Protein AF-A0A812XYW3-F1 (afdb_monomer_lite)

Structure (mmCIF, N/CA/C/O backbone):
data_AF-A0A812XYW3-F1
#
_entry.id   AF-A0A812XYW3-F1
#
loop_
_atom_site.group_PDB
_atom_site.id
_atom_site.type_symbol
_atom_site.label_atom_id
_atom_site.label_alt_id
_atom_site.label_comp_id
_atom_site.label_asym_id
_atom_site.label_entity_id
_atom_site.label_seq_id
_atom_site.pdbx_PDB_ins_code
_atom_site.Cartn_x
_atom_site.Cartn_y
_atom_site.Cartn_z
_atom_site.occupancy
_atom_site.B_iso_or_equiv
_atom_site.auth_seq_id
_atom_site.auth_comp_id
_atom_site.auth_asym_id
_atom_site.auth_atom_id
_atom_site.pdbx_PDB_model_num
ATOM 1 N N . MET A 1 1 ? -16.925 -2.999 24.084 1.00 33.84 1 MET A N 1
ATOM 2 C CA . MET A 1 1 ? -16.163 -4.039 23.342 1.00 33.84 1 MET A CA 1
ATOM 3 C C . MET A 1 1 ? -14.688 -3.681 23.515 1.00 33.84 1 MET A C 1
ATOM 5 O O . MET A 1 1 ? -13.984 -3.384 22.563 1.00 33.84 1 MET A O 1
ATOM 9 N N . ASP A 1 2 ? -14.250 -3.640 24.777 1.00 29.91 2 ASP A N 1
ATOM 10 C CA . ASP A 1 2 ? -13.131 -2.800 25.238 1.00 29.91 2 ASP A CA 1
ATOM 11 C C . ASP A 1 2 ? -11.876 -3.618 25.566 1.00 29.91 2 ASP A C 1
ATOM 13 O O . ASP A 1 2 ? -11.076 -3.248 26.418 1.00 29.91 2 ASP A O 1
ATOM 17 N N . SER A 1 3 ? -11.693 -4.769 24.912 1.00 29.59 3 SER A N 1
ATOM 18 C CA . SER A 1 3 ? -10.585 -5.684 25.221 1.00 29.59 3 SER A CA 1
ATOM 19 C C . SER A 1 3 ? -9.270 -5.349 24.503 1.00 29.59 3 SER A C 1
ATOM 21 O O . SER A 1 3 ? -8.361 -6.175 24.479 1.00 29.59 3 SER A O 1
ATOM 23 N N . PHE A 1 4 ? -9.121 -4.147 23.943 1.00 39.88 4 PHE A N 1
ATOM 24 C CA . PHE A 1 4 ? -7.837 -3.667 23.431 1.00 39.88 4 PHE A CA 1
ATOM 25 C C . PHE A 1 4 ? -7.022 -3.006 24.552 1.00 39.88 4 PHE A C 1
ATOM 27 O O . PHE A 1 4 ? -6.957 -1.790 24.639 1.00 39.88 4 PHE A O 1
ATOM 34 N N . GLY A 1 5 ? -6.393 -3.845 25.382 1.00 38.38 5 GLY A N 1
ATOM 35 C CA . GLY A 1 5 ? -5.071 -3.611 25.979 1.00 38.38 5 GLY A CA 1
ATOM 36 C C . GLY A 1 5 ? -4.886 -2.446 26.960 1.00 38.38 5 GLY A C 1
ATOM 37 O O . GLY A 1 5 ? -4.898 -1.278 26.594 1.00 38.38 5 GLY A O 1
ATOM 38 N N . ALA A 1 6 ? -4.549 -2.804 28.200 1.00 35.16 6 ALA A N 1
ATOM 39 C CA . ALA A 1 6 ? -3.977 -1.918 29.209 1.00 35.16 6 ALA A CA 1
ATOM 40 C C . ALA A 1 6 ? -2.792 -1.074 28.669 1.00 35.16 6 ALA A C 1
ATOM 42 O O . ALA A 1 6 ? -2.001 -1.577 27.863 1.00 35.16 6 ALA A O 1
ATOM 43 N N . PRO A 1 7 ? -2.635 0.184 29.126 1.00 35.19 7 PRO A N 1
ATOM 44 C CA . PRO A 1 7 ? -1.633 1.107 28.604 1.00 35.19 7 PRO A CA 1
ATOM 45 C C . PRO A 1 7 ? -0.203 0.599 28.839 1.00 35.19 7 PRO A C 1
ATOM 47 O O . PRO A 1 7 ? 0.201 0.282 29.959 1.00 35.19 7 PRO A O 1
ATOM 50 N N . LEU A 1 8 ? 0.582 0.559 27.761 1.00 42.06 8 LEU A N 1
ATOM 51 C CA . LEU A 1 8 ? 2.031 0.376 27.803 1.00 42.06 8 LEU A CA 1
ATOM 52 C C . LEU A 1 8 ? 2.677 1.623 28.424 1.00 42.06 8 LEU A C 1
ATOM 54 O O . LEU A 1 8 ? 2.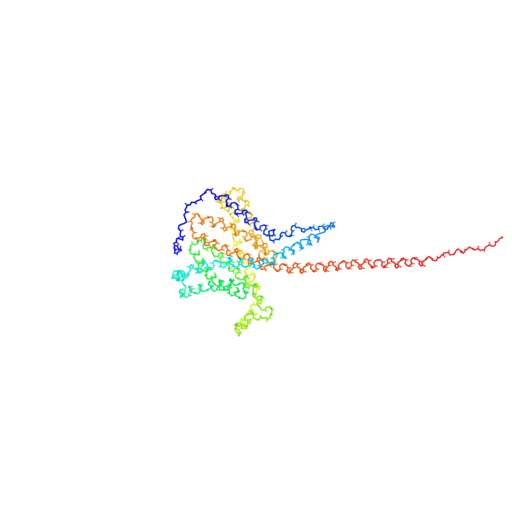787 2.637 27.748 1.00 42.06 8 LEU A O 1
ATOM 58 N N . LEU A 1 9 ? 3.114 1.486 29.683 1.00 37.00 9 LEU A N 1
ATOM 59 C CA . LEU A 1 9 ? 3.997 2.358 30.479 1.00 37.00 9 LEU A CA 1
ATOM 60 C C . LEU A 1 9 ? 3.613 3.858 30.578 1.00 37.00 9 LEU A C 1
ATOM 62 O O . LEU A 1 9 ? 3.547 4.556 29.569 1.00 37.00 9 LEU A O 1
ATOM 66 N N . PRO A 1 10 ? 3.466 4.418 31.797 1.00 37.41 10 PRO A N 1
ATOM 67 C CA . PRO A 1 10 ? 3.248 5.851 31.967 1.00 37.41 10 PRO A CA 1
ATOM 68 C C . PRO A 1 10 ? 4.493 6.621 31.503 1.00 37.41 10 PRO A C 1
ATOM 70 O O . PRO A 1 10 ? 5.558 6.552 32.118 1.00 37.41 10 PRO A O 1
ATOM 73 N N . LEU A 1 11 ? 4.368 7.344 30.389 1.00 42.59 11 LEU A N 1
ATOM 74 C CA . LEU A 1 11 ? 5.379 8.294 29.939 1.00 42.59 11 LEU A CA 1
ATOM 75 C C . LEU A 1 11 ? 5.360 9.498 30.884 1.00 42.59 11 LEU A C 1
ATOM 77 O O . LEU A 1 11 ? 4.366 10.212 30.969 1.00 42.59 11 LEU A O 1
ATOM 81 N N . ALA A 1 12 ? 6.467 9.698 31.599 1.00 41.81 12 ALA A N 1
ATOM 82 C CA . ALA A 1 12 ? 6.654 10.809 32.521 1.00 41.81 12 ALA A CA 1
ATOM 83 C C . ALA A 1 12 ? 6.425 12.166 31.824 1.00 41.81 12 ALA A C 1
ATOM 85 O O . ALA A 1 12 ? 7.132 12.532 30.881 1.00 41.81 12 ALA A O 1
ATOM 86 N N . GLU A 1 13 ? 5.438 12.912 32.320 1.00 48.06 13 GLU A N 1
ATOM 87 C CA . GLU A 1 13 ? 5.130 14.290 31.942 1.00 48.06 13 GLU A CA 1
ATOM 88 C C . GLU A 1 13 ? 6.279 15.222 32.330 1.00 48.06 13 GLU A C 1
ATOM 90 O O . GLU A 1 13 ? 6.415 15.599 33.485 1.00 48.06 13 GLU A O 1
ATOM 95 N N . THR A 1 14 ? 7.109 15.631 31.372 1.00 52.44 14 THR A N 1
ATOM 96 C CA . THR A 1 14 ? 7.824 16.919 31.424 1.00 52.44 14 THR A CA 1
ATOM 97 C C . THR A 1 14 ? 8.329 17.281 30.023 1.00 52.44 14 THR A C 1
ATOM 99 O O . THR A 1 14 ? 9.358 16.765 29.598 1.00 52.44 14 THR A O 1
ATOM 102 N N . ARG A 1 15 ? 7.621 18.161 29.286 1.00 48.78 15 ARG A N 1
ATOM 103 C CA . ARG A 1 15 ? 8.157 19.088 28.243 1.00 48.78 15 ARG A CA 1
ATOM 104 C C . ARG A 1 15 ? 7.034 19.693 27.384 1.00 48.78 15 ARG A C 1
ATOM 106 O O . ARG A 1 15 ? 6.800 19.257 26.261 1.00 48.78 15 ARG A O 1
ATOM 113 N N . GLU A 1 16 ? 6.398 20.758 27.867 1.00 48.81 16 GLU A N 1
ATOM 114 C CA . GLU A 1 16 ? 5.365 21.475 27.094 1.00 48.81 16 GLU A CA 1
ATOM 115 C C . GLU A 1 16 ? 5.873 22.709 26.319 1.00 48.81 16 GLU A C 1
ATOM 117 O O . GLU A 1 16 ? 5.237 23.133 25.361 1.00 48.81 16 GLU A O 1
ATOM 122 N N . SER A 1 17 ? 7.053 23.271 26.615 1.00 45.47 17 SER A N 1
ATOM 123 C CA . SER A 1 17 ? 7.406 24.607 26.084 1.00 45.47 17 SER A CA 1
ATOM 124 C C . SER A 1 17 ? 8.211 24.658 24.773 1.00 45.47 17 SER A C 1
ATOM 126 O O . SER A 1 17 ? 8.514 25.747 24.292 1.00 45.47 17 SER A O 1
ATOM 128 N N . ARG A 1 18 ? 8.565 23.520 24.152 1.00 45.66 18 ARG A N 1
ATOM 129 C CA . ARG A 1 18 ? 9.354 23.493 22.890 1.00 45.66 18 ARG A CA 1
ATOM 130 C C . ARG A 1 18 ? 8.645 22.858 21.691 1.00 45.66 18 ARG A C 1
ATOM 132 O O . ARG A 1 18 ? 9.227 22.784 20.611 1.00 45.66 18 ARG A O 1
ATOM 139 N N . ALA A 1 19 ? 7.401 22.413 21.853 1.00 48.66 19 ALA A N 1
ATOM 140 C CA . ALA A 1 19 ? 6.691 21.666 20.818 1.00 48.66 19 ALA A CA 1
ATOM 141 C C . ALA A 1 19 ? 6.482 22.448 19.497 1.00 48.66 19 ALA A C 1
ATOM 143 O O . ALA A 1 19 ? 6.864 21.913 18.462 1.00 48.66 19 ALA A O 1
ATOM 144 N N . PRO A 1 20 ? 5.995 23.704 19.456 1.00 47.00 20 PRO A N 1
ATOM 145 C CA . PRO A 1 20 ? 5.583 24.312 18.184 1.00 47.00 20 PRO A CA 1
ATOM 146 C C . PRO A 1 20 ? 6.738 24.519 17.186 1.00 47.00 20 PRO A C 1
ATOM 148 O O . PRO A 1 20 ? 6.576 24.290 15.989 1.00 47.00 20 PRO A O 1
ATOM 151 N N . VAL A 1 21 ? 7.930 24.882 17.677 1.00 47.47 21 VAL A N 1
ATOM 152 C CA . VAL A 1 21 ? 9.123 25.126 16.841 1.00 47.47 21 VAL A CA 1
ATOM 153 C C . VAL A 1 21 ? 9.684 23.820 16.270 1.00 47.47 21 VAL A C 1
ATOM 155 O O . VAL A 1 21 ? 10.049 23.754 15.098 1.00 47.47 21 VAL A O 1
ATOM 158 N N . VAL A 1 22 ? 9.693 22.747 17.067 1.00 43.78 22 VAL A N 1
ATOM 159 C CA . VAL A 1 22 ? 10.174 21.424 16.632 1.00 43.78 22 VAL A CA 1
ATOM 160 C C . VAL A 1 22 ? 9.205 20.779 15.632 1.00 43.78 22 VAL A C 1
ATOM 162 O O . VAL A 1 22 ? 9.640 20.101 14.707 1.00 43.78 22 VAL A O 1
ATOM 165 N N . GLN A 1 23 ? 7.899 21.023 15.771 1.00 43.59 23 GLN A N 1
ATOM 166 C CA . GLN A 1 23 ? 6.873 20.502 14.860 1.00 43.59 23 GLN A CA 1
ATOM 167 C C . GLN A 1 23 ? 6.914 21.188 13.482 1.00 43.59 23 GLN A C 1
ATOM 169 O O . GLN A 1 23 ? 6.808 20.509 12.461 1.00 43.59 23 GLN A O 1
ATOM 174 N N . GLY A 1 24 ? 7.155 22.505 13.440 1.00 44.75 24 GLY A N 1
ATOM 175 C CA . GLY A 1 24 ? 7.384 23.233 12.186 1.00 44.75 24 GLY A CA 1
ATOM 176 C C . GLY A 1 24 ? 8.671 22.801 11.474 1.00 44.75 24 GLY A C 1
ATOM 177 O O . GLY A 1 24 ? 8.660 22.585 10.262 1.00 44.75 24 GLY A O 1
ATOM 178 N N . LEU A 1 25 ? 9.761 22.595 12.223 1.00 41.97 25 LEU A N 1
ATOM 179 C CA . LEU A 1 25 ? 11.041 22.123 11.681 1.00 41.97 25 LEU A CA 1
ATOM 180 C C . LEU A 1 25 ? 10.974 20.680 11.170 1.00 41.97 25 LEU A C 1
ATOM 182 O O . LEU A 1 25 ? 11.566 20.388 10.139 1.00 41.97 25 LEU A O 1
ATOM 186 N N . ALA A 1 26 ? 10.234 19.790 11.838 1.00 44.69 26 ALA A N 1
ATOM 187 C CA . ALA A 1 26 ? 10.071 18.408 11.390 1.00 44.69 26 ALA A CA 1
ATOM 188 C C . ALA A 1 26 ? 9.278 18.313 10.077 1.00 44.69 26 ALA A C 1
ATOM 190 O O . ALA A 1 26 ? 9.680 17.581 9.181 1.00 44.69 26 ALA A O 1
ATOM 191 N N . LEU A 1 27 ? 8.193 19.082 9.926 1.00 44.00 27 LEU A N 1
ATOM 192 C CA . LEU A 1 27 ? 7.410 19.097 8.686 1.00 44.00 27 LEU A CA 1
ATOM 193 C C . LEU A 1 27 ? 8.173 19.767 7.536 1.00 44.00 27 LEU A C 1
ATOM 195 O O . LEU A 1 27 ? 8.200 19.239 6.428 1.00 44.00 27 LEU A O 1
ATOM 199 N N . THR A 1 28 ? 8.826 20.901 7.807 1.00 47.41 28 THR A N 1
ATOM 200 C CA . THR A 1 28 ? 9.642 21.603 6.804 1.00 47.41 28 THR A CA 1
ATOM 201 C C . THR A 1 28 ? 10.859 20.767 6.423 1.00 47.41 28 THR A C 1
ATOM 203 O O . THR A 1 28 ? 11.191 20.692 5.251 1.00 47.41 28 THR A O 1
ATOM 206 N N . GLY A 1 29 ? 11.479 20.075 7.381 1.00 43.78 29 GLY A N 1
ATOM 207 C CA . GLY A 1 29 ? 12.601 19.166 7.155 1.00 43.78 29 GLY A CA 1
ATOM 208 C C . GLY A 1 29 ? 12.214 17.894 6.401 1.00 43.78 29 GLY A C 1
ATOM 209 O O . GLY A 1 29 ? 13.000 17.427 5.591 1.00 43.78 29 GLY A O 1
ATOM 210 N N . LEU A 1 30 ? 11.004 17.362 6.602 1.00 45.00 30 LEU A N 1
ATOM 211 C CA . LEU A 1 30 ? 10.491 16.197 5.873 1.00 45.00 30 LEU A CA 1
ATOM 212 C C . LEU A 1 30 ? 10.105 16.563 4.433 1.00 45.00 30 LEU A C 1
ATOM 214 O O . LEU A 1 30 ? 10.488 15.860 3.505 1.00 45.00 30 LEU A O 1
ATOM 218 N N . LEU A 1 31 ? 9.414 17.691 4.239 1.00 44.97 31 LEU A N 1
ATOM 219 C CA . LEU A 1 31 ? 9.087 18.221 2.910 1.00 44.97 31 LEU A CA 1
ATOM 220 C C . LEU A 1 31 ? 10.345 18.667 2.155 1.00 44.97 31 LEU A C 1
ATOM 222 O O . LEU A 1 31 ? 10.455 18.409 0.962 1.00 44.97 31 LEU A O 1
ATOM 226 N N . ALA A 1 32 ? 11.318 19.271 2.846 1.00 44.12 32 ALA A N 1
ATOM 227 C CA . ALA A 1 32 ? 12.623 19.587 2.279 1.00 44.12 32 ALA A CA 1
ATOM 228 C C . ALA A 1 32 ? 13.430 18.319 1.987 1.00 44.12 32 ALA A C 1
ATOM 230 O O . ALA A 1 32 ? 14.018 18.253 0.926 1.00 44.12 32 ALA A O 1
ATOM 231 N N . CYS A 1 33 ? 13.417 17.288 2.840 1.00 44.66 33 CYS A N 1
ATOM 232 C CA . CYS A 1 33 ? 14.072 16.012 2.537 1.00 44.66 33 CYS A CA 1
ATOM 233 C C . CYS A 1 33 ? 13.458 15.339 1.313 1.00 44.66 33 CYS A C 1
ATOM 235 O O . CYS A 1 33 ? 14.204 14.888 0.464 1.00 44.66 33 CYS A O 1
ATOM 237 N N . VAL A 1 34 ? 12.131 15.293 1.178 1.00 47.00 34 VAL A N 1
ATOM 238 C CA . VAL A 1 34 ? 11.481 14.702 -0.005 1.00 47.00 34 VAL A CA 1
ATOM 239 C C . VAL A 1 34 ? 11.766 15.536 -1.261 1.00 47.00 34 VAL A C 1
ATOM 241 O O . VAL A 1 34 ? 12.130 14.980 -2.290 1.00 47.00 34 VAL A O 1
ATOM 244 N N . ALA A 1 35 ? 11.704 16.869 -1.172 1.00 44.03 35 ALA A N 1
ATOM 245 C CA . ALA A 1 35 ? 11.998 17.760 -2.299 1.00 44.03 35 ALA A CA 1
ATOM 246 C C . ALA A 1 35 ? 13.497 17.838 -2.661 1.00 44.03 35 ALA A C 1
ATOM 248 O O . ALA A 1 35 ? 13.845 18.131 -3.804 1.00 44.03 35 ALA A O 1
ATOM 249 N N . GLN A 1 36 ? 14.391 17.598 -1.698 1.00 42.16 36 GLN A N 1
ATOM 250 C CA . GLN A 1 36 ? 15.845 17.640 -1.868 1.00 42.16 36 GLN A CA 1
ATOM 251 C C . GLN A 1 36 ? 16.476 16.255 -1.965 1.00 42.16 36 GLN A C 1
ATOM 253 O O . GLN A 1 36 ? 17.670 16.193 -2.221 1.00 42.16 36 GLN A O 1
ATOM 258 N N . LEU A 1 37 ? 15.737 15.154 -1.797 1.00 44.50 37 LEU A N 1
ATOM 259 C CA . LEU A 1 37 ? 16.286 13.798 -1.906 1.00 44.50 37 LEU A CA 1
ATOM 260 C C . LEU A 1 37 ? 17.038 13.608 -3.236 1.00 44.50 37 LEU A C 1
ATOM 262 O O . LEU A 1 37 ? 18.170 13.133 -3.200 1.00 44.50 37 LEU A O 1
ATOM 266 N N . PRO A 1 38 ? 16.512 14.085 -4.383 1.00 44.62 38 PRO A N 1
ATOM 267 C CA . PRO A 1 38 ? 17.265 14.104 -5.636 1.00 44.62 38 PRO A CA 1
ATOM 268 C C . PRO A 1 38 ? 18.567 14.914 -5.600 1.00 44.62 38 PRO A C 1
ATOM 270 O O . PRO A 1 38 ? 19.582 14.491 -6.142 1.00 44.62 38 PRO A O 1
ATOM 273 N N . TRP A 1 39 ? 18.550 16.074 -4.941 1.00 46.16 39 TRP A N 1
ATOM 274 C CA . TRP A 1 39 ? 19.690 16.993 -4.840 1.00 46.16 39 TRP A CA 1
ATOM 275 C C . TRP A 1 39 ? 20.754 16.525 -3.836 1.00 46.16 39 TRP A C 1
ATOM 277 O O . TRP A 1 39 ? 21.935 16.808 -4.014 1.00 46.16 39 TRP A O 1
ATOM 287 N N . LEU A 1 40 ? 20.344 15.807 -2.789 1.00 46.44 40 LEU A N 1
ATOM 288 C CA . LEU A 1 40 ? 21.208 15.251 -1.747 1.00 46.44 40 LEU A CA 1
ATOM 289 C C . LEU A 1 40 ? 21.852 13.927 -2.173 1.00 46.44 40 LEU A C 1
ATOM 291 O O . LEU A 1 40 ? 22.979 13.654 -1.770 1.00 46.44 40 LEU A O 1
ATOM 295 N N . LEU A 1 41 ? 21.153 13.112 -2.971 1.00 44.19 41 LEU A N 1
ATOM 296 C CA . LEU A 1 41 ? 21.648 11.809 -3.431 1.00 44.19 41 LEU A CA 1
ATOM 297 C C . LEU A 1 41 ? 22.506 11.905 -4.701 1.00 44.19 41 LEU A C 1
ATOM 299 O O . LEU A 1 41 ? 23.342 11.035 -4.924 1.00 44.19 41 LEU A O 1
ATOM 303 N N . ALA A 1 42 ? 22.352 12.962 -5.505 1.00 50.34 42 ALA A N 1
ATOM 304 C CA . ALA A 1 42 ? 23.108 13.155 -6.744 1.00 50.34 42 ALA A CA 1
ATOM 305 C C . ALA A 1 42 ? 23.670 14.587 -6.881 1.00 50.34 42 ALA A C 1
ATOM 307 O O . ALA A 1 42 ? 23.311 15.313 -7.813 1.00 50.34 42 ALA A O 1
ATOM 308 N N . PRO A 1 43 ? 24.587 15.020 -5.991 1.00 51.25 43 PRO A N 1
ATOM 309 C CA . PRO A 1 43 ? 25.193 16.353 -6.059 1.00 51.25 43 PRO A CA 1
ATOM 310 C C . PRO A 1 43 ? 25.963 16.602 -7.369 1.00 51.25 43 PRO A C 1
ATOM 312 O O . PRO A 1 43 ? 26.172 17.751 -7.754 1.00 51.25 43 PRO A O 1
ATOM 315 N N . GLU A 1 44 ? 26.341 15.551 -8.099 1.00 48.88 44 GLU A N 1
ATOM 316 C CA . GLU A 1 44 ? 27.017 15.645 -9.400 1.00 48.88 44 GLU A CA 1
ATOM 317 C C . GLU A 1 44 ? 26.144 16.279 -10.501 1.00 48.88 44 GLU A C 1
ATOM 319 O O . GLU A 1 44 ? 26.672 16.908 -11.419 1.00 48.88 44 GLU A O 1
ATOM 324 N N . LEU A 1 45 ? 24.809 16.235 -10.369 1.00 48.00 45 LEU A N 1
ATOM 325 C CA . LEU A 1 45 ? 23.881 16.925 -11.279 1.00 48.00 45 LEU A CA 1
ATOM 326 C C . LEU A 1 45 ? 23.970 18.458 -11.179 1.00 48.00 45 LEU A C 1
ATOM 328 O O . LEU A 1 45 ? 23.515 19.161 -12.078 1.00 48.00 45 LEU A O 1
ATOM 332 N N . THR A 1 46 ? 24.573 18.993 -10.113 1.00 50.38 46 THR A N 1
ATOM 333 C CA . THR A 1 46 ? 24.701 20.445 -9.897 1.00 50.38 46 THR A CA 1
ATOM 334 C C . THR A 1 46 ? 25.860 21.077 -10.669 1.00 50.38 46 THR A C 1
ATOM 336 O O . THR A 1 46 ? 25.865 22.289 -10.886 1.00 50.38 46 THR A O 1
ATOM 339 N N . GLY A 1 47 ? 26.832 20.264 -11.101 1.00 48.91 47 GLY A N 1
ATOM 340 C CA . GLY A 1 47 ? 28.039 20.716 -11.796 1.00 48.91 47 GLY A CA 1
ATOM 341 C C . GLY A 1 47 ? 28.031 20.485 -13.306 1.00 48.91 47 GLY A C 1
ATOM 342 O O . GLY A 1 47 ? 28.914 20.996 -13.993 1.00 48.91 47 GLY A O 1
ATOM 343 N N . ALA A 1 48 ? 27.063 19.734 -13.839 1.00 46.03 48 ALA A N 1
ATOM 344 C CA . ALA A 1 48 ? 26.955 19.521 -15.275 1.00 46.03 48 ALA A CA 1
ATOM 345 C C . ALA A 1 48 ? 26.464 20.822 -15.935 1.00 46.03 48 ALA A C 1
ATOM 347 O O . ALA A 1 48 ? 25.330 21.237 -15.678 1.00 46.03 48 ALA A O 1
ATOM 348 N N . PRO A 1 49 ? 27.273 21.501 -16.773 1.00 48.03 49 PRO A N 1
ATOM 349 C CA . PRO A 1 49 ? 26.784 22.650 -17.511 1.00 48.03 49 PRO A CA 1
ATOM 350 C C . PRO A 1 49 ? 25.632 22.160 -18.382 1.00 48.03 49 PRO A C 1
ATOM 352 O O . PRO A 1 49 ? 25.822 21.341 -19.282 1.00 48.03 49 PRO A O 1
ATOM 355 N N . LEU A 1 50 ? 24.423 22.637 -18.091 1.00 47.94 50 LEU A N 1
ATOM 356 C CA . LEU A 1 50 ? 23.272 22.451 -18.956 1.00 47.94 50 LEU A CA 1
ATOM 357 C C . LEU A 1 50 ? 23.585 23.230 -20.239 1.00 47.94 50 LEU A C 1
ATOM 359 O O . LEU A 1 50 ? 23.303 24.423 -20.342 1.00 47.94 50 LEU A O 1
ATOM 363 N N . VAL A 1 51 ? 24.272 22.584 -21.182 1.00 48.50 51 VAL A N 1
ATOM 364 C CA . VAL A 1 51 ? 24.607 23.143 -22.493 1.00 48.50 51 VAL A CA 1
ATOM 365 C C . VAL A 1 51 ? 23.289 23.242 -23.257 1.00 48.50 51 VAL A C 1
ATOM 367 O O . VAL A 1 51 ? 22.915 22.370 -24.037 1.00 48.50 51 VAL A O 1
ATOM 370 N N . LEU A 1 52 ? 22.538 24.305 -22.976 1.00 49.16 52 LEU A N 1
ATOM 371 C CA . LEU A 1 52 ? 21.418 24.762 -23.781 1.00 49.16 52 LEU A CA 1
ATOM 372 C C . LEU A 1 52 ? 22.015 25.253 -25.099 1.00 49.16 52 LEU A C 1
ATOM 374 O O . LEU A 1 52 ? 22.369 26.422 -25.244 1.00 49.16 52 LEU A O 1
ATOM 378 N N . ALA A 1 53 ? 22.203 24.326 -26.039 1.00 49.16 53 ALA A N 1
ATOM 379 C CA . ALA A 1 53 ? 22.603 24.648 -27.397 1.00 49.16 53 ALA A CA 1
ATOM 380 C C . ALA A 1 53 ? 21.610 25.677 -27.961 1.00 49.16 53 ALA A C 1
ATOM 382 O O . ALA A 1 53 ? 20.412 25.419 -28.063 1.00 49.16 53 ALA A O 1
ATOM 383 N N . SER A 1 54 ? 22.114 26.863 -28.288 1.00 47.03 54 SER A N 1
ATOM 384 C CA . SER A 1 54 ? 21.378 28.084 -28.636 1.00 47.03 54 SER A CA 1
ATOM 385 C C . SER A 1 54 ? 20.725 28.069 -30.032 1.00 47.03 54 SER A C 1
ATOM 387 O O . SER A 1 54 ? 20.639 29.098 -30.700 1.00 47.03 54 SER A O 1
ATOM 389 N N . GLY A 1 55 ? 20.248 26.910 -30.494 1.00 53.25 55 GLY A N 1
ATOM 390 C CA . GLY A 1 55 ? 19.483 26.786 -31.738 1.00 53.25 55 GLY A CA 1
ATOM 391 C C . GLY A 1 55 ? 18.021 27.236 -31.584 1.00 53.25 55 GLY A C 1
ATOM 392 O O . GLY A 1 55 ? 17.520 27.299 -30.461 1.00 53.25 55 GLY A O 1
ATOM 393 N N . PRO A 1 56 ? 17.305 27.542 -32.686 1.00 55.41 56 PRO A N 1
ATOM 394 C CA . PRO A 1 56 ? 15.899 27.938 -32.640 1.00 55.41 56 PRO A CA 1
ATOM 395 C C . PRO A 1 56 ? 15.071 26.821 -31.991 1.00 55.41 56 PRO A C 1
ATOM 397 O O . PRO A 1 56 ? 14.909 25.733 -32.542 1.00 55.41 56 PRO A O 1
ATOM 400 N N . LEU A 1 57 ? 14.597 27.098 -30.776 1.00 52.16 57 LEU A N 1
ATOM 401 C CA . LEU A 1 57 ? 13.940 26.160 -29.871 1.00 52.16 57 LEU A CA 1
ATOM 402 C C . LEU A 1 57 ? 12.556 25.752 -30.396 1.00 52.16 57 LEU A C 1
ATOM 404 O O . LEU A 1 57 ? 11.524 26.268 -29.974 1.00 52.16 57 LEU A O 1
ATOM 408 N N . GLY A 1 58 ? 12.525 24.799 -31.325 1.00 67.25 58 GLY A N 1
ATOM 409 C CA . GLY A 1 58 ? 11.322 24.017 -31.585 1.00 67.25 58 GLY A CA 1
ATOM 410 C C . GLY A 1 58 ? 10.971 23.158 -30.364 1.00 67.25 58 GLY A C 1
ATOM 411 O O . GLY A 1 58 ? 11.848 22.784 -29.587 1.00 67.25 58 GLY A O 1
ATOM 412 N N . LEU A 1 59 ? 9.694 22.789 -30.219 1.00 67.00 59 LEU A N 1
ATOM 413 C CA . LEU A 1 59 ? 9.186 21.900 -29.158 1.00 67.00 59 LEU A CA 1
ATOM 414 C C . LEU A 1 59 ? 10.047 20.625 -28.976 1.00 67.00 59 LEU A C 1
ATOM 416 O O . LEU A 1 59 ? 10.209 20.132 -27.864 1.00 67.00 59 LEU A O 1
ATOM 420 N N . GLY A 1 60 ? 10.655 20.129 -30.062 1.00 67.94 60 GLY A N 1
ATOM 421 C CA . GLY A 1 60 ? 11.573 18.986 -30.045 1.00 67.94 60 GLY A CA 1
ATOM 422 C C . GLY A 1 60 ? 12.865 19.207 -29.247 1.00 67.94 60 GLY A C 1
ATOM 423 O O . GLY A 1 60 ? 13.351 18.264 -28.633 1.00 67.94 60 GLY A O 1
ATOM 424 N N . GLY A 1 61 ? 13.391 20.436 -29.180 1.00 71.44 61 GLY A N 1
ATOM 425 C CA . GLY A 1 61 ? 14.580 20.754 -28.380 1.00 71.44 61 GLY A CA 1
ATOM 426 C C . GLY A 1 61 ? 14.313 20.672 -26.876 1.00 71.44 61 GLY A C 1
ATOM 427 O O . GLY A 1 61 ? 15.110 20.097 -26.139 1.00 71.44 61 GLY A O 1
ATOM 428 N N . TYR A 1 62 ? 13.153 21.168 -26.432 1.00 73.12 62 TYR A N 1
ATOM 429 C CA . TYR A 1 62 ? 12.722 21.074 -25.032 1.00 73.12 62 TYR A CA 1
ATOM 430 C C . TYR A 1 62 ? 12.415 19.638 -24.605 1.00 73.12 62 TYR A C 1
ATOM 432 O O . TYR A 1 62 ? 12.767 19.232 -23.501 1.00 73.12 62 TYR A O 1
ATOM 440 N N . LEU A 1 63 ? 11.779 18.850 -25.475 1.00 74.12 63 LEU A N 1
ATOM 441 C CA . LEU A 1 63 ? 11.518 17.439 -25.188 1.00 74.12 63 LEU A CA 1
ATOM 442 C C . LEU A 1 63 ? 12.816 16.620 -25.151 1.00 74.12 63 LEU A C 1
ATOM 444 O O . LEU A 1 63 ? 12.952 15.738 -24.307 1.00 74.12 63 LEU A O 1
ATOM 448 N N . GLY A 1 64 ? 13.787 16.947 -26.011 1.00 74.94 64 GLY A N 1
ATOM 449 C CA . GLY A 1 64 ? 15.112 16.330 -25.996 1.00 74.94 64 GLY A CA 1
ATOM 450 C C . GLY A 1 64 ? 15.890 16.625 -24.712 1.00 74.94 64 GLY A C 1
ATOM 451 O O . GLY A 1 64 ? 16.401 15.700 -24.082 1.00 74.94 64 GLY A O 1
ATOM 452 N N . SER A 1 65 ? 15.938 17.890 -24.278 1.00 78.94 65 SER A N 1
ATOM 453 C CA . SER A 1 65 ? 16.627 18.262 -23.034 1.00 78.94 65 SER A CA 1
ATOM 454 C C . SER A 1 65 ? 15.956 17.662 -21.798 1.00 78.94 65 SER A C 1
ATOM 456 O O . SER A 1 65 ? 16.652 17.158 -20.917 1.00 78.94 65 SER A O 1
ATOM 458 N N . LEU A 1 66 ? 14.620 17.630 -21.762 1.00 79.44 66 LEU A N 1
ATOM 459 C CA . LEU A 1 66 ? 13.868 16.970 -20.696 1.00 79.44 66 LEU A CA 1
ATOM 460 C C . LEU A 1 66 ? 14.142 15.461 -20.660 1.00 79.44 66 LEU A C 1
ATOM 462 O O . LEU A 1 66 ? 14.353 14.911 -19.586 1.00 79.44 66 LEU A O 1
ATOM 466 N N . GLY A 1 67 ? 14.183 14.791 -21.815 1.00 79.44 67 GLY A N 1
ATOM 467 C CA . GLY A 1 67 ? 14.490 13.360 -21.897 1.00 79.44 67 GLY A CA 1
ATOM 468 C C . GLY A 1 67 ? 15.891 13.017 -21.380 1.00 79.44 67 GLY A C 1
ATOM 469 O O . GLY A 1 67 ? 16.045 12.059 -20.624 1.00 79.44 67 GLY A O 1
ATOM 470 N N . ILE A 1 68 ? 16.901 13.824 -21.728 1.00 81.25 68 ILE A N 1
ATOM 471 C CA . ILE A 1 68 ? 18.275 13.660 -21.221 1.00 81.25 68 ILE A CA 1
ATOM 472 C C . ILE A 1 68 ? 18.320 13.873 -19.705 1.00 81.25 68 ILE A C 1
ATOM 474 O O . ILE A 1 68 ? 18.904 13.055 -18.998 1.00 81.25 68 ILE A O 1
ATOM 478 N N . PHE A 1 69 ? 17.676 14.934 -19.211 1.00 85.50 69 PHE A N 1
ATOM 479 C CA . PHE A 1 69 ? 17.601 15.221 -17.780 1.00 85.50 69 PHE A CA 1
ATOM 480 C C . PHE A 1 69 ? 16.937 14.077 -17.006 1.00 85.50 69 PHE A C 1
ATOM 482 O O . PHE A 1 69 ? 17.498 13.601 -16.024 1.00 85.50 69 PHE A O 1
ATOM 489 N N . LEU A 1 70 ? 15.779 13.593 -17.472 1.00 82.62 70 LEU A N 1
ATOM 490 C CA . LEU A 1 70 ? 15.079 12.475 -16.840 1.00 82.62 70 LEU A CA 1
ATOM 491 C C . LEU A 1 70 ? 15.946 11.218 -16.837 1.00 82.62 70 LEU A C 1
ATOM 493 O O . LEU A 1 70 ? 16.056 10.563 -15.809 1.00 82.62 70 LEU A O 1
ATOM 497 N N . ARG A 1 71 ? 16.615 10.901 -17.949 1.00 83.62 71 ARG A N 1
ATOM 498 C CA . ARG A 1 71 ? 17.526 9.755 -17.996 1.00 83.62 71 ARG A CA 1
ATOM 499 C C . ARG A 1 71 ? 18.632 9.865 -16.948 1.00 83.62 71 ARG A C 1
ATOM 501 O O . ARG A 1 71 ? 18.819 8.929 -16.186 1.00 83.62 71 ARG A O 1
ATOM 508 N N . GLN A 1 72 ? 19.322 11.004 -16.886 1.00 87.19 72 GLN A N 1
ATOM 509 C CA . GLN A 1 72 ? 20.379 11.231 -15.896 1.00 87.19 72 GLN A CA 1
ATOM 510 C C . GLN A 1 72 ? 19.846 11.115 -14.466 1.00 87.19 72 GLN A C 1
ATOM 512 O O . GLN A 1 72 ? 20.467 10.471 -13.628 1.00 87.19 72 GLN A O 1
ATOM 517 N N . TYR A 1 73 ? 18.671 11.689 -14.206 1.00 87.69 73 TYR A N 1
ATOM 518 C CA . TYR A 1 73 ? 17.990 11.585 -12.922 1.00 87.69 73 TYR A CA 1
ATOM 519 C C . TYR A 1 73 ? 17.728 10.121 -12.527 1.00 87.69 73 TYR A C 1
ATOM 521 O O . TYR A 1 73 ? 18.115 9.709 -11.435 1.00 87.69 73 TYR A O 1
ATOM 529 N N . TYR A 1 74 ? 17.139 9.310 -13.413 1.00 87.12 74 TYR A N 1
ATOM 530 C CA . TYR A 1 74 ? 16.849 7.903 -13.112 1.00 87.12 74 TYR A CA 1
ATOM 531 C C . TYR A 1 74 ? 18.104 7.039 -13.031 1.00 87.12 74 TYR A C 1
ATOM 533 O O . TYR A 1 74 ? 18.182 6.186 -12.150 1.00 87.12 74 TYR A O 1
ATOM 541 N N . ASP A 1 75 ? 19.107 7.291 -13.874 1.00 85.38 75 ASP A N 1
ATOM 542 C CA . ASP A 1 75 ? 20.401 6.607 -13.808 1.00 85.38 75 ASP A CA 1
ATOM 543 C C . ASP A 1 75 ? 21.069 6.842 -12.436 1.00 85.38 75 ASP A C 1
ATOM 545 O O . ASP A 1 75 ? 21.625 5.912 -11.849 1.00 85.38 75 ASP A O 1
ATOM 549 N N . CYS A 1 76 ? 20.932 8.047 -11.863 1.00 88.25 76 CYS A N 1
ATOM 550 C CA . CYS A 1 76 ? 21.375 8.346 -10.498 1.00 88.25 76 CYS A CA 1
ATOM 551 C C . CYS A 1 76 ? 20.554 7.632 -9.410 1.00 88.25 76 CYS A C 1
ATOM 553 O O . CYS A 1 76 ? 21.079 7.384 -8.324 1.00 88.25 76 CYS A O 1
ATOM 555 N N . LEU A 1 77 ? 19.286 7.297 -9.667 1.00 87.88 77 LEU A N 1
ATOM 556 C CA . LEU A 1 77 ? 18.422 6.605 -8.707 1.00 87.88 77 LEU A CA 1
ATOM 557 C C . LEU A 1 77 ? 18.586 5.081 -8.713 1.00 87.88 77 LEU A C 1
ATOM 559 O O . LEU A 1 77 ? 18.305 4.451 -7.692 1.00 87.88 77 LEU A O 1
ATOM 563 N N . ILE A 1 78 ? 19.067 4.481 -9.808 1.00 87.44 78 ILE A N 1
ATOM 564 C CA . ILE A 1 78 ? 19.240 3.021 -9.944 1.00 87.44 78 ILE A CA 1
ATOM 565 C C . ILE A 1 78 ? 19.962 2.378 -8.739 1.00 87.44 78 ILE A C 1
ATOM 567 O O . ILE A 1 78 ? 19.445 1.388 -8.215 1.00 87.44 78 ILE A O 1
ATOM 571 N N . PRO A 1 79 ? 21.088 2.917 -8.222 1.00 90.69 79 PRO A N 1
ATOM 572 C CA . PRO A 1 79 ? 21.772 2.338 -7.060 1.00 90.69 79 PRO A CA 1
ATOM 573 C C . PRO A 1 79 ? 20.926 2.317 -5.776 1.00 90.69 79 PRO A C 1
ATOM 575 O O . PRO A 1 79 ? 21.176 1.510 -4.880 1.00 90.69 79 PRO A O 1
ATOM 578 N N . TYR A 1 80 ? 19.919 3.189 -5.679 1.00 91.25 80 TYR A N 1
ATOM 579 C CA . TYR A 1 80 ? 19.054 3.338 -4.509 1.00 91.25 80 TYR A CA 1
ATOM 580 C C . TYR A 1 80 ? 17.747 2.548 -4.608 1.00 91.25 80 TYR A C 1
ATOM 582 O O . TYR A 1 80 ? 17.048 2.427 -3.603 1.00 91.25 80 TYR A O 1
ATOM 590 N N . VAL A 1 81 ? 17.427 1.962 -5.766 1.00 88.56 81 VAL A N 1
ATOM 591 C CA . VAL A 1 81 ? 16.189 1.190 -5.980 1.00 88.56 81 VAL A CA 1
ATOM 592 C C . VAL A 1 81 ? 16.021 0.082 -4.943 1.00 88.56 81 VAL A C 1
ATOM 594 O O . VAL A 1 81 ? 14.947 -0.058 -4.356 1.00 88.56 81 VAL A O 1
ATOM 597 N N . TRP A 1 82 ? 17.083 -0.678 -4.668 1.00 90.69 82 TRP A N 1
ATOM 598 C CA . TRP A 1 82 ? 17.059 -1.750 -3.671 1.00 90.69 82 TRP A CA 1
ATOM 599 C C . TRP A 1 82 ? 16.781 -1.225 -2.250 1.00 90.69 82 TRP A C 1
ATOM 601 O O . TRP A 1 82 ? 15.813 -1.685 -1.639 1.00 90.69 82 TRP A O 1
ATOM 611 N N . PRO A 1 83 ? 17.544 -0.245 -1.719 1.00 91.88 83 PRO A N 1
ATOM 612 C CA . PRO A 1 83 ? 17.230 0.396 -0.441 1.00 91.88 83 PRO A CA 1
ATOM 613 C C . PRO A 1 83 ? 15.814 0.977 -0.352 1.00 91.88 83 PRO A C 1
ATOM 615 O O . PRO A 1 83 ? 15.139 0.777 0.658 1.00 91.88 83 PRO A O 1
ATOM 618 N N . ILE A 1 84 ? 15.354 1.672 -1.400 1.00 91.50 84 ILE A N 1
ATOM 619 C CA . ILE A 1 84 ? 14.004 2.251 -1.476 1.00 91.50 84 ILE A CA 1
ATOM 620 C C . ILE A 1 84 ? 12.968 1.133 -1.349 1.00 91.50 84 ILE A C 1
ATOM 622 O O . ILE A 1 84 ? 12.108 1.180 -0.470 1.00 91.50 84 ILE A O 1
ATOM 626 N N . THR A 1 85 ? 13.098 0.083 -2.159 1.00 91.44 85 THR A N 1
ATOM 627 C CA . THR A 1 85 ? 12.171 -1.054 -2.163 1.00 91.44 85 THR A CA 1
ATOM 628 C C . THR A 1 85 ? 12.137 -1.752 -0.804 1.00 91.44 85 THR A C 1
ATOM 630 O O . THR A 1 85 ? 11.055 -1.960 -0.259 1.00 91.44 85 THR A O 1
ATOM 633 N N . TYR A 1 86 ? 13.294 -2.039 -0.197 1.00 92.94 86 TYR A N 1
ATOM 634 C CA . TYR A 1 86 ? 13.360 -2.668 1.128 1.00 92.94 86 TYR A CA 1
ATOM 635 C C . TYR A 1 86 ? 12.780 -1.792 2.243 1.00 92.94 86 TYR A C 1
ATOM 637 O O . TYR A 1 86 ? 12.113 -2.307 3.143 1.00 92.94 86 TYR A O 1
ATOM 645 N N . CYS A 1 87 ? 12.989 -0.475 2.185 1.00 95.19 87 CYS A N 1
ATOM 646 C CA . CYS A 1 87 ? 12.359 0.463 3.111 1.00 95.19 87 CYS A CA 1
ATOM 647 C C . CYS A 1 87 ? 10.830 0.386 2.999 1.00 95.19 87 CYS A C 1
ATOM 649 O O . CYS A 1 87 ? 10.133 0.229 4.005 1.00 95.19 87 CYS A O 1
ATOM 651 N N . GLY A 1 88 ? 10.316 0.401 1.767 1.00 94.44 88 GLY A N 1
ATOM 652 C CA . GLY A 1 88 ? 8.894 0.237 1.494 1.00 94.44 88 GLY A CA 1
ATOM 653 C C . GLY A 1 88 ? 8.340 -1.099 2.002 1.00 94.44 88 GLY A C 1
ATOM 654 O O . GLY A 1 88 ? 7.318 -1.106 2.687 1.00 94.44 88 GLY A O 1
ATOM 655 N N . ILE A 1 89 ? 9.051 -2.206 1.757 1.00 95.81 89 ILE A N 1
ATOM 656 C CA . ILE A 1 89 ? 8.715 -3.554 2.249 1.00 95.81 89 ILE A CA 1
ATOM 657 C C . ILE A 1 89 ? 8.608 -3.562 3.775 1.00 95.81 89 ILE A C 1
ATOM 659 O O . ILE A 1 89 ? 7.609 -4.024 4.326 1.00 95.81 89 ILE A O 1
ATOM 663 N N . PHE A 1 90 ? 9.609 -3.022 4.471 1.00 96.69 90 PHE A N 1
ATOM 664 C CA . PHE A 1 90 ? 9.618 -2.986 5.929 1.00 96.69 90 PHE A CA 1
ATOM 665 C C . PHE A 1 90 ? 8.437 -2.177 6.480 1.00 96.69 90 PHE A C 1
ATOM 667 O O . PHE A 1 90 ? 7.722 -2.641 7.371 1.00 96.69 90 PHE A O 1
ATOM 674 N N . MET A 1 91 ? 8.194 -0.990 5.918 1.00 96.94 91 MET A N 1
ATOM 675 C CA . MET A 1 91 ? 7.065 -0.136 6.293 1.00 96.94 91 MET A CA 1
ATOM 676 C C . MET A 1 91 ? 5.718 -0.822 6.040 1.00 96.94 91 MET A C 1
ATOM 678 O O . MET A 1 91 ? 4.839 -0.773 6.903 1.00 96.94 91 MET A O 1
ATOM 682 N N . PHE A 1 92 ? 5.563 -1.482 4.888 1.00 97.62 92 PHE A N 1
ATOM 683 C CA . PHE A 1 92 ? 4.358 -2.225 4.527 1.00 97.62 92 PHE A CA 1
ATOM 684 C C . PHE A 1 92 ? 4.088 -3.364 5.515 1.00 97.62 92 PHE A C 1
ATOM 686 O O . PHE A 1 92 ? 2.989 -3.453 6.070 1.00 97.62 92 PHE A O 1
ATOM 693 N N . VAL A 1 93 ? 5.098 -4.192 5.793 1.00 97.75 93 VAL A N 1
ATOM 694 C CA . VAL A 1 93 ? 4.961 -5.390 6.630 1.00 97.75 93 VAL A CA 1
ATOM 695 C C . VAL A 1 93 ? 4.743 -5.061 8.114 1.00 97.75 93 VAL A C 1
ATOM 697 O O . VAL A 1 93 ? 4.097 -5.827 8.834 1.00 97.75 93 VAL A O 1
ATOM 700 N N . LEU A 1 94 ? 5.213 -3.899 8.580 1.00 96.62 94 LEU A N 1
ATOM 701 C CA . LEU A 1 94 ? 5.168 -3.506 9.991 1.00 96.62 94 LEU A CA 1
ATOM 702 C C . LEU A 1 94 ? 3.775 -3.654 10.626 1.00 96.62 94 LEU A C 1
ATOM 704 O O . LEU A 1 94 ? 3.662 -4.139 11.752 1.00 96.62 94 LEU A O 1
ATOM 708 N N . VAL A 1 95 ? 2.702 -3.282 9.918 1.00 96.12 95 VAL A N 1
ATOM 709 C CA . VAL A 1 95 ? 1.333 -3.392 10.455 1.00 96.12 95 VAL A CA 1
ATOM 710 C C . VAL A 1 95 ? 0.919 -4.845 10.708 1.00 96.12 95 VAL A C 1
ATOM 712 O O . VAL A 1 95 ? 0.255 -5.129 11.706 1.00 96.12 95 VAL A O 1
ATOM 715 N N . PHE A 1 96 ? 1.344 -5.774 9.850 1.00 97.88 96 PHE A N 1
ATOM 716 C CA . PHE A 1 96 ? 1.008 -7.192 9.954 1.00 97.88 96 PHE A CA 1
ATOM 717 C C . PHE A 1 96 ? 1.809 -7.872 11.060 1.00 97.88 96 PHE A C 1
ATOM 719 O O . PHE A 1 96 ? 1.237 -8.618 11.850 1.00 97.88 96 PHE A O 1
ATOM 726 N N . VAL A 1 97 ? 3.096 -7.538 11.199 1.00 97.81 97 VAL A N 1
ATOM 727 C CA . VAL A 1 97 ? 3.932 -8.023 12.309 1.00 97.81 97 VAL A CA 1
ATOM 728 C C . VAL A 1 97 ? 3.388 -7.533 13.649 1.00 97.81 97 VAL A C 1
ATOM 730 O O . VAL A 1 97 ? 3.229 -8.323 14.578 1.00 97.81 97 VAL A O 1
ATOM 733 N N . MET A 1 98 ? 3.034 -6.251 13.756 1.00 96.62 98 MET A N 1
ATOM 734 C CA . MET A 1 98 ? 2.448 -5.713 14.987 1.00 96.62 98 MET A CA 1
ATOM 735 C C . MET A 1 98 ? 1.082 -6.344 15.289 1.00 96.62 98 MET A C 1
ATOM 737 O O . MET A 1 98 ? 0.796 -6.662 16.443 1.00 96.62 98 MET A O 1
ATOM 741 N N . SER A 1 99 ? 0.258 -6.586 14.265 1.00 95.69 99 SER A N 1
ATOM 742 C CA . SER A 1 99 ? -1.009 -7.311 14.413 1.00 95.69 99 SER A CA 1
ATOM 743 C C . SER A 1 99 ? -0.788 -8.750 14.892 1.00 95.69 99 SER A C 1
ATOM 745 O O . SER A 1 99 ? -1.439 -9.168 15.850 1.00 95.69 99 SER A O 1
ATOM 747 N N . PHE A 1 100 ? 0.175 -9.475 14.311 1.00 98.00 100 PHE A N 1
ATOM 748 C CA . PHE A 1 100 ? 0.558 -10.822 14.738 1.00 98.00 100 PHE A CA 1
ATOM 749 C C . PHE A 1 100 ? 0.967 -10.841 16.209 1.00 98.00 100 PHE A C 1
ATOM 751 O O . PHE A 1 100 ? 0.407 -11.608 16.986 1.00 98.00 100 PHE A O 1
ATOM 758 N N . LEU A 1 101 ? 1.897 -9.971 16.614 1.00 97.38 101 LEU A N 1
ATOM 759 C CA . LEU A 1 101 ? 2.393 -9.924 17.990 1.00 97.38 101 LEU A CA 1
ATOM 760 C C . LEU A 1 101 ? 1.272 -9.631 18.994 1.00 97.38 101 LEU A C 1
ATOM 762 O O . LEU A 1 101 ? 1.251 -10.220 20.074 1.00 97.38 101 LEU A O 1
ATOM 766 N N . ASN A 1 102 ? 0.335 -8.749 18.646 1.00 94.44 102 ASN A N 1
ATOM 767 C CA . ASN A 1 102 ? -0.800 -8.426 19.507 1.00 94.44 102 ASN A CA 1
ATOM 768 C C . ASN A 1 102 ? -1.759 -9.615 19.657 1.00 94.44 102 ASN A C 1
ATOM 770 O O . ASN A 1 102 ? -2.117 -9.972 20.777 1.00 94.44 102 ASN A O 1
ATOM 774 N N . HIS A 1 103 ? -2.135 -10.263 18.553 1.00 96.50 103 HIS A N 1
ATOM 775 C CA . HIS A 1 103 ? -3.050 -11.406 18.584 1.00 96.50 103 HIS A CA 1
ATOM 776 C C . HIS A 1 103 ? -2.407 -12.683 19.139 1.00 96.50 103 HIS A C 1
ATOM 778 O O . HIS A 1 103 ?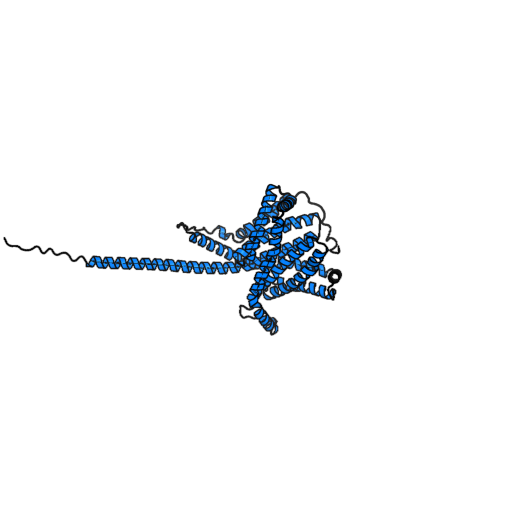 -3.099 -13.501 19.734 1.00 96.50 103 HIS A O 1
ATOM 784 N N . ALA A 1 104 ? -1.092 -12.855 18.993 1.00 97.44 104 ALA A N 1
ATOM 785 C CA . ALA A 1 104 ? -0.367 -13.987 19.561 1.00 97.44 104 ALA A CA 1
ATOM 786 C C . ALA A 1 104 ? -0.263 -13.889 21.091 1.00 97.44 104 ALA A C 1
ATOM 788 O O . ALA A 1 104 ? -0.383 -14.902 21.777 1.00 97.44 104 ALA A O 1
ATOM 789 N N . LYS A 1 105 ? -0.084 -12.675 21.635 1.00 97.56 105 LYS A N 1
ATOM 790 C CA . LYS A 1 105 ? -0.050 -12.437 23.089 1.00 97.56 105 LYS A CA 1
ATOM 791 C C . LYS A 1 105 ? -1.380 -12.753 23.774 1.00 97.56 105 LYS A C 1
ATOM 793 O O . LYS A 1 105 ? -1.368 -13.226 24.905 1.00 97.56 105 LYS A O 1
ATOM 798 N N . ASP A 1 106 ? -2.499 -12.508 23.096 1.00 96.75 106 ASP A N 1
ATOM 799 C CA . ASP A 1 106 ? -3.845 -12.823 23.585 1.00 96.75 106 ASP A CA 1
ATOM 800 C C . ASP A 1 106 ? -4.613 -13.692 22.580 1.00 96.75 106 ASP A C 1
ATOM 802 O O . ASP A 1 106 ? -5.647 -13.315 22.020 1.00 96.75 106 ASP A O 1
ATOM 806 N N . PHE A 1 107 ? -4.085 -14.894 22.338 1.00 97.75 107 PHE A N 1
ATOM 807 C CA . PHE A 1 107 ? -4.709 -15.830 21.407 1.00 97.75 107 PHE A CA 1
ATOM 808 C C . PHE A 1 107 ? -6.129 -16.226 21.835 1.00 97.75 107 PHE A C 1
ATOM 810 O O . PHE A 1 107 ? -7.008 -16.387 20.992 1.00 97.75 107 PHE A O 1
ATOM 817 N N . SER A 1 108 ? -6.375 -16.349 23.144 1.00 97.94 108 SER A N 1
ATOM 818 C CA . SER A 1 108 ? -7.701 -16.675 23.685 1.00 97.94 108 SER A CA 1
ATOM 819 C C . SER A 1 108 ? -8.715 -15.571 23.381 1.00 97.94 108 SER A C 1
ATOM 821 O O . SER A 1 108 ? -9.806 -15.861 22.887 1.00 97.94 108 SER A O 1
ATOM 823 N N . GLY A 1 109 ? -8.349 -14.302 23.594 1.00 96.75 109 GLY A N 1
ATOM 824 C CA . GLY A 1 109 ? -9.170 -13.162 23.193 1.00 96.75 109 GLY A CA 1
ATOM 825 C C . GLY A 1 109 ? -9.411 -13.119 21.685 1.00 96.75 109 GLY A C 1
ATOM 826 O O . GLY A 1 109 ? -10.540 -12.889 21.248 1.00 96.75 109 GLY A O 1
ATOM 827 N N . PHE A 1 110 ? -8.395 -13.428 20.875 1.00 96.69 110 PHE A N 1
ATOM 828 C CA . PHE A 1 110 ? -8.545 -13.486 19.421 1.00 96.69 110 PHE A CA 1
ATOM 829 C C . PHE A 1 110 ? -9.478 -14.619 18.958 1.00 96.69 110 PHE A C 1
ATOM 831 O O . PHE A 1 110 ? -10.334 -14.401 18.102 1.00 96.69 110 PHE A O 1
ATOM 838 N N . ALA A 1 111 ? -9.397 -15.806 19.564 1.00 97.88 111 ALA A N 1
ATOM 839 C CA . ALA A 1 111 ? -10.319 -16.909 19.290 1.00 97.88 111 ALA A CA 1
ATOM 840 C C . ALA A 1 111 ? -11.764 -16.571 19.697 1.00 97.88 111 ALA A C 1
ATOM 842 O O . ALA A 1 111 ? -12.687 -16.818 18.924 1.00 97.88 111 ALA A O 1
ATOM 843 N N . LYS A 1 112 ? -11.969 -15.928 20.855 1.00 97.25 112 LYS A N 1
ATOM 844 C CA . LYS A 1 112 ? -13.292 -15.427 21.274 1.00 97.25 112 LYS A CA 1
ATOM 845 C C . LYS A 1 112 ? -13.844 -14.372 20.317 1.00 97.25 112 LYS A C 1
ATOM 847 O O . LYS A 1 112 ? -15.042 -14.337 20.061 1.00 97.25 112 LYS A O 1
ATOM 852 N N . MET A 1 113 ? -12.981 -13.526 19.754 1.00 93.81 113 MET A N 1
ATOM 853 C CA . MET A 1 113 ? -13.381 -12.574 18.716 1.00 93.81 113 MET A CA 1
ATOM 854 C C . MET A 1 113 ? -13.899 -13.301 17.463 1.00 93.81 113 MET A C 1
ATOM 856 O O . MET A 1 113 ? -14.938 -12.924 16.928 1.00 93.81 113 MET A O 1
ATOM 860 N N . MET A 1 114 ? -13.232 -14.378 17.029 1.00 96.56 114 MET A N 1
ATOM 861 C CA . MET A 1 114 ? -13.705 -15.210 15.910 1.00 96.56 114 MET A CA 1
ATOM 862 C C . MET A 1 114 ? -15.043 -15.900 16.216 1.00 96.56 114 MET A C 1
ATOM 864 O O . MET A 1 114 ? -15.897 -16.006 15.334 1.00 96.56 114 MET A O 1
ATOM 868 N N . GLU A 1 115 ? -15.253 -16.324 17.464 1.00 96.50 115 GLU A N 1
ATOM 869 C CA . GLU A 1 115 ? -16.521 -16.891 17.937 1.00 96.50 115 GLU A CA 1
ATOM 870 C C . GLU A 1 115 ? -17.647 -15.855 17.882 1.00 96.50 115 GLU A C 1
ATOM 872 O O . GLU A 1 115 ? -18.714 -16.131 17.337 1.00 96.50 115 GLU A O 1
ATOM 877 N N . ALA A 1 116 ? -17.383 -14.627 18.339 1.00 93.94 116 ALA A N 1
ATOM 878 C CA . ALA A 1 116 ? -18.331 -13.518 18.266 1.00 93.94 116 ALA A CA 1
ATOM 879 C C . ALA A 1 116 ? -18.705 -13.142 16.819 1.00 93.94 116 ALA A C 1
ATOM 881 O O . ALA A 1 116 ? -19.810 -12.663 16.567 1.00 93.94 116 ALA A O 1
ATOM 882 N N . PHE A 1 117 ? -17.822 -13.394 15.845 1.00 91.56 117 PHE A N 1
ATOM 883 C CA . PHE A 1 117 ? -18.133 -13.242 14.418 1.00 91.56 117 PHE A CA 1
ATOM 884 C C . PHE A 1 117 ? -18.974 -14.386 13.830 1.00 91.56 117 PHE A C 1
ATOM 886 O O . PHE A 1 117 ? -19.428 -14.277 12.681 1.00 91.56 117 PHE A O 1
ATOM 893 N N . GLY A 1 118 ? -19.206 -15.450 14.606 1.00 93.50 118 GLY A N 1
ATOM 894 C CA . GLY A 1 118 ? -19.955 -16.638 14.208 1.00 93.50 118 GLY A CA 1
ATOM 895 C C . GLY A 1 118 ? -19.174 -17.559 13.273 1.00 93.50 118 GLY A C 1
ATOM 896 O O . GLY A 1 118 ? -19.779 -18.212 12.424 1.00 93.50 118 GLY A O 1
ATOM 897 N N . LEU A 1 119 ? -17.839 -17.570 13.360 1.00 94.56 119 LEU A N 1
ATOM 898 C CA . LEU A 1 119 ? -17.014 -18.447 12.530 1.00 94.56 119 LEU A CA 1
ATOM 899 C C . LEU A 1 119 ? -16.991 -19.884 13.076 1.00 94.56 119 LEU A C 1
ATOM 901 O O . LEU A 1 119 ? -16.887 -20.075 14.290 1.00 94.56 119 LEU A O 1
ATOM 905 N N . PRO A 1 120 ? -17.034 -20.909 12.204 1.00 94.56 120 PRO A N 1
ATOM 906 C CA . PRO A 1 120 ? -16.888 -22.291 12.638 1.00 94.56 120 PRO A CA 1
ATOM 907 C C . PRO A 1 120 ? -15.464 -22.535 13.147 1.00 94.56 120 PRO A C 1
ATOM 909 O O . PRO A 1 120 ? -14.498 -22.028 12.579 1.00 94.56 120 PRO A O 1
ATOM 912 N N . CYS A 1 121 ? -15.340 -23.336 14.207 1.00 97.25 121 CYS A N 1
ATOM 913 C CA . CYS A 1 121 ? -14.064 -23.657 14.854 1.00 97.25 121 CYS A CA 1
ATOM 914 C C . CYS A 1 121 ? -13.205 -22.400 15.146 1.00 97.25 121 CYS A C 1
ATOM 916 O O . CYS A 1 121 ? -12.115 -22.264 14.584 1.00 97.25 121 CYS A O 1
ATOM 918 N N . PRO A 1 122 ? -13.648 -21.482 16.031 1.00 97.44 122 PRO A N 1
ATOM 919 C CA . PRO A 1 122 ? -13.024 -20.166 16.226 1.00 97.44 122 PRO A CA 1
ATOM 920 C C . PRO A 1 122 ? -11.513 -20.191 16.479 1.00 97.44 122 PRO A C 1
ATOM 922 O O . PRO A 1 122 ? -10.774 -19.383 15.919 1.00 97.44 122 PRO A O 1
ATOM 925 N N . ALA A 1 123 ? -11.037 -21.155 17.271 1.00 97.94 123 ALA A N 1
ATOM 926 C CA . ALA A 1 123 ? -9.612 -21.332 17.540 1.00 97.94 123 ALA A CA 1
ATOM 927 C C . ALA A 1 123 ? -8.810 -21.688 16.275 1.00 97.94 123 ALA A C 1
ATOM 929 O O . ALA A 1 123 ? -7.712 -21.175 16.083 1.00 97.94 123 ALA A O 1
ATOM 930 N N . PHE A 1 124 ? -9.362 -22.520 15.385 1.00 97.81 124 PHE A N 1
ATOM 931 C CA . PHE A 1 124 ? -8.715 -22.863 14.117 1.00 97.81 124 PHE A CA 1
ATOM 932 C C . PHE A 1 124 ? -8.641 -21.648 13.186 1.00 97.81 124 PHE A C 1
ATOM 934 O O . PHE A 1 124 ? -7.593 -21.385 12.604 1.00 97.81 124 PHE A O 1
ATOM 941 N N . MET A 1 125 ? -9.713 -20.854 13.107 1.00 97.81 125 MET A N 1
ATOM 942 C CA . MET A 1 125 ? -9.730 -19.619 12.313 1.00 97.81 125 MET A CA 1
ATOM 943 C C . MET A 1 125 ? -8.745 -18.574 12.849 1.00 97.81 125 MET A C 1
ATOM 945 O O . MET A 1 125 ? -8.018 -17.956 12.073 1.00 97.81 125 MET A O 1
ATOM 949 N N . ALA A 1 126 ? -8.663 -18.417 14.173 1.00 97.75 126 ALA A N 1
ATOM 950 C CA . ALA A 1 126 ? -7.678 -17.550 14.814 1.00 97.75 126 ALA A CA 1
ATOM 951 C C . ALA A 1 126 ? -6.238 -18.016 14.530 1.00 97.75 126 ALA A C 1
ATOM 953 O O . ALA A 1 126 ? -5.380 -17.200 14.191 1.00 97.75 126 ALA A O 1
ATOM 954 N N . ALA A 1 127 ? -5.975 -19.325 14.613 1.00 98.25 127 ALA A N 1
ATOM 955 C CA . ALA A 1 127 ? -4.671 -19.897 14.281 1.00 98.25 127 ALA A CA 1
ATOM 956 C C . ALA A 1 127 ? -4.313 -19.679 12.803 1.00 98.25 127 ALA A C 1
ATOM 958 O O . ALA A 1 127 ? -3.195 -19.265 12.505 1.00 98.25 127 ALA A O 1
ATOM 959 N N . GLY A 1 128 ? -5.269 -19.877 11.890 1.00 97.81 128 GLY A N 1
ATOM 960 C CA . GLY A 1 128 ? -5.101 -19.588 10.465 1.00 97.81 128 GLY A CA 1
ATOM 961 C C . GLY A 1 128 ? -4.782 -18.115 10.203 1.00 97.81 128 GLY A C 1
ATOM 962 O O . GLY A 1 128 ? -3.857 -17.813 9.458 1.00 97.81 128 GLY A O 1
ATOM 963 N N . GLY A 1 129 ? -5.473 -17.192 10.879 1.00 97.56 129 GLY A N 1
ATOM 964 C CA . GLY A 1 129 ? -5.183 -15.759 10.791 1.00 97.56 129 GLY A CA 1
ATOM 965 C C . GLY A 1 129 ? -3.772 -15.399 11.270 1.00 97.56 129 GLY A C 1
ATOM 966 O O . GLY A 1 129 ? -3.064 -14.665 10.583 1.00 97.56 129 GLY A O 1
ATOM 967 N N . LEU A 1 130 ? -3.334 -15.948 12.410 1.00 98.19 130 LEU A N 1
ATOM 968 C CA . LEU A 1 130 ? -1.963 -15.764 12.903 1.00 98.19 130 LEU A CA 1
ATOM 969 C C . LEU A 1 130 ? -0.918 -16.357 11.956 1.00 98.19 130 LEU A C 1
ATOM 971 O O . LEU A 1 130 ? 0.117 -15.732 11.732 1.00 98.19 130 LEU A O 1
ATOM 975 N N . PHE A 1 131 ? -1.189 -17.537 11.397 1.00 98.31 131 PHE A N 1
ATOM 976 C CA . PHE A 1 131 ? -0.316 -18.168 10.416 1.00 98.31 131 PHE A CA 1
ATOM 977 C C . PHE A 1 131 ? -0.166 -17.290 9.174 1.00 98.31 131 PHE A C 1
ATOM 979 O O . PHE A 1 131 ? 0.961 -16.980 8.797 1.00 98.31 131 PHE A O 1
ATOM 986 N N . SER A 1 132 ? -1.271 -16.815 8.593 1.00 98.19 132 SER A N 1
ATOM 987 C CA . SER A 1 132 ? -1.237 -15.925 7.430 1.00 98.19 132 SER A CA 1
ATOM 988 C C . SER A 1 132 ? -0.483 -14.626 7.712 1.00 98.19 132 SER A C 1
ATOM 990 O O . SER A 1 132 ? 0.294 -14.180 6.875 1.00 98.19 132 SER A O 1
ATOM 992 N N . LEU A 1 133 ? -0.659 -14.033 8.898 1.00 98.12 133 LEU A N 1
ATOM 993 C CA . LEU A 1 133 ? 0.090 -12.841 9.296 1.00 98.12 133 LEU A CA 1
ATOM 994 C C . LEU A 1 133 ? 1.594 -13.114 9.400 1.00 98.12 133 LEU A C 1
ATOM 996 O O . LEU A 1 133 ? 2.385 -12.347 8.855 1.00 98.12 133 LEU A O 1
ATOM 1000 N N . LEU A 1 134 ? 1.996 -14.184 10.091 1.00 98.06 134 LEU A N 1
ATOM 1001 C CA . LEU A 1 134 ? 3.404 -14.504 10.319 1.00 98.06 134 LEU A CA 1
ATOM 1002 C C . LEU A 1 134 ? 4.097 -14.965 9.037 1.00 98.06 134 LEU A C 1
ATOM 1004 O O . LEU A 1 134 ? 5.094 -14.370 8.635 1.00 98.06 134 LEU A O 1
ATOM 1008 N N . ALA A 1 135 ? 3.569 -16.009 8.394 1.00 98.12 135 ALA A N 1
ATOM 1009 C CA . ALA A 1 135 ? 4.127 -16.562 7.166 1.00 98.12 135 ALA A CA 1
ATOM 1010 C C . ALA A 1 135 ? 4.109 -15.515 6.049 1.00 98.12 135 ALA A C 1
ATOM 1012 O O . ALA A 1 135 ? 5.128 -15.314 5.390 1.00 98.12 135 ALA A O 1
ATOM 1013 N N . GLY A 1 136 ? 2.996 -14.785 5.915 1.00 98.06 136 GLY A N 1
ATOM 1014 C CA . GLY A 1 136 ? 2.856 -13.687 4.968 1.00 98.06 136 GLY A CA 1
ATOM 1015 C C . GLY A 1 136 ? 3.935 -12.624 5.155 1.00 98.06 136 GLY A C 1
ATOM 1016 O O . GLY A 1 136 ? 4.689 -12.334 4.231 1.00 98.06 136 GLY A O 1
ATOM 1017 N N . SER A 1 137 ? 4.078 -12.110 6.381 1.00 98.19 137 SER A N 1
ATOM 1018 C CA . SER A 1 137 ? 5.080 -11.089 6.717 1.00 98.19 137 SER A CA 1
ATOM 1019 C C . SER A 1 137 ? 6.515 -11.561 6.484 1.00 98.19 137 SER A C 1
ATOM 1021 O O . SER A 1 137 ? 7.314 -10.824 5.914 1.00 98.19 137 SER A O 1
ATOM 1023 N N . LEU A 1 138 ? 6.858 -12.781 6.914 1.00 97.62 138 LEU A N 1
ATOM 1024 C CA . LEU A 1 138 ? 8.215 -13.313 6.775 1.00 97.62 138 LEU A CA 1
ATOM 1025 C C . LEU A 1 138 ? 8.597 -13.521 5.310 1.00 97.62 138 LEU A C 1
ATOM 1027 O O . LEU A 1 138 ? 9.690 -13.122 4.920 1.00 97.62 138 LEU A O 1
ATOM 1031 N N . CYS A 1 139 ? 7.703 -14.095 4.500 1.00 95.94 139 CYS A N 1
ATOM 1032 C CA . CYS A 1 139 ? 7.973 -14.299 3.078 1.00 95.94 139 CYS A CA 1
ATOM 1033 C C . CYS A 1 139 ? 8.097 -12.952 2.346 1.00 95.94 139 CYS A C 1
ATOM 1035 O O . CYS A 1 139 ? 9.035 -12.758 1.573 1.00 95.94 139 CYS A O 1
ATOM 1037 N N . TYR A 1 140 ? 7.235 -11.984 2.679 1.00 95.44 140 TYR A N 1
ATOM 1038 C CA . TYR A 1 140 ? 7.264 -10.637 2.105 1.00 95.44 140 TYR A CA 1
ATOM 1039 C C . TYR A 1 140 ? 8.544 -9.858 2.451 1.00 95.44 140 TYR A C 1
ATOM 1041 O O . TYR A 1 140 ? 9.109 -9.184 1.594 1.00 95.44 140 TYR A O 1
ATOM 1049 N N . LEU A 1 141 ? 9.054 -9.980 3.684 1.00 96.25 141 LEU A N 1
ATOM 1050 C CA . LEU A 1 141 ? 10.285 -9.305 4.124 1.00 96.25 141 LEU A CA 1
ATOM 1051 C C . LEU A 1 141 ? 11.548 -9.772 3.395 1.00 96.25 141 LEU A C 1
ATOM 1053 O O . LEU A 1 141 ? 12.550 -9.060 3.418 1.00 96.25 141 LEU A O 1
ATOM 1057 N N . THR A 1 142 ? 11.531 -10.951 2.767 1.00 93.19 142 THR A N 1
ATOM 1058 C CA . THR A 1 142 ? 12.727 -11.482 2.097 1.00 93.19 142 THR A CA 1
ATOM 1059 C C . THR A 1 142 ? 13.186 -10.617 0.924 1.00 93.19 142 THR A C 1
ATOM 1061 O O . THR A 1 142 ? 14.381 -10.578 0.632 1.00 93.19 142 THR A O 1
ATOM 1064 N N . GLY A 1 143 ? 12.269 -9.917 0.249 1.00 88.62 143 GLY A N 1
ATOM 1065 C CA . GLY A 1 143 ? 12.580 -9.236 -1.009 1.00 88.62 143 GLY A CA 1
ATOM 1066 C C . GLY A 1 143 ? 12.761 -10.190 -2.199 1.00 88.62 143 GLY A C 1
ATOM 1067 O O . GLY A 1 143 ? 13.107 -9.744 -3.287 1.00 88.62 143 GLY A O 1
ATOM 1068 N N . ILE A 1 144 ? 12.579 -11.504 -2.005 1.00 87.69 144 ILE A N 1
ATOM 1069 C CA . ILE A 1 144 ? 12.734 -12.509 -3.061 1.00 87.69 144 ILE A CA 1
ATOM 1070 C C . ILE A 1 144 ? 11.392 -12.623 -3.799 1.00 87.69 144 ILE A C 1
ATOM 1072 O O . ILE A 1 144 ? 10.426 -13.028 -3.152 1.00 87.69 144 ILE A O 1
ATOM 1076 N N . PRO A 1 145 ? 11.320 -12.367 -5.121 1.00 86.62 145 PRO A N 1
ATOM 1077 C CA . PRO A 1 145 ? 10.075 -12.290 -5.898 1.00 86.62 145 PRO A CA 1
ATOM 1078 C C . PRO A 1 145 ? 9.030 -13.359 -5.574 1.00 86.62 145 PRO A C 1
ATOM 1080 O O . PRO A 1 145 ? 7.896 -13.058 -5.212 1.00 86.62 145 PRO A O 1
ATOM 1083 N N . VAL A 1 146 ? 9.431 -14.631 -5.618 1.00 86.69 146 VAL A N 1
ATOM 1084 C CA . VAL A 1 146 ? 8.506 -15.748 -5.390 1.00 86.69 146 VAL A CA 1
ATOM 1085 C C . VAL A 1 146 ? 8.015 -15.855 -3.947 1.00 86.69 146 VAL A C 1
ATOM 1087 O O . VAL A 1 146 ? 6.862 -16.193 -3.707 1.00 86.69 146 VAL A O 1
ATOM 1090 N N . LEU A 1 147 ? 8.865 -15.533 -2.970 1.00 91.19 147 LEU A N 1
ATOM 1091 C CA . LEU A 1 147 ? 8.455 -15.519 -1.568 1.00 91.19 147 LEU A CA 1
ATOM 1092 C C . LEU A 1 147 ? 7.613 -14.277 -1.269 1.00 91.19 147 LEU A C 1
ATOM 1094 O O . LEU A 1 147 ? 6.656 -14.359 -0.506 1.00 91.19 147 LEU A O 1
ATOM 1098 N N . MET A 1 148 ? 7.924 -13.137 -1.882 1.00 92.94 148 MET A N 1
ATOM 1099 C CA . MET A 1 148 ? 7.103 -11.936 -1.774 1.00 92.94 148 MET A CA 1
ATOM 1100 C C . MET A 1 148 ? 5.697 -12.162 -2.308 1.00 92.94 148 MET A C 1
ATOM 1102 O O . MET A 1 148 ? 4.738 -11.733 -1.671 1.00 92.94 148 MET A O 1
ATOM 1106 N N . GLU A 1 149 ? 5.576 -12.867 -3.428 1.00 93.38 149 GLU A N 1
ATOM 1107 C CA . GLU A 1 149 ? 4.298 -13.235 -4.026 1.00 93.38 149 GLU A CA 1
ATOM 1108 C C . GLU A 1 149 ? 3.474 -14.126 -3.078 1.00 93.38 149 GLU A C 1
ATOM 1110 O O . GLU A 1 149 ? 2.383 -13.717 -2.680 1.00 93.38 149 GLU A O 1
ATOM 1115 N N . TRP A 1 150 ? 4.035 -15.231 -2.564 1.00 93.50 150 TRP A N 1
ATOM 1116 C CA . TRP A 1 150 ? 3.376 -16.046 -1.524 1.00 93.50 150 TRP A CA 1
ATOM 1117 C C . TRP A 1 150 ? 3.023 -15.233 -0.279 1.00 93.50 150 TRP A C 1
ATOM 1119 O O . TRP A 1 150 ? 1.953 -15.385 0.315 1.00 93.50 150 TRP A O 1
ATOM 1129 N N . GLY A 1 151 ? 3.928 -14.342 0.126 1.00 96.25 151 GLY A N 1
ATOM 1130 C CA . GLY A 1 151 ? 3.711 -13.425 1.232 1.00 96.25 151 GLY A CA 1
ATOM 1131 C C . GLY A 1 151 ? 2.478 -12.552 1.003 1.00 96.25 151 GLY A C 1
ATOM 1132 O O . GLY A 1 151 ? 1.626 -12.426 1.884 1.00 96.25 151 GLY A O 1
ATOM 1133 N N . ALA A 1 152 ? 2.360 -11.988 -0.199 1.00 97.56 152 ALA A N 1
ATOM 1134 C CA . ALA A 1 152 ? 1.246 -11.155 -0.615 1.00 97.56 152 ALA A CA 1
ATOM 1135 C C . ALA A 1 152 ? -0.073 -11.938 -0.625 1.00 97.56 152 ALA A C 1
ATOM 1137 O O . ALA A 1 152 ? -1.071 -11.409 -0.144 1.00 97.56 152 ALA A O 1
ATOM 1138 N N . GLU A 1 153 ? -0.084 -13.190 -1.092 1.00 96.19 153 GLU A N 1
ATOM 1139 C CA . GLU A 1 153 ? -1.274 -14.052 -1.083 1.00 96.19 153 GLU A CA 1
ATOM 1140 C C . GLU A 1 153 ? -1.782 -14.326 0.341 1.00 96.19 153 GLU A C 1
ATOM 1142 O O . GLU A 1 153 ? -2.966 -14.125 0.635 1.00 96.19 153 GLU A O 1
ATOM 1147 N N . PHE A 1 154 ? -0.895 -14.724 1.263 1.00 98.00 154 PHE A N 1
ATOM 1148 C CA . PHE A 1 154 ? -1.275 -14.971 2.658 1.00 98.00 154 PHE A CA 1
ATOM 1149 C C . PHE A 1 154 ? -1.838 -13.715 3.329 1.00 98.00 154 PHE A C 1
ATOM 1151 O O . PHE A 1 154 ? -2.885 -13.773 3.986 1.00 98.00 154 PHE A O 1
ATOM 1158 N N . LEU A 1 155 ? -1.173 -12.571 3.139 1.00 98.31 155 LEU A N 1
ATOM 1159 C CA . LEU A 1 155 ? -1.632 -11.293 3.681 1.00 98.31 155 LEU A CA 1
ATOM 1160 C C . LEU A 1 155 ? -2.950 -10.847 3.035 1.00 98.31 155 LEU A C 1
ATOM 1162 O O . LEU A 1 155 ? -3.828 -10.351 3.738 1.00 98.31 155 LEU A O 1
ATOM 1166 N N . PHE A 1 156 ? -3.135 -11.074 1.736 1.00 98.25 156 PHE A N 1
ATOM 1167 C CA . PHE A 1 156 ? -4.368 -10.758 1.018 1.00 98.25 156 PHE A CA 1
ATOM 1168 C C . PHE A 1 156 ? -5.563 -11.557 1.550 1.00 98.25 156 PHE A C 1
ATOM 1170 O O . PHE A 1 156 ? -6.605 -10.975 1.860 1.00 98.25 156 PHE A O 1
ATOM 1177 N N . ILE A 1 157 ? -5.405 -12.870 1.746 1.00 97.81 157 ILE A N 1
ATOM 1178 C CA . ILE A 1 157 ? -6.445 -13.728 2.335 1.00 97.81 157 ILE A CA 1
ATOM 1179 C C . ILE A 1 157 ? -6.808 -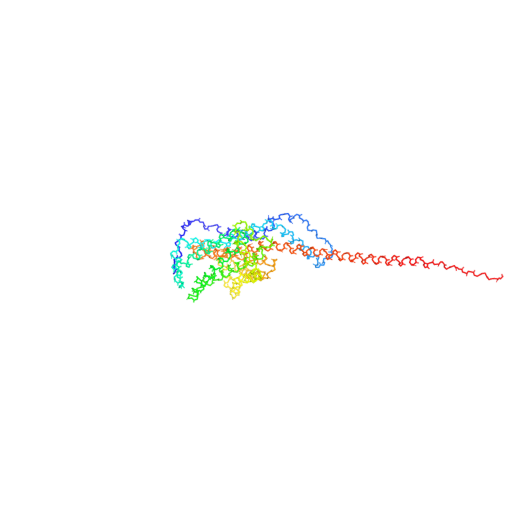13.238 3.743 1.00 97.81 157 ILE A C 1
ATOM 1181 O O . ILE A 1 157 ? -7.991 -13.088 4.068 1.00 97.81 157 ILE A O 1
ATOM 1185 N N . PHE A 1 158 ? -5.800 -12.935 4.569 1.00 97.62 158 PHE A N 1
ATOM 1186 C CA . PHE A 1 158 ? -6.022 -12.372 5.901 1.00 97.62 158 PHE A CA 1
ATOM 1187 C C . PHE A 1 158 ? -6.782 -11.039 5.836 1.00 97.62 158 PHE A C 1
ATOM 1189 O O . PHE A 1 158 ? -7.743 -10.837 6.580 1.00 97.62 158 PHE A O 1
ATOM 1196 N N . LEU A 1 159 ? -6.387 -10.136 4.937 1.00 98.12 159 LEU A N 1
ATOM 1197 C CA . LEU A 1 159 ? -7.017 -8.831 4.780 1.00 98.12 159 LEU A CA 1
ATOM 1198 C C . LEU A 1 159 ? -8.472 -8.946 4.332 1.00 98.12 159 LEU A C 1
ATOM 1200 O O . LEU A 1 159 ? -9.300 -8.206 4.857 1.00 98.12 159 LEU A O 1
ATOM 1204 N N . ILE A 1 160 ? -8.824 -9.871 3.434 1.00 97.88 160 ILE A N 1
ATOM 1205 C CA . ILE A 1 160 ? -10.225 -10.110 3.049 1.00 97.88 160 ILE A CA 1
ATOM 1206 C C . ILE A 1 160 ? -11.049 -10.501 4.280 1.00 97.88 160 ILE A C 1
ATOM 1208 O O . ILE A 1 160 ? -12.082 -9.882 4.558 1.00 97.88 160 ILE A O 1
ATOM 1212 N N . ALA A 1 161 ? -10.574 -11.483 5.050 1.00 96.25 161 ALA A N 1
ATOM 1213 C CA . ALA A 1 161 ? -11.267 -11.946 6.248 1.00 96.25 161 ALA A CA 1
ATOM 1214 C C . ALA A 1 161 ? -11.388 -10.829 7.301 1.00 96.25 161 ALA A C 1
ATOM 1216 O O . ALA A 1 161 ? -12.480 -10.561 7.805 1.00 96.25 161 ALA A O 1
ATOM 1217 N N . SER A 1 162 ? -10.288 -10.123 7.580 1.00 96.19 162 SER A N 1
ATOM 1218 C CA . SER A 1 162 ? -10.233 -8.986 8.508 1.00 96.19 162 SER A CA 1
ATOM 1219 C C . SER A 1 162 ? -11.164 -7.847 8.078 1.00 96.19 162 SER A C 1
ATOM 1221 O O . SER A 1 162 ? -11.883 -7.279 8.900 1.00 96.19 162 SER A O 1
ATOM 1223 N N . THR A 1 163 ? -11.223 -7.547 6.779 1.00 97.19 163 THR A N 1
ATOM 1224 C CA . THR A 1 163 ? -12.110 -6.519 6.222 1.00 97.19 163 THR A CA 1
ATOM 1225 C C . THR A 1 163 ? -13.567 -6.886 6.431 1.00 97.19 163 THR A C 1
ATOM 1227 O O . THR A 1 163 ? -14.335 -6.069 6.934 1.00 97.19 163 THR A O 1
ATOM 1230 N N . TYR A 1 164 ? -13.956 -8.110 6.075 1.00 97.50 164 TYR A N 1
ATOM 1231 C CA . TYR A 1 164 ? -15.351 -8.520 6.139 1.00 97.50 164 TYR A CA 1
ATOM 1232 C C . TYR A 1 164 ? -15.834 -8.728 7.581 1.00 97.50 164 TYR A C 1
ATOM 1234 O O . TYR A 1 164 ? -16.814 -8.108 8.007 1.00 97.50 164 TYR A O 1
ATOM 1242 N N . PHE A 1 165 ? -15.143 -9.578 8.344 1.00 95.94 165 PHE A N 1
ATOM 1243 C CA . PHE A 1 165 ? -15.560 -9.951 9.696 1.00 95.94 165 PHE A CA 1
ATOM 1244 C C . PHE A 1 165 ? -15.175 -8.896 10.734 1.00 95.94 165 PHE A C 1
ATOM 1246 O O . PHE A 1 165 ? -15.997 -8.553 11.576 1.00 95.94 165 PHE A O 1
ATOM 1253 N N . GLY A 1 166 ? -13.964 -8.341 10.648 1.00 93.50 166 GLY A N 1
ATOM 1254 C CA . GLY A 1 166 ? -13.428 -7.419 11.653 1.00 93.50 166 GLY A CA 1
ATOM 1255 C C . GLY A 1 166 ? -13.903 -5.973 11.526 1.00 93.50 166 GLY A C 1
ATOM 1256 O O . GLY A 1 166 ? -13.879 -5.233 12.512 1.00 93.50 166 GLY A O 1
ATOM 1257 N N . HIS A 1 167 ? -14.326 -5.537 10.335 1.00 95.12 167 HIS A N 1
ATOM 1258 C CA . HIS A 1 167 ? -14.657 -4.128 10.107 1.00 95.12 167 HIS A CA 1
ATOM 1259 C C . HIS A 1 167 ? -16.002 -3.907 9.402 1.00 95.12 167 HIS A C 1
ATOM 1261 O O . HIS A 1 167 ? -16.812 -3.135 9.904 1.00 95.12 167 HIS A O 1
ATOM 1267 N N . TYR A 1 168 ? -16.309 -4.602 8.306 1.00 96.75 168 TYR A N 1
ATOM 1268 C CA . TYR A 1 168 ? -17.550 -4.378 7.556 1.00 96.75 168 TYR A CA 1
ATOM 1269 C C . TYR A 1 168 ? -18.808 -4.810 8.324 1.00 96.75 168 TYR A C 1
ATOM 1271 O O . TYR A 1 168 ? -19.756 -4.032 8.435 1.00 96.75 168 TYR A O 1
ATOM 1279 N N . LYS A 1 169 ? -18.833 -6.033 8.875 1.00 95.00 169 LYS A N 1
ATOM 1280 C CA . LYS A 1 169 ? -19.963 -6.507 9.696 1.00 95.00 169 LYS A CA 1
ATOM 1281 C C . LYS A 1 169 ? -20.216 -5.593 10.910 1.00 95.00 169 LYS A C 1
ATOM 1283 O O . LYS A 1 169 ? -21.356 -5.145 11.045 1.00 95.00 169 LYS A O 1
ATOM 1288 N N . PRO A 1 170 ? -19.203 -5.264 11.741 1.00 93.88 170 PRO A N 1
ATOM 1289 C CA . PRO A 1 170 ? -19.365 -4.316 12.841 1.00 93.88 170 PRO A CA 1
ATOM 1290 C C . PRO A 1 170 ? -19.847 -2.940 12.384 1.00 93.88 170 PRO A C 1
ATOM 1292 O O . PRO A 1 170 ? -20.800 -2.425 12.955 1.00 93.88 170 PRO A O 1
ATOM 1295 N N . TRP A 1 171 ? -19.286 -2.387 11.300 1.00 95.81 171 TRP A N 1
ATOM 1296 C CA . TRP A 1 171 ? -19.758 -1.120 10.735 1.00 95.81 171 TRP A CA 1
ATOM 1297 C C . TRP A 1 171 ? -21.245 -1.168 10.379 1.00 95.81 171 TRP A C 1
ATOM 1299 O O . TRP A 1 171 ? -21.988 -0.254 10.717 1.00 95.81 171 TRP A O 1
ATOM 1309 N N . LYS A 1 172 ? -21.715 -2.247 9.745 1.00 96.19 172 LYS A N 1
ATOM 1310 C CA . LYS A 1 172 ? -23.135 -2.389 9.399 1.00 96.19 172 LYS A CA 1
ATOM 1311 C C . LYS A 1 172 ? -24.036 -2.390 10.642 1.00 96.19 172 LYS A C 1
ATOM 1313 O O . LYS A 1 172 ? -25.164 -1.908 10.563 1.00 96.19 172 LYS A O 1
ATOM 1318 N N . GLN A 1 173 ? -23.551 -2.924 11.761 1.00 95.06 173 GLN A N 1
ATOM 1319 C CA . GLN A 1 173 ? -24.294 -3.004 13.020 1.00 95.06 173 GLN A CA 1
ATOM 1320 C C . GLN A 1 173 ? -24.265 -1.691 13.811 1.00 95.06 173 GLN A C 1
ATOM 1322 O O . GLN A 1 173 ? -25.311 -1.259 14.285 1.00 95.06 173 GLN A O 1
ATOM 1327 N N . SER A 1 174 ? -23.098 -1.057 13.951 1.00 95.56 174 SER A N 1
ATOM 1328 C CA . SER A 1 174 ? -22.918 0.131 14.797 1.00 95.56 174 SER A CA 1
ATOM 1329 C C . SER A 1 174 ? -23.037 1.457 14.047 1.00 95.56 174 SER A C 1
ATOM 1331 O O . SER A 1 174 ? -23.261 2.491 14.666 1.00 95.56 174 SER A O 1
ATOM 1333 N N . GLN A 1 175 ? -22.872 1.444 12.720 1.00 95.38 175 GLN A N 1
ATOM 1334 C CA . GLN A 1 175 ? -22.710 2.631 11.870 1.00 95.38 175 GLN A CA 1
ATOM 1335 C C . GLN A 1 175 ? -21.530 3.529 12.286 1.00 95.38 175 GLN A C 1
ATOM 1337 O O . GLN A 1 175 ? -21.435 4.684 11.872 1.00 95.38 175 GLN A O 1
ATOM 1342 N N . GLU A 1 176 ? -20.584 3.000 13.067 1.00 94.25 176 GLU A N 1
ATOM 1343 C CA . GLU A 1 176 ? -19.412 3.754 13.499 1.00 94.25 176 GLU A CA 1
ATOM 1344 C C . GLU A 1 176 ? -18.434 3.973 12.343 1.00 94.25 176 GLU A C 1
ATOM 1346 O O . GLU A 1 176 ? -17.923 3.032 11.726 1.00 94.25 176 GLU A O 1
ATOM 1351 N N . MET A 1 177 ? -18.109 5.242 12.093 1.00 92.19 177 MET A N 1
ATOM 1352 C CA . MET A 1 177 ? -17.233 5.647 10.992 1.00 92.19 177 MET A CA 1
ATOM 1353 C C . MET A 1 177 ? -15.823 5.045 11.094 1.00 92.19 177 MET A C 1
ATOM 1355 O O . MET A 1 177 ? -15.192 4.771 10.074 1.00 92.19 177 MET A O 1
ATOM 1359 N N . ASN A 1 178 ? -15.333 4.772 12.308 1.00 91.88 178 ASN A N 1
ATOM 1360 C CA . ASN A 1 178 ? -14.018 4.162 12.513 1.00 91.88 178 ASN A CA 1
ATOM 1361 C C . ASN A 1 178 ? -13.904 2.796 11.827 1.00 91.88 178 ASN A C 1
ATOM 1363 O O . ASN A 1 178 ? -12.896 2.519 11.174 1.00 91.88 178 ASN A O 1
ATOM 1367 N N . HIS A 1 179 ? -14.946 1.963 11.894 1.00 94.19 179 HIS A N 1
ATOM 1368 C CA . HIS A 1 179 ? -14.947 0.678 11.201 1.00 94.19 179 HIS A CA 1
ATOM 1369 C C . HIS A 1 179 ? -14.940 0.851 9.679 1.00 94.19 179 HIS A C 1
ATOM 1371 O O . HIS A 1 179 ? -14.189 0.156 8.993 1.00 94.19 179 HIS A O 1
ATOM 1377 N N . PHE A 1 180 ? -15.697 1.813 9.147 1.00 95.00 180 PHE A N 1
ATOM 1378 C CA . PHE A 1 180 ? -15.683 2.119 7.717 1.00 95.00 180 PHE A CA 1
ATOM 1379 C C . PHE A 1 180 ? -14.300 2.587 7.239 1.00 95.00 180 PHE A C 1
ATOM 1381 O O . PHE A 1 180 ? -13.778 2.076 6.249 1.00 95.00 180 PHE A O 1
ATOM 1388 N N . ILE A 1 181 ? -13.641 3.477 7.988 1.00 94.06 181 ILE A N 1
ATOM 1389 C CA . ILE A 1 181 ? -12.268 3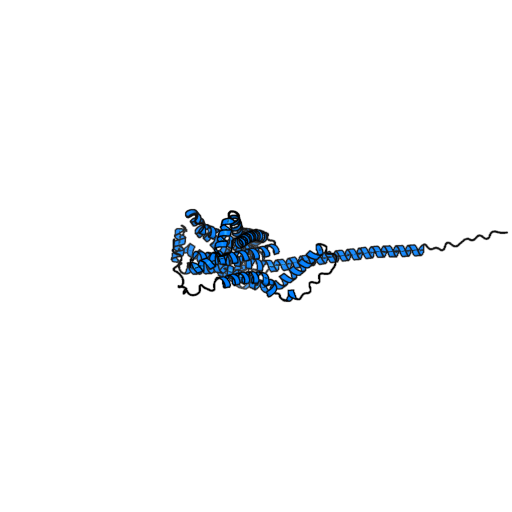.912 7.689 1.00 94.06 181 ILE A CA 1
ATOM 1390 C C . ILE A 1 181 ? -11.311 2.713 7.683 1.00 94.06 181 ILE A C 1
ATOM 1392 O O . ILE A 1 181 ? -10.446 2.609 6.812 1.00 94.06 181 ILE A O 1
ATOM 1396 N N . MET A 1 182 ? -11.458 1.781 8.627 1.00 95.06 182 MET A N 1
ATOM 1397 C CA . MET A 1 182 ? -10.620 0.583 8.668 1.00 95.06 182 MET A CA 1
ATOM 1398 C C . MET A 1 182 ? -10.870 -0.369 7.489 1.00 95.06 182 MET A C 1
ATOM 1400 O O . MET A 1 182 ? -9.898 -0.949 7.000 1.00 95.06 182 MET A O 1
ATOM 1404 N N . VAL A 1 183 ? -12.114 -0.489 7.000 1.00 96.75 183 VAL A N 1
ATOM 1405 C CA . VAL A 1 183 ? -12.434 -1.193 5.742 1.00 96.75 183 VAL A CA 1
ATOM 1406 C C . VAL A 1 183 ? -11.667 -0.564 4.582 1.00 96.75 183 VAL A C 1
ATOM 1408 O O . VAL A 1 183 ? -10.956 -1.271 3.873 1.00 96.75 183 VAL A O 1
ATOM 1411 N N . LEU A 1 184 ? -11.748 0.759 4.419 1.00 96.31 184 LEU A N 1
ATOM 1412 C CA . LEU A 1 184 ? -11.074 1.464 3.325 1.00 96.31 184 LEU A CA 1
ATOM 1413 C C . LEU A 1 184 ? -9.553 1.284 3.363 1.00 96.31 184 LEU A C 1
ATOM 1415 O O . LEU A 1 184 ? -8.934 1.019 2.333 1.00 96.31 184 LEU A O 1
ATOM 1419 N N . LYS A 1 185 ? -8.941 1.359 4.551 1.00 96.12 185 LYS A N 1
ATOM 1420 C CA . LYS A 1 185 ? -7.501 1.107 4.700 1.00 96.12 185 LYS A CA 1
ATOM 1421 C C . LYS A 1 185 ? -7.131 -0.324 4.310 1.00 96.12 185 LYS A C 1
ATOM 1423 O O . LYS A 1 185 ? -6.142 -0.512 3.610 1.00 96.12 185 LYS A O 1
ATOM 1428 N N . ASN A 1 186 ? -7.920 -1.322 4.712 1.00 97.88 186 ASN A N 1
ATOM 1429 C CA . ASN A 1 186 ? -7.659 -2.704 4.308 1.00 97.88 186 ASN A CA 1
ATOM 1430 C C . ASN A 1 186 ? -7.848 -2.914 2.799 1.00 97.88 186 ASN A C 1
ATOM 1432 O O . ASN A 1 186 ? -7.071 -3.656 2.214 1.00 97.88 186 ASN A O 1
ATOM 1436 N N . ILE A 1 187 ? -8.816 -2.245 2.161 1.00 98.00 187 ILE A N 1
ATOM 1437 C CA . ILE A 1 187 ? -8.970 -2.263 0.697 1.00 98.00 187 ILE A CA 1
ATOM 1438 C C . ILE A 1 187 ? -7.701 -1.735 0.016 1.00 98.00 187 ILE A C 1
ATOM 1440 O O . ILE A 1 187 ? -7.211 -2.366 -0.918 1.00 98.00 187 ILE A O 1
ATOM 1444 N N . GLY A 1 188 ? -7.126 -0.640 0.525 1.00 97.69 188 GLY A N 1
ATOM 1445 C CA . GLY A 1 188 ? -5.847 -0.122 0.034 1.00 97.69 188 GLY A CA 1
ATOM 1446 C C . GLY A 1 188 ? -4.710 -1.143 0.158 1.00 97.69 188 GLY A C 1
ATOM 1447 O O . GLY A 1 188 ? -3.993 -1.396 -0.806 1.00 97.69 188 GLY A O 1
ATOM 1448 N N . LEU A 1 189 ? -4.587 -1.795 1.321 1.00 97.94 189 LEU A N 1
ATOM 1449 C CA . LEU A 1 189 ? -3.579 -2.838 1.556 1.00 97.94 189 LEU A CA 1
ATOM 1450 C C . LEU A 1 189 ? -3.792 -4.072 0.663 1.00 97.94 189 LEU A C 1
ATOM 1452 O O . LEU A 1 189 ? -2.826 -4.591 0.111 1.00 97.94 189 LEU A O 1
ATOM 1456 N N . CYS A 1 190 ? -5.043 -4.496 0.456 1.00 98.50 190 CYS A N 1
ATOM 1457 C CA . CYS A 1 190 ? -5.400 -5.540 -0.507 1.00 98.50 190 CYS A CA 1
ATOM 1458 C C . CYS A 1 190 ? -4.959 -5.160 -1.921 1.00 98.50 190 CYS A C 1
ATOM 1460 O O . CYS A 1 190 ? -4.417 -5.994 -2.643 1.00 98.50 190 CYS A O 1
ATOM 1462 N N . GLY A 1 191 ? -5.177 -3.899 -2.305 1.00 97.75 191 GLY A N 1
ATOM 1463 C CA . GLY A 1 191 ? -4.725 -3.364 -3.581 1.00 97.75 191 GLY A CA 1
ATOM 1464 C C . GLY A 1 191 ? -3.217 -3.490 -3.757 1.00 97.75 191 GLY A C 1
ATOM 1465 O O . GLY A 1 191 ? -2.770 -3.952 -4.802 1.00 97.75 191 GLY A O 1
ATOM 1466 N N . HIS A 1 192 ? -2.435 -3.187 -2.718 1.00 98.00 192 HIS A N 1
ATOM 1467 C CA . HIS A 1 192 ? -0.989 -3.388 -2.770 1.00 98.00 192 HIS A CA 1
ATOM 1468 C C . HIS A 1 192 ? -0.596 -4.869 -2.882 1.00 98.00 192 HIS A C 1
ATOM 1470 O O . HIS A 1 192 ? 0.238 -5.193 -3.717 1.00 98.00 192 HIS A O 1
ATOM 1476 N N . CYS A 1 193 ? -1.225 -5.783 -2.131 1.00 98.19 193 CYS A N 1
ATOM 1477 C CA . CYS A 1 193 ? -0.953 -7.220 -2.273 1.00 98.19 193 CYS A CA 1
ATOM 1478 C C . CYS A 1 193 ? -1.201 -7.715 -3.708 1.00 98.19 193 CYS A C 1
ATOM 1480 O O . CYS A 1 193 ? -0.349 -8.391 -4.280 1.00 98.19 193 CYS A O 1
ATOM 1482 N N . LEU A 1 194 ? -2.334 -7.343 -4.317 1.00 97.44 194 LEU A N 1
ATOM 1483 C CA . LEU A 1 194 ? -2.632 -7.697 -5.711 1.00 97.44 194 LEU A CA 1
ATOM 1484 C C . LEU A 1 194 ? -1.655 -7.056 -6.698 1.00 97.44 194 LEU A C 1
ATOM 1486 O O . LEU A 1 194 ? -1.298 -7.675 -7.699 1.00 97.44 194 LEU A O 1
ATOM 1490 N N . LEU A 1 195 ? -1.222 -5.825 -6.422 1.00 95.44 195 LEU A N 1
ATOM 1491 C CA . LEU A 1 195 ? -0.232 -5.136 -7.237 1.00 95.44 195 LEU A CA 1
ATOM 1492 C C . LEU A 1 195 ? 1.108 -5.882 -7.216 1.00 95.44 195 LEU A C 1
ATOM 1494 O O . LEU A 1 195 ? 1.674 -6.113 -8.281 1.00 95.44 195 LEU A O 1
ATOM 1498 N N . THR A 1 196 ? 1.564 -6.310 -6.036 1.00 95.56 196 THR A N 1
ATOM 1499 C CA . THR A 1 196 ? 2.765 -7.140 -5.867 1.00 95.56 196 THR A CA 1
ATOM 1500 C C . THR A 1 196 ? 2.632 -8.446 -6.644 1.00 95.56 196 THR A C 1
ATOM 1502 O O . THR A 1 196 ? 3.476 -8.729 -7.484 1.00 95.56 196 THR A O 1
ATOM 1505 N N . ILE A 1 197 ? 1.527 -9.185 -6.491 1.00 95.12 197 ILE A N 1
ATOM 1506 C CA . ILE A 1 197 ? 1.277 -10.412 -7.275 1.00 95.12 197 ILE A CA 1
ATOM 1507 C C . ILE A 1 197 ? 1.343 -10.121 -8.786 1.00 95.12 197 ILE A C 1
ATOM 1509 O O . ILE A 1 197 ? 1.992 -10.837 -9.546 1.00 95.12 197 ILE A O 1
ATOM 1513 N N . GLY A 1 198 ? 0.715 -9.032 -9.236 1.00 92.00 198 GLY A N 1
ATOM 1514 C CA . GLY A 1 198 ? 0.714 -8.628 -10.640 1.00 92.00 198 GLY A CA 1
ATOM 1515 C C . GLY A 1 198 ? 2.092 -8.264 -11.202 1.00 92.00 198 GLY A C 1
ATOM 1516 O O . GLY A 1 198 ? 2.321 -8.475 -12.394 1.00 92.00 198 GLY A O 1
ATOM 1517 N N . PHE A 1 199 ? 2.997 -7.730 -10.377 1.00 90.75 199 PHE A N 1
ATOM 1518 C CA . PHE A 1 199 ? 4.370 -7.405 -10.774 1.00 90.75 199 PHE A CA 1
ATOM 1519 C C . PHE A 1 199 ? 5.320 -8.600 -10.694 1.00 90.75 199 PHE A C 1
ATOM 1521 O O . PHE A 1 199 ? 6.137 -8.752 -11.595 1.00 90.75 199 PHE A O 1
ATOM 1528 N N . GLU A 1 200 ? 5.199 -9.458 -9.681 1.00 88.81 200 GLU A N 1
ATOM 1529 C CA . GLU A 1 200 ? 6.146 -10.557 -9.461 1.00 88.81 200 GLU A CA 1
ATOM 1530 C C . GLU A 1 200 ? 5.860 -11.779 -10.352 1.00 88.81 200 GLU A C 1
ATOM 1532 O O . GLU A 1 200 ? 6.786 -12.402 -10.871 1.00 88.81 200 GLU A O 1
ATOM 1537 N N . VAL A 1 201 ? 4.586 -12.118 -10.607 1.00 86.19 201 VAL A N 1
ATOM 1538 C CA . VAL A 1 201 ? 4.210 -13.308 -11.406 1.00 86.19 201 VAL A CA 1
ATOM 1539 C C . VAL A 1 201 ? 4.876 -13.352 -12.800 1.00 86.19 201 VAL A C 1
ATOM 1541 O O . VAL A 1 201 ? 5.319 -14.430 -13.213 1.00 86.19 201 VAL A O 1
ATOM 1544 N N . PRO A 1 202 ? 4.971 -12.244 -13.566 1.00 83.19 202 PRO A N 1
ATOM 1545 C CA . PRO A 1 202 ? 5.701 -12.220 -14.833 1.00 83.19 202 PRO A CA 1
ATOM 1546 C C . PRO A 1 202 ? 7.205 -12.447 -14.706 1.00 83.19 202 PRO A C 1
ATOM 1548 O O . PRO A 1 202 ? 7.793 -12.969 -15.652 1.00 83.19 202 PRO A O 1
ATOM 1551 N N . GLU A 1 203 ? 7.822 -12.041 -13.596 1.00 81.94 203 GLU A N 1
ATOM 1552 C CA . GLU A 1 203 ? 9.269 -12.147 -13.384 1.00 81.94 203 GLU A CA 1
ATOM 1553 C C . GLU A 1 203 ? 9.680 -13.566 -12.977 1.00 81.94 203 GLU A C 1
ATOM 1555 O O . GLU A 1 203 ? 10.763 -14.029 -13.335 1.00 81.94 203 GLU A O 1
ATOM 1560 N N . ILE A 1 204 ? 8.790 -14.311 -12.311 1.00 79.00 204 ILE A N 1
ATOM 1561 C CA . ILE A 1 204 ? 9.046 -15.699 -11.913 1.00 79.00 204 ILE A CA 1
ATOM 1562 C C . ILE A 1 204 ? 9.276 -16.571 -13.160 1.00 79.00 204 ILE A C 1
ATOM 1564 O O . ILE A 1 204 ? 8.358 -16.872 -13.931 1.00 79.00 204 ILE A O 1
ATOM 1568 N N . GLY A 1 205 ? 10.524 -17.013 -13.343 1.00 68.00 205 GLY A N 1
ATOM 1569 C CA . GLY A 1 205 ? 10.939 -17.945 -14.394 1.00 68.00 205 GLY A CA 1
ATOM 1570 C C . GLY A 1 205 ? 11.119 -17.325 -15.783 1.00 68.00 205 GLY A C 1
ATOM 1571 O O . GLY A 1 205 ? 10.971 -18.039 -16.779 1.00 68.00 205 GLY A O 1
ATOM 1572 N N . LYS A 1 206 ? 11.385 -16.015 -15.889 1.00 71.25 206 LYS A N 1
ATOM 1573 C CA . LYS A 1 206 ? 11.726 -15.352 -17.169 1.00 71.25 206 LYS A CA 1
ATOM 1574 C C . LYS A 1 206 ? 13.054 -15.827 -17.754 1.00 71.25 206 LYS A C 1
ATOM 1576 O O . LYS A 1 206 ? 13.194 -15.971 -18.961 1.00 71.25 206 LYS A O 1
ATOM 1581 N N . ASP A 1 207 ? 14.004 -16.117 -16.889 1.00 64.12 207 ASP A N 1
ATOM 1582 C CA . ASP A 1 207 ? 15.370 -16.544 -17.176 1.00 64.12 207 ASP A CA 1
ATOM 1583 C C . ASP A 1 207 ? 15.480 -18.061 -17.424 1.00 64.12 207 ASP A C 1
ATOM 1585 O O . ASP A 1 207 ? 16.572 -18.621 -17.485 1.00 64.12 207 ASP A O 1
ATOM 1589 N N . GLY A 1 208 ? 14.346 -18.756 -17.583 1.00 54.06 208 GLY A N 1
ATOM 1590 C CA . GLY A 1 208 ? 14.297 -20.196 -17.852 1.00 54.06 208 GLY A CA 1
ATOM 1591 C C . GLY A 1 208 ? 14.733 -21.067 -16.670 1.00 54.06 208 GLY A C 1
ATOM 1592 O O . GLY A 1 208 ? 14.557 -22.285 -16.711 1.00 54.06 208 GLY A O 1
ATOM 1593 N N . THR A 1 209 ? 15.248 -20.463 -15.595 1.00 54.56 209 THR A N 1
ATOM 1594 C CA . THR A 1 209 ? 15.500 -21.153 -14.338 1.00 54.56 209 THR A CA 1
ATOM 1595 C C . THR A 1 209 ? 14.172 -21.300 -13.599 1.00 54.56 209 THR A C 1
ATOM 1597 O O . THR A 1 209 ? 13.455 -20.317 -13.388 1.00 54.56 209 THR A O 1
ATOM 1600 N N . PRO A 1 210 ? 13.757 -22.516 -13.221 1.00 52.41 210 PRO A N 1
ATOM 1601 C CA . PRO A 1 210 ? 12.508 -22.651 -12.511 1.00 52.41 210 PRO A CA 1
ATOM 1602 C C . PRO A 1 210 ? 12.769 -22.207 -11.065 1.00 52.41 210 PRO A C 1
ATOM 1604 O O . PRO A 1 210 ? 13.444 -22.874 -10.281 1.00 52.41 210 PRO A O 1
ATOM 1607 N N . LEU A 1 211 ? 12.263 -21.011 -10.757 1.00 57.34 211 LEU A N 1
ATOM 1608 C CA . LEU A 1 211 ? 12.159 -20.410 -9.427 1.00 57.34 211 LEU A CA 1
ATOM 1609 C C . LEU A 1 211 ? 13.479 -20.066 -8.699 1.00 57.34 211 LEU A C 1
ATOM 1611 O O . LEU A 1 211 ? 13.412 -19.655 -7.544 1.00 57.34 211 LEU A O 1
ATOM 1615 N N . GLY A 1 212 ? 14.670 -20.307 -9.267 1.00 53.91 212 GLY A N 1
ATOM 1616 C CA . GLY A 1 212 ? 15.956 -20.268 -8.533 1.00 53.91 212 GLY A CA 1
ATOM 1617 C C . GLY A 1 212 ? 16.075 -21.302 -7.389 1.00 53.91 212 GLY A C 1
ATOM 1618 O O . GLY A 1 212 ? 17.171 -21.667 -6.974 1.00 53.91 212 GLY A O 1
ATOM 1619 N N . LEU A 1 213 ? 14.947 -21.851 -6.927 1.00 57.47 213 LEU A N 1
ATOM 1620 C CA . LEU A 1 213 ? 14.796 -22.896 -5.921 1.00 57.47 213 LEU A CA 1
ATOM 1621 C C . LEU A 1 213 ? 14.866 -24.311 -6.499 1.00 57.47 213 LEU A C 1
ATOM 1623 O O . LEU A 1 213 ? 14.701 -25.269 -5.750 1.00 57.47 213 LEU A O 1
ATOM 1627 N N . HIS A 1 214 ? 15.128 -24.492 -7.795 1.00 54.88 214 HIS A N 1
ATOM 1628 C CA . HIS A 1 214 ? 15.195 -25.829 -8.394 1.00 54.88 214 HIS A CA 1
ATOM 1629 C C . HIS A 1 214 ? 16.206 -26.763 -7.717 1.00 54.88 214 HIS A C 1
ATOM 1631 O O . HIS A 1 214 ? 15.949 -27.959 -7.594 1.00 54.88 214 HIS A O 1
ATOM 1637 N N . GLY A 1 215 ? 17.317 -26.210 -7.219 1.00 60.69 215 GLY A N 1
ATOM 1638 C CA . GLY A 1 215 ? 18.289 -26.968 -6.431 1.00 60.69 215 GLY A CA 1
ATOM 1639 C C . GLY A 1 215 ? 17.793 -27.342 -5.029 1.00 60.69 215 GLY A C 1
ATOM 1640 O O . GLY A 1 215 ? 18.194 -28.373 -4.504 1.00 60.69 215 GLY A O 1
ATOM 1641 N N . ALA A 1 216 ? 16.904 -26.539 -4.436 1.00 66.00 216 ALA A N 1
ATOM 1642 C CA . ALA A 1 216 ? 16.433 -26.709 -3.060 1.00 66.00 216 ALA A CA 1
ATOM 1643 C C . ALA A 1 216 ? 15.102 -27.478 -2.947 1.00 66.00 216 ALA A C 1
ATOM 1645 O O . ALA A 1 216 ? 14.903 -28.215 -1.987 1.00 66.00 216 ALA A O 1
ATOM 1646 N N . LEU A 1 217 ? 14.192 -27.324 -3.916 1.00 74.12 217 LEU A N 1
ATOM 1647 C CA . LEU A 1 217 ? 12.842 -27.907 -3.896 1.00 74.12 217 LEU A CA 1
ATOM 1648 C C . LEU A 1 217 ? 12.651 -29.079 -4.868 1.00 74.12 217 LEU A C 1
ATOM 1650 O O . LEU A 1 217 ? 11.619 -29.751 -4.811 1.00 74.12 217 LEU A O 1
ATOM 1654 N N . GLY A 1 218 ? 13.603 -29.334 -5.771 1.00 82.31 218 GLY A N 1
ATOM 1655 C CA . GLY A 1 218 ? 13.533 -30.449 -6.716 1.00 82.31 218 GLY A CA 1
ATOM 1656 C C . GLY A 1 218 ? 12.217 -30.486 -7.507 1.00 82.31 218 GLY A C 1
ATOM 1657 O O . GLY A 1 218 ? 11.858 -29.528 -8.193 1.00 82.31 218 GLY A O 1
ATOM 1658 N N . SER A 1 219 ? 11.473 -31.592 -7.402 1.00 82.50 219 SER A N 1
ATOM 1659 C CA . SER A 1 219 ? 10.203 -31.813 -8.115 1.00 82.50 219 SER A CA 1
ATOM 1660 C C . SER A 1 219 ? 9.089 -30.828 -7.738 1.00 82.50 219 SER A C 1
ATOM 1662 O O . SER A 1 219 ? 8.250 -30.514 -8.585 1.00 82.50 219 SER A O 1
ATOM 1664 N N . LEU A 1 220 ? 9.092 -30.297 -6.509 1.00 79.25 220 LEU A N 1
ATOM 1665 C CA . LEU A 1 220 ? 8.131 -29.273 -6.088 1.00 79.25 220 LEU A CA 1
ATOM 1666 C C . LEU A 1 220 ? 8.353 -27.963 -6.849 1.00 79.25 220 LEU A C 1
ATOM 1668 O O . LEU A 1 220 ? 7.385 -27.332 -7.261 1.00 79.25 220 LEU A O 1
ATOM 1672 N N . GLY A 1 221 ? 9.610 -27.593 -7.116 1.00 78.81 221 GLY A N 1
ATOM 1673 C CA . GLY A 1 221 ? 9.941 -26.402 -7.905 1.00 78.81 221 GLY A CA 1
ATOM 1674 C C . GLY A 1 221 ? 9.354 -26.457 -9.320 1.00 78.81 221 GLY A C 1
ATOM 1675 O O . GLY A 1 221 ? 8.739 -25.491 -9.771 1.00 78.81 221 GLY A O 1
ATOM 1676 N N . VAL A 1 222 ? 9.447 -27.617 -9.985 1.00 79.06 222 VAL A N 1
ATOM 1677 C CA . VAL A 1 222 ? 8.824 -27.851 -11.305 1.00 79.06 222 VAL A CA 1
ATOM 1678 C C . VAL A 1 222 ? 7.307 -27.696 -11.232 1.00 79.06 222 VAL A C 1
ATOM 1680 O O . VAL A 1 222 ? 6.697 -27.084 -12.110 1.00 79.06 222 VAL A O 1
ATOM 1683 N N . PHE A 1 223 ? 6.687 -28.285 -10.208 1.00 83.75 223 PHE A N 1
ATOM 1684 C CA . PHE A 1 223 ? 5.241 -28.248 -10.025 1.00 83.75 223 PHE A CA 1
ATOM 1685 C C . PHE A 1 223 ? 4.736 -26.811 -9.846 1.00 83.75 223 PHE A C 1
ATOM 1687 O O . PHE A 1 223 ? 3.850 -26.388 -10.589 1.00 83.75 223 PHE A O 1
ATOM 1694 N N . PHE A 1 224 ? 5.355 -26.033 -8.953 1.00 81.75 224 PHE A N 1
ATOM 1695 C CA . PHE A 1 224 ? 5.012 -24.622 -8.769 1.00 81.75 224 PHE A CA 1
ATOM 1696 C C . PHE A 1 224 ? 5.278 -23.796 -10.029 1.00 81.75 224 PHE A C 1
ATOM 1698 O O . PHE A 1 224 ? 4.431 -22.995 -10.411 1.00 81.75 224 PHE A O 1
ATOM 1705 N N . GLY A 1 225 ? 6.377 -24.044 -10.747 1.00 79.75 225 GLY A N 1
ATOM 1706 C CA . GLY A 1 225 ? 6.650 -23.377 -12.023 1.00 79.75 225 GLY A CA 1
ATOM 1707 C C . GLY A 1 225 ? 5.528 -23.563 -13.056 1.00 79.75 225 GLY A C 1
ATOM 1708 O O . GLY A 1 225 ? 5.154 -22.612 -13.742 1.00 79.75 225 GLY A O 1
ATOM 1709 N N . LYS A 1 226 ? 4.926 -24.760 -13.132 1.00 84.81 226 LYS A N 1
ATOM 1710 C CA . LYS A 1 226 ? 3.762 -25.017 -14.002 1.00 84.81 226 LYS A CA 1
ATOM 1711 C C . LYS A 1 226 ? 2.516 -24.258 -13.551 1.00 84.81 226 LYS A C 1
ATOM 1713 O O . LYS A 1 226 ? 1.776 -23.763 -14.399 1.00 84.81 226 LYS A O 1
ATOM 1718 N N . ILE A 1 227 ? 2.293 -24.156 -12.242 1.00 85.19 227 ILE A N 1
ATOM 1719 C CA . ILE A 1 227 ? 1.190 -23.368 -11.682 1.00 85.19 227 ILE A CA 1
ATOM 1720 C C . ILE A 1 227 ? 1.375 -21.886 -12.033 1.00 85.19 227 ILE A C 1
ATOM 1722 O O . ILE A 1 227 ? 0.462 -21.272 -12.573 1.00 85.19 227 ILE A O 1
ATOM 1726 N N . TYR A 1 228 ? 2.566 -21.318 -11.841 1.00 83.88 228 TYR A N 1
ATOM 1727 C CA . TYR A 1 228 ? 2.831 -19.919 -12.200 1.00 83.88 228 TYR A CA 1
ATOM 1728 C C . TYR A 1 228 ? 2.681 -19.638 -13.690 1.00 83.88 228 TYR A C 1
ATOM 1730 O O . TYR A 1 228 ? 2.146 -18.597 -14.071 1.00 83.88 228 TYR A O 1
ATOM 1738 N N . ALA A 1 229 ? 3.092 -20.573 -14.549 1.00 84.00 229 ALA A N 1
ATOM 1739 C CA . ALA A 1 229 ? 2.877 -20.446 -15.985 1.00 84.00 229 ALA A CA 1
ATOM 1740 C C . ALA A 1 229 ? 1.382 -20.323 -16.341 1.00 84.00 229 ALA A C 1
ATOM 1742 O O . ALA A 1 229 ? 1.045 -19.590 -17.270 1.00 84.00 229 ALA A O 1
ATOM 1743 N N . LEU A 1 230 ? 0.490 -20.974 -15.581 1.00 87.75 230 LEU A N 1
ATOM 1744 C CA . LEU A 1 230 ? -0.963 -20.844 -15.733 1.00 87.75 230 LEU A CA 1
ATOM 1745 C C . LEU A 1 230 ? -1.474 -19.462 -15.296 1.00 87.75 230 LEU A C 1
ATOM 1747 O O . LEU A 1 230 ? -2.398 -18.935 -15.912 1.00 87.75 230 LEU A O 1
ATOM 1751 N N . PHE A 1 231 ? -0.873 -18.862 -14.265 1.00 87.81 231 PHE A N 1
ATOM 1752 C CA . PHE A 1 231 ? -1.267 -17.546 -13.749 1.00 87.81 231 PHE A CA 1
ATOM 1753 C C . PHE A 1 231 ? -0.645 -16.365 -14.499 1.00 87.81 231 PHE A C 1
ATOM 1755 O O . PHE A 1 231 ? -1.199 -15.266 -14.470 1.00 87.81 231 PHE A O 1
ATOM 1762 N N . ARG A 1 232 ? 0.460 -16.571 -15.223 1.00 88.31 232 ARG A N 1
ATOM 1763 C CA . ARG A 1 232 ? 1.168 -15.513 -15.962 1.00 88.31 232 ARG A CA 1
ATOM 1764 C C . ARG A 1 232 ? 0.267 -14.686 -16.893 1.00 88.31 232 ARG A C 1
ATOM 1766 O O . ARG A 1 232 ? 0.375 -13.457 -16.844 1.00 88.31 232 ARG A O 1
ATOM 1773 N N . PRO A 1 233 ? -0.661 -15.278 -17.673 1.00 89.94 233 PRO A N 1
ATOM 1774 C CA . PRO A 1 233 ? -1.604 -14.514 -18.484 1.00 89.94 233 PRO A CA 1
ATOM 1775 C C . PRO A 1 233 ? -2.530 -13.613 -17.665 1.00 89.94 233 PRO A C 1
ATOM 1777 O O . PRO A 1 233 ? -3.025 -12.644 -18.210 1.00 89.94 233 PRO A O 1
ATOM 1780 N N . TYR A 1 234 ? -2.759 -13.889 -16.379 1.00 92.25 234 TYR A N 1
ATOM 1781 C CA . TYR A 1 234 ? -3.654 -13.116 -15.509 1.00 92.25 234 TYR A CA 1
ATOM 1782 C C . TYR A 1 234 ? -2.934 -12.038 -14.687 1.00 92.25 234 TYR A C 1
ATOM 1784 O O . TYR A 1 234 ? -3.586 -11.257 -13.997 1.00 92.25 234 TYR A O 1
ATOM 1792 N N . SER A 1 235 ? -1.605 -11.940 -14.788 1.00 91.50 235 SER A N 1
ATOM 1793 C CA . SER A 1 235 ? -0.797 -10.942 -14.067 1.00 91.50 235 SER A CA 1
ATOM 1794 C C . SER A 1 235 ? -1.277 -9.502 -14.289 1.00 91.50 235 SER A C 1
ATOM 1796 O O . SER A 1 235 ? -1.336 -8.716 -13.344 1.00 91.50 235 SER A O 1
ATOM 1798 N N . TYR A 1 236 ? -1.724 -9.163 -15.504 1.00 91.75 236 TYR A N 1
ATOM 1799 C CA . TYR A 1 236 ? -2.292 -7.845 -15.794 1.00 91.75 236 TYR A CA 1
ATOM 1800 C C . TYR A 1 236 ? -3.578 -7.579 -14.996 1.00 91.75 236 TYR A C 1
ATOM 1802 O O . TYR A 1 236 ? -3.777 -6.462 -14.523 1.00 91.75 236 TYR A O 1
ATOM 1810 N N . VAL A 1 237 ? -4.432 -8.592 -14.798 1.00 93.94 237 VAL A N 1
ATOM 1811 C CA . VAL A 1 237 ? -5.673 -8.462 -14.020 1.00 93.94 237 VAL A CA 1
ATOM 1812 C C . VAL A 1 237 ? -5.336 -8.130 -12.575 1.00 93.94 237 VAL A C 1
ATOM 1814 O O . VAL A 1 237 ? -5.900 -7.182 -12.029 1.00 93.94 237 VAL A O 1
ATOM 1817 N N . PHE A 1 238 ? -4.387 -8.855 -11.977 1.00 94.88 238 PHE A N 1
ATOM 1818 C CA . PHE A 1 238 ? -3.919 -8.583 -10.619 1.00 94.88 238 PHE A CA 1
ATOM 1819 C C . PHE A 1 238 ? -3.309 -7.187 -10.506 1.00 94.88 238 PHE A C 1
ATOM 1821 O O . PHE A 1 238 ? -3.718 -6.419 -9.637 1.00 94.88 238 PHE A O 1
ATOM 1828 N N . LYS A 1 239 ? -2.435 -6.810 -11.447 1.00 94.19 239 LYS A N 1
ATOM 1829 C CA . LYS A 1 239 ? -1.802 -5.487 -11.485 1.00 94.19 239 LYS A CA 1
ATOM 1830 C C . LYS A 1 239 ? -2.839 -4.362 -11.511 1.00 94.19 239 LYS A C 1
ATOM 1832 O O . LYS A 1 239 ? -2.836 -3.507 -10.631 1.00 94.19 239 LYS A O 1
ATOM 1837 N N . TYR A 1 240 ? -3.741 -4.350 -12.494 1.00 94.62 240 TYR A N 1
ATOM 1838 C CA . TYR A 1 240 ? -4.712 -3.260 -12.644 1.00 94.62 240 TYR A CA 1
ATOM 1839 C C . TYR A 1 240 ? -5.780 -3.263 -11.547 1.00 94.62 240 TYR A C 1
ATOM 1841 O O . TYR A 1 240 ? -6.157 -2.193 -11.071 1.00 94.62 240 TYR A O 1
ATOM 1849 N N . SER A 1 241 ? -6.221 -4.437 -11.085 1.00 96.69 241 SER A N 1
ATOM 1850 C CA . SER A 1 241 ? -7.119 -4.519 -9.924 1.00 96.69 241 SER A CA 1
ATOM 1851 C C . SER A 1 241 ? -6.437 -3.973 -8.671 1.00 96.69 241 SER A C 1
ATOM 1853 O O . SER A 1 241 ? -7.049 -3.219 -7.917 1.00 96.69 241 SER A O 1
ATOM 1855 N N . GLY A 1 242 ? -5.154 -4.290 -8.487 1.00 96.50 242 GLY A N 1
ATOM 1856 C CA . GLY A 1 242 ? -4.328 -3.769 -7.407 1.00 96.50 242 GLY A CA 1
ATOM 1857 C C . GLY A 1 242 ? -4.225 -2.247 -7.426 1.00 96.50 242 GLY A C 1
ATOM 1858 O O . GLY A 1 242 ? -4.506 -1.612 -6.411 1.00 96.50 242 GLY A O 1
ATOM 1859 N N . LEU A 1 243 ? -3.932 -1.650 -8.589 1.00 95.56 243 LEU A N 1
ATOM 1860 C CA . LEU A 1 243 ? -3.891 -0.189 -8.761 1.00 95.56 243 LEU A CA 1
ATOM 1861 C C . LEU A 1 243 ? -5.215 0.481 -8.373 1.00 95.56 243 LEU A C 1
ATOM 1863 O O . LEU A 1 243 ? -5.220 1.460 -7.625 1.00 95.56 243 LEU A O 1
ATOM 1867 N N . VAL A 1 244 ? -6.342 -0.054 -8.851 1.00 97.31 244 VAL A N 1
ATOM 1868 C CA . VAL A 1 244 ? -7.673 0.503 -8.565 1.00 97.31 244 VAL A CA 1
ATOM 1869 C C . VAL A 1 244 ? -8.009 0.390 -7.078 1.00 97.31 244 VAL A C 1
ATOM 1871 O O . VAL A 1 244 ? -8.405 1.381 -6.457 1.00 97.31 244 VAL A O 1
ATOM 1874 N N . LEU A 1 245 ? -7.834 -0.792 -6.479 1.00 97.62 245 LEU A N 1
ATOM 1875 C CA . LEU A 1 245 ? -8.125 -1.001 -5.059 1.00 97.62 245 LEU A CA 1
ATOM 1876 C C . LEU A 1 245 ? -7.206 -0.167 -4.158 1.00 97.62 245 LEU A C 1
ATOM 1878 O O . LEU A 1 245 ? -7.681 0.387 -3.169 1.00 97.62 245 LEU A O 1
ATOM 1882 N N . PHE A 1 246 ? -5.928 -0.010 -4.522 1.00 97.94 246 PHE A N 1
ATOM 1883 C CA . PHE A 1 246 ? -4.979 0.810 -3.770 1.00 97.94 246 PHE A CA 1
ATOM 1884 C C . PHE A 1 246 ? -5.414 2.278 -3.722 1.00 97.94 246 PHE A C 1
ATOM 1886 O O . PHE A 1 246 ? -5.408 2.897 -2.660 1.00 97.94 246 PHE A O 1
ATOM 1893 N N . VAL A 1 247 ? -5.845 2.821 -4.863 1.00 97.62 247 VAL A N 1
ATOM 1894 C CA . VAL A 1 247 ? -6.231 4.232 -5.007 1.00 97.62 247 VAL A CA 1
ATOM 1895 C C . VAL A 1 247 ? -7.624 4.538 -4.434 1.00 97.62 247 VAL A C 1
ATOM 1897 O O . VAL A 1 247 ? -7.890 5.657 -3.993 1.00 97.62 247 VAL A O 1
ATOM 1900 N N . THR A 1 248 ? -8.513 3.545 -4.380 1.00 97.56 248 THR A N 1
ATOM 1901 C CA . THR A 1 248 ? -9.898 3.681 -3.889 1.00 97.56 248 THR A CA 1
ATOM 1902 C C . THR A 1 248 ? -10.038 4.446 -2.556 1.00 97.56 248 THR A C 1
ATOM 1904 O O . THR A 1 248 ? -10.807 5.412 -2.524 1.00 97.56 248 THR A O 1
ATOM 1907 N N . PRO A 1 249 ? -9.328 4.105 -1.457 1.00 97.19 249 PRO A N 1
ATOM 1908 C CA . PRO A 1 249 ? -9.435 4.851 -0.198 1.00 97.19 249 PRO A CA 1
ATOM 1909 C C . PRO A 1 249 ? -9.064 6.335 -0.328 1.00 97.19 249 PRO A C 1
ATOM 1911 O O . PRO A 1 249 ? -9.677 7.175 0.331 1.00 97.19 249 PRO A O 1
ATOM 1914 N N . PHE A 1 250 ? -8.101 6.675 -1.187 1.00 97.19 250 PHE A N 1
ATOM 1915 C CA . PHE A 1 250 ? -7.658 8.054 -1.397 1.00 97.19 250 PHE A CA 1
ATOM 1916 C C . PHE A 1 250 ? -8.689 8.865 -2.180 1.00 97.19 250 PHE A C 1
ATOM 1918 O O . PHE A 1 250 ? -9.007 9.988 -1.788 1.00 97.19 250 PHE A O 1
ATOM 1925 N N . LEU A 1 251 ? -9.280 8.281 -3.226 1.00 96.56 251 LEU A N 1
ATOM 1926 C CA . LEU A 1 251 ? -10.363 8.920 -3.977 1.00 96.56 251 LEU A CA 1
ATOM 1927 C C . LEU A 1 251 ? -11.611 9.127 -3.117 1.00 96.56 251 LEU A C 1
ATOM 1929 O O . LEU A 1 251 ? -12.213 10.197 -3.163 1.00 96.56 251 LEU A O 1
ATOM 1933 N N . LEU A 1 252 ? -11.982 8.149 -2.289 1.00 96.06 252 LEU A N 1
ATOM 1934 C CA . LEU A 1 252 ? -13.102 8.308 -1.359 1.00 96.06 252 LEU A CA 1
ATOM 1935 C C . LEU A 1 252 ? -12.810 9.373 -0.294 1.00 96.06 252 LEU A C 1
ATOM 1937 O O . LEU A 1 252 ? -13.688 10.176 0.017 1.00 96.06 252 LEU A O 1
ATOM 1941 N N . SER A 1 253 ? -11.574 9.438 0.213 1.00 94.62 253 SER A N 1
ATOM 1942 C CA . SER A 1 253 ? -11.142 10.511 1.115 1.00 94.62 253 SER A CA 1
ATOM 1943 C C . SER A 1 253 ? -11.224 11.884 0.443 1.00 94.62 253 SER A C 1
ATOM 1945 O O . SER A 1 253 ? -11.713 12.828 1.064 1.00 94.62 253 SER A O 1
ATOM 1947 N N . PHE A 1 254 ? -10.802 11.995 -0.821 1.00 96.62 254 PHE A N 1
ATOM 1948 C CA . PHE A 1 254 ? -10.942 13.213 -1.618 1.00 96.62 254 PHE A CA 1
ATOM 1949 C C . PHE A 1 254 ? -12.411 13.622 -1.755 1.00 96.62 254 PHE A C 1
ATOM 1951 O O . PHE A 1 254 ? -12.745 14.756 -1.425 1.00 96.62 254 PHE A O 1
ATOM 1958 N N . LEU A 1 255 ? -13.293 12.710 -2.176 1.00 96.50 255 LEU A N 1
ATOM 1959 C CA . LEU A 1 255 ? -14.719 13.004 -2.354 1.00 96.50 255 LEU A CA 1
ATOM 1960 C C . LEU A 1 255 ? -15.367 13.470 -1.047 1.00 96.50 255 LEU A C 1
ATOM 1962 O O . LEU A 1 255 ? -16.078 14.473 -1.041 1.00 96.50 255 LEU A O 1
ATOM 1966 N N . ASN A 1 256 ? -15.066 12.796 0.064 1.00 93.88 256 ASN A N 1
ATOM 1967 C CA . ASN A 1 256 ? -15.580 13.161 1.380 1.00 93.88 256 ASN A CA 1
ATOM 1968 C C . ASN A 1 256 ? -15.135 14.575 1.803 1.00 93.88 256 ASN A C 1
ATOM 1970 O O . ASN A 1 256 ? -15.950 15.388 2.230 1.0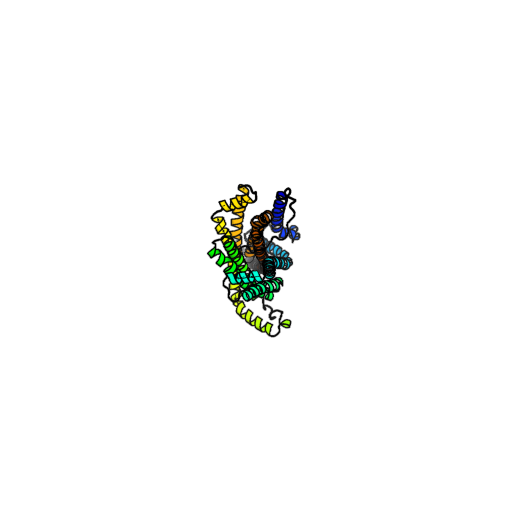0 93.88 256 ASN A O 1
ATOM 1974 N N . HIS A 1 257 ? -13.852 14.910 1.646 1.00 94.75 257 HIS A N 1
ATOM 1975 C CA . HIS A 1 257 ? -13.341 16.238 2.010 1.00 94.75 257 HIS A CA 1
ATOM 1976 C C . HIS A 1 257 ? -13.715 17.342 1.008 1.00 94.75 257 HIS A C 1
ATOM 1978 O O . HIS A 1 257 ? -13.799 18.513 1.382 1.00 94.75 257 HIS A O 1
ATOM 1984 N N . ALA A 1 258 ? -13.961 16.994 -0.256 1.00 96.19 258 ALA A N 1
ATOM 1985 C CA . ALA A 1 258 ? -14.454 17.926 -1.263 1.00 96.19 258 ALA A CA 1
ATOM 1986 C C . ALA A 1 258 ? -15.919 18.317 -1.006 1.00 96.19 258 ALA A C 1
ATOM 1988 O O . ALA A 1 258 ? -16.285 19.469 -1.227 1.00 96.19 258 ALA A O 1
ATOM 1989 N N . GLN A 1 259 ? -16.741 17.392 -0.496 1.00 97.00 259 GLN A N 1
ATOM 1990 C CA . GLN A 1 259 ? -18.138 17.667 -0.137 1.00 97.00 259 GLN A CA 1
ATOM 1991 C C . GLN A 1 259 ? -18.270 18.647 1.036 1.00 97.00 259 GLN A C 1
ATOM 1993 O O . GLN A 1 259 ? -19.169 19.486 1.020 1.00 97.00 259 GLN A O 1
ATOM 1998 N N . ASP A 1 260 ? -17.360 18.594 2.014 1.00 95.62 260 ASP A N 1
ATOM 1999 C CA . ASP A 1 260 ? -17.319 19.545 3.130 1.00 95.62 260 ASP A CA 1
ATOM 2000 C C . ASP A 1 260 ? -15.916 20.132 3.344 1.00 95.62 260 ASP A C 1
ATOM 2002 O O . ASP A 1 260 ? -15.213 19.888 4.333 1.00 95.62 260 ASP A O 1
ATOM 2006 N N . THR A 1 261 ? -15.496 20.972 2.395 1.00 96.19 261 THR A N 1
ATOM 2007 C CA . THR A 1 261 ? -14.202 21.661 2.490 1.00 96.19 261 THR A CA 1
ATOM 2008 C C . THR A 1 261 ? -14.135 22.582 3.711 1.00 96.19 261 THR A C 1
ATOM 2010 O O . THR A 1 261 ? -13.054 22.791 4.254 1.00 96.19 261 THR A O 1
ATOM 2013 N N . LYS A 1 262 ? -15.266 23.113 4.204 1.00 96.69 262 LYS A N 1
ATOM 2014 C CA . LYS A 1 262 ? -15.279 23.969 5.403 1.00 96.69 262 LYS A CA 1
ATOM 2015 C C . LYS A 1 262 ? -14.912 23.170 6.650 1.00 96.69 262 LYS A C 1
ATOM 2017 O O . LYS A 1 262 ? -14.073 23.631 7.424 1.00 96.69 262 LYS A O 1
ATOM 2022 N N . GLN A 1 263 ? -15.486 21.980 6.822 1.00 95.88 263 GLN A N 1
ATOM 2023 C CA . GLN A 1 263 ? -15.112 21.066 7.897 1.00 95.88 263 GLN A CA 1
ATOM 2024 C C . GLN A 1 263 ? -13.646 20.644 7.773 1.00 95.88 263 GLN A C 1
ATOM 2026 O O . GLN A 1 263 ? -12.933 20.638 8.775 1.00 95.88 263 GLN A O 1
ATOM 2031 N N . PHE A 1 264 ? -13.166 20.355 6.559 1.00 95.12 264 PHE A N 1
ATOM 2032 C CA . PHE A 1 264 ? -11.764 19.989 6.352 1.00 95.12 264 PHE A CA 1
ATOM 2033 C C . PHE A 1 264 ? -10.799 21.136 6.702 1.00 95.12 264 PHE A C 1
ATOM 2035 O O . PHE A 1 264 ? -9.818 20.925 7.413 1.00 95.12 264 PHE A O 1
ATOM 2042 N N . VAL A 1 265 ? -11.119 22.377 6.318 1.00 96.25 265 VAL A N 1
ATOM 2043 C CA . VAL A 1 265 ? -10.375 23.571 6.756 1.00 96.25 265 VAL A CA 1
ATOM 2044 C C . VAL A 1 265 ? -10.423 23.723 8.274 1.00 96.25 265 VAL A C 1
ATOM 2046 O O . VAL A 1 265 ? -9.389 23.978 8.885 1.00 96.25 265 VAL A O 1
ATOM 2049 N N . GLY A 1 266 ? -11.588 23.529 8.898 1.00 95.62 266 GLY A N 1
ATOM 2050 C CA . GLY A 1 266 ? -11.737 23.559 10.355 1.00 95.62 266 GLY A CA 1
ATOM 2051 C C . GLY A 1 266 ? -10.865 22.517 11.061 1.00 95.62 266 GLY A C 1
ATOM 2052 O O . GLY A 1 266 ? -10.208 22.834 12.052 1.00 95.62 266 GLY A O 1
ATOM 2053 N N . MET A 1 267 ? -10.780 21.306 10.506 1.00 93.44 267 MET A N 1
ATOM 2054 C CA . MET A 1 267 ? -9.894 20.246 10.987 1.00 93.44 267 MET A CA 1
ATOM 2055 C C . MET A 1 267 ? -8.424 20.678 10.927 1.00 93.44 267 MET A C 1
ATOM 2057 O O . MET A 1 267 ? -7.708 20.540 11.916 1.00 93.44 267 MET A O 1
ATOM 2061 N N . ILE A 1 268 ? -7.988 21.274 9.810 1.00 93.56 268 ILE A N 1
ATOM 2062 C CA . ILE A 1 268 ? -6.614 21.777 9.663 1.00 93.56 268 ILE A CA 1
ATOM 2063 C C . ILE A 1 268 ? -6.345 22.954 10.610 1.00 93.56 268 ILE A C 1
ATOM 2065 O O . ILE A 1 268 ? -5.278 23.021 11.221 1.00 93.56 268 ILE A O 1
ATOM 2069 N N . MET A 1 269 ? -7.310 23.857 10.802 1.00 95.25 269 MET A N 1
ATOM 2070 C CA . MET A 1 269 ? -7.211 24.926 11.804 1.00 95.25 269 MET A CA 1
ATOM 2071 C C . MET A 1 269 ? -7.034 24.367 13.222 1.00 95.25 269 MET A C 1
ATOM 2073 O O . MET A 1 269 ? -6.303 24.959 14.015 1.00 95.25 269 MET A O 1
ATOM 2077 N N . GLY A 1 270 ? -7.618 23.201 13.525 1.00 91.75 270 GLY A N 1
ATOM 2078 C CA . GLY A 1 270 ? -7.411 22.472 14.782 1.00 91.75 270 GLY A CA 1
ATOM 2079 C C . GLY A 1 270 ? -5.945 22.117 15.064 1.00 91.75 270 GLY A C 1
ATOM 2080 O O . GLY A 1 270 ? -5.560 21.929 16.216 1.00 91.75 270 GLY A O 1
ATOM 2081 N N . PHE A 1 271 ? -5.085 22.114 14.041 1.00 88.69 271 PHE A N 1
ATOM 2082 C CA . PHE A 1 271 ? -3.642 21.943 14.205 1.00 88.69 271 PHE A CA 1
ATOM 2083 C C . PHE A 1 271 ? -2.897 23.242 14.559 1.00 88.69 271 PHE A C 1
ATOM 2085 O O . PHE A 1 271 ? -1.684 23.203 14.771 1.00 88.69 271 PHE A O 1
ATOM 2092 N N . GLY A 1 272 ? -3.593 24.373 14.690 1.00 91.38 272 GLY A N 1
ATOM 2093 C CA . GLY A 1 272 ? -3.021 25.676 15.047 1.00 91.38 272 GLY A CA 1
ATOM 2094 C C . GLY A 1 272 ? -2.683 26.569 13.850 1.00 91.38 272 GLY A C 1
ATOM 2095 O O . GLY A 1 272 ? -2.055 27.611 14.025 1.00 91.38 272 GLY A O 1
ATOM 2096 N N . PHE A 1 273 ? -3.088 26.191 12.634 1.00 93.06 273 PHE A N 1
ATOM 2097 C CA . PHE A 1 273 ? -2.914 27.034 11.451 1.00 93.06 273 PHE A CA 1
ATOM 2098 C C . PHE A 1 273 ? -3.969 28.146 11.401 1.00 93.06 273 PHE A C 1
ATOM 2100 O O . PHE A 1 273 ? -5.152 27.924 11.663 1.00 93.06 273 PHE A O 1
ATOM 2107 N N . GLY A 1 274 ? -3.554 29.349 10.994 1.00 95.69 274 GLY A N 1
ATOM 2108 C CA . GLY A 1 274 ? -4.490 30.428 10.679 1.00 95.69 274 GLY A CA 1
ATOM 2109 C C . GLY A 1 274 ? -5.391 30.064 9.494 1.00 95.69 274 GLY A C 1
ATOM 2110 O O . GLY A 1 274 ? -4.994 29.291 8.621 1.00 95.69 274 GLY A O 1
ATOM 2111 N N . ARG A 1 275 ? -6.592 30.655 9.428 1.00 96.94 275 ARG A N 1
ATOM 2112 C CA . ARG A 1 275 ? -7.619 30.319 8.422 1.00 96.94 275 ARG A CA 1
ATOM 2113 C C . ARG A 1 275 ? -7.092 30.330 6.984 1.00 96.94 275 ARG A C 1
ATOM 2115 O O . ARG A 1 275 ? -7.360 29.392 6.250 1.00 96.94 275 ARG A O 1
ATOM 2122 N N . ALA A 1 276 ? -6.334 31.356 6.589 1.00 97.06 276 ALA A N 1
ATOM 2123 C CA . ALA A 1 276 ? -5.804 31.463 5.227 1.00 97.06 276 ALA A CA 1
ATOM 2124 C C . ALA A 1 276 ? -4.870 30.290 4.867 1.00 97.06 276 ALA A C 1
ATOM 2126 O O . ALA A 1 276 ? -5.046 29.661 3.826 1.00 97.06 276 ALA A O 1
ATOM 2127 N N . MET A 1 277 ? -3.932 29.953 5.760 1.00 94.69 277 MET A N 1
ATOM 2128 C CA . MET A 1 277 ? -3.022 28.818 5.575 1.00 94.69 277 MET A CA 1
ATOM 2129 C C . MET A 1 277 ? -3.779 27.484 5.599 1.00 94.69 277 MET A C 1
ATOM 2131 O O . MET A 1 277 ? -3.527 26.624 4.765 1.00 94.69 277 MET A O 1
ATOM 2135 N N . ALA A 1 278 ? -4.744 27.320 6.508 1.00 95.19 278 ALA A N 1
ATOM 2136 C CA . ALA A 1 278 ? -5.563 26.113 6.579 1.00 95.19 278 ALA A CA 1
ATOM 2137 C C . ALA A 1 278 ? -6.387 25.895 5.299 1.00 95.19 278 ALA A C 1
ATOM 2139 O O . ALA A 1 278 ? -6.439 24.777 4.793 1.00 95.19 278 ALA A O 1
ATOM 2140 N N . THR A 1 279 ? -6.970 26.958 4.734 1.00 96.50 279 THR A N 1
ATOM 2141 C CA . THR A 1 279 ? -7.654 26.910 3.433 1.00 96.50 279 THR A CA 1
ATOM 2142 C C . THR A 1 279 ? -6.705 26.502 2.315 1.00 96.50 279 THR A C 1
ATOM 2144 O O . THR A 1 279 ? -7.035 25.611 1.536 1.00 96.50 279 THR A O 1
ATOM 2147 N N . PHE A 1 280 ? -5.520 27.114 2.250 1.00 96.06 280 PHE A N 1
ATOM 2148 C CA . PHE A 1 280 ? -4.511 26.754 1.257 1.00 96.06 280 PHE A CA 1
ATOM 2149 C C . PHE A 1 280 ? -4.114 25.274 1.364 1.00 96.06 280 PHE A C 1
ATOM 2151 O O . PHE A 1 280 ? -4.172 24.555 0.370 1.00 96.06 280 PHE A O 1
ATOM 2158 N N . LEU A 1 281 ? -3.792 24.796 2.570 1.00 93.75 281 LEU A N 1
ATOM 2159 C CA . LEU A 1 281 ? -3.417 23.402 2.817 1.00 93.75 281 LEU A CA 1
ATOM 2160 C C . LEU A 1 281 ? -4.555 22.423 2.504 1.00 93.75 281 LEU A C 1
ATOM 2162 O O . LEU A 1 281 ? -4.287 21.350 1.967 1.00 93.75 281 LEU A O 1
ATOM 2166 N N . ALA A 1 282 ? -5.809 22.781 2.796 1.00 95.44 282 ALA A N 1
ATOM 2167 C CA . ALA A 1 282 ? -6.970 21.961 2.452 1.00 95.44 282 ALA A CA 1
ATOM 2168 C C . ALA A 1 282 ? -7.097 21.793 0.934 1.00 95.44 282 ALA A C 1
ATOM 2170 O O . ALA A 1 282 ? -7.160 20.669 0.440 1.00 95.44 282 ALA A O 1
ATOM 2171 N N . VAL A 1 283 ? -7.082 22.903 0.189 1.00 96.25 283 VAL A N 1
ATOM 2172 C CA . VAL A 1 283 ? -7.186 22.889 -1.278 1.00 96.25 283 VAL A CA 1
ATOM 2173 C C . VAL A 1 283 ? -6.002 22.150 -1.898 1.00 96.25 283 VAL A C 1
ATOM 2175 O O . VAL A 1 283 ? -6.199 21.288 -2.752 1.00 96.25 283 VAL A O 1
ATOM 2178 N N . PHE A 1 284 ? -4.783 22.426 -1.431 1.00 95.19 284 PHE A N 1
ATOM 2179 C CA . PHE A 1 284 ? -3.583 21.728 -1.881 1.00 95.19 284 PHE A CA 1
ATOM 2180 C C . PHE A 1 284 ? -3.681 20.218 -1.635 1.00 95.19 284 PHE A C 1
ATOM 2182 O O . PHE A 1 284 ? -3.427 19.441 -2.548 1.00 95.19 284 PHE A O 1
ATOM 2189 N N . SER A 1 285 ? -4.119 19.794 -0.445 1.00 95.19 285 SER A N 1
ATOM 2190 C CA . SER A 1 285 ? -4.279 18.371 -0.111 1.00 95.19 285 SER A CA 1
ATOM 2191 C C . SER A 1 285 ? -5.332 17.685 -0.982 1.00 95.19 285 SER A C 1
ATOM 2193 O O . SER A 1 285 ? -5.131 16.544 -1.384 1.00 95.19 285 SER A O 1
ATOM 2195 N N . LEU A 1 286 ? -6.434 18.372 -1.307 1.00 96.56 286 LEU A N 1
ATOM 2196 C CA . LEU A 1 286 ? -7.467 17.853 -2.210 1.00 96.56 286 LEU A CA 1
ATOM 2197 C C . LEU A 1 286 ? -6.933 17.661 -3.635 1.00 96.56 286 LEU A C 1
ATOM 2199 O O . LEU A 1 286 ? -7.147 16.605 -4.228 1.00 96.56 286 LEU A O 1
ATOM 2203 N N . ILE A 1 287 ? -6.212 18.653 -4.168 1.00 95.75 287 ILE A N 1
ATOM 2204 C CA . ILE A 1 287 ? -5.579 18.564 -5.492 1.00 95.75 287 ILE A CA 1
ATOM 2205 C C . ILE A 1 287 ? -4.542 17.440 -5.500 1.00 95.75 287 ILE A C 1
ATOM 2207 O O . ILE A 1 287 ? -4.563 16.601 -6.399 1.00 95.75 287 ILE A O 1
ATOM 2211 N N . LEU A 1 288 ? -3.675 17.398 -4.484 1.00 95.50 288 LEU A N 1
ATOM 2212 C CA . LEU A 1 288 ? -2.643 16.379 -4.336 1.00 95.50 288 LEU A CA 1
ATOM 2213 C C . LEU A 1 288 ? -3.267 14.982 -4.312 1.00 95.50 288 LEU A C 1
ATOM 2215 O O . LEU A 1 288 ? -2.861 14.137 -5.099 1.00 95.50 288 LEU A O 1
ATOM 2219 N N . LEU A 1 289 ? -4.288 14.750 -3.482 1.00 95.88 289 LEU A N 1
ATOM 2220 C CA . LEU A 1 289 ? -5.000 13.472 -3.416 1.00 95.88 289 LEU A CA 1
ATOM 2221 C C . LEU A 1 289 ? -5.579 13.058 -4.769 1.00 95.88 289 LEU A C 1
ATOM 2223 O O . LEU A 1 289 ? -5.367 11.926 -5.200 1.00 95.88 289 LEU A O 1
ATOM 2227 N N . PHE A 1 290 ? -6.306 13.958 -5.433 1.00 97.56 290 PHE A N 1
ATOM 2228 C CA . PHE A 1 290 ? -6.996 13.647 -6.681 1.00 97.56 290 PHE A CA 1
ATOM 2229 C C . PHE A 1 290 ? -6.019 13.380 -7.830 1.00 97.56 290 PHE A C 1
ATOM 2231 O O . PHE A 1 290 ? -6.079 12.324 -8.457 1.00 97.56 290 PHE A O 1
ATOM 2238 N N . VAL A 1 291 ? -5.086 14.302 -8.079 1.00 97.12 291 VAL A N 1
ATOM 2239 C CA . VAL A 1 291 ? -4.121 14.185 -9.182 1.00 97.12 291 VAL A CA 1
ATOM 2240 C C . VAL A 1 291 ? -3.203 12.986 -8.969 1.00 97.12 291 VAL A C 1
ATOM 2242 O O . VAL A 1 291 ? -3.023 12.191 -9.889 1.00 97.12 291 VAL A O 1
ATOM 2245 N N . SER A 1 292 ? -2.693 12.794 -7.749 1.00 97.56 292 SER A N 1
ATOM 2246 C CA . SER A 1 292 ? -1.801 11.668 -7.449 1.00 97.56 292 SER A CA 1
ATOM 2247 C C . SER A 1 292 ? -2.511 10.325 -7.603 1.00 97.56 292 SER A C 1
ATOM 2249 O O . SER A 1 292 ? -1.932 9.384 -8.134 1.00 97.56 292 SER A O 1
ATOM 2251 N N . SER A 1 293 ? -3.790 10.250 -7.226 1.00 97.50 293 SER A N 1
ATOM 2252 C CA . SER A 1 293 ? -4.633 9.068 -7.443 1.00 97.50 293 SER A CA 1
ATOM 2253 C C . SER A 1 293 ? -4.796 8.732 -8.931 1.00 97.50 293 SER A C 1
ATOM 2255 O O . SER A 1 293 ? -4.633 7.577 -9.323 1.00 97.50 293 SER A O 1
ATOM 2257 N N . LEU A 1 294 ? -5.081 9.734 -9.773 1.00 96.81 294 LEU A N 1
ATOM 2258 C CA . LEU A 1 294 ? -5.210 9.548 -11.224 1.00 96.81 294 LEU A CA 1
ATOM 2259 C C . LEU A 1 294 ? -3.890 9.113 -11.869 1.00 96.81 294 LEU A C 1
ATOM 2261 O O . LEU A 1 294 ? -3.864 8.229 -12.724 1.00 96.81 294 LEU A O 1
ATOM 2265 N N . PHE A 1 295 ? -2.788 9.722 -11.445 1.00 96.94 295 PHE A N 1
ATOM 2266 C CA . PHE A 1 295 ? -1.455 9.390 -11.927 1.00 96.94 295 PHE A CA 1
ATOM 2267 C C . PHE A 1 295 ? -1.039 7.976 -11.510 1.00 96.94 295 PHE A C 1
ATOM 2269 O O . PHE A 1 295 ? -0.574 7.206 -12.352 1.00 96.94 295 PHE A O 1
ATOM 2276 N N . TYR A 1 296 ? -1.319 7.586 -10.265 1.00 96.38 296 TYR A N 1
ATOM 2277 C CA . TYR A 1 296 ? -1.046 6.245 -9.753 1.00 96.38 296 TYR A CA 1
ATOM 2278 C C . TYR A 1 296 ? -1.834 5.162 -10.505 1.00 96.38 296 TYR A C 1
ATOM 2280 O O . TYR A 1 296 ? -1.268 4.152 -10.915 1.00 96.38 296 TYR A O 1
ATOM 2288 N N . VAL A 1 297 ? -3.134 5.365 -10.751 1.00 96.38 297 VAL A N 1
ATOM 2289 C CA . VAL A 1 297 ? -3.967 4.356 -11.434 1.00 96.38 297 VAL A CA 1
ATOM 2290 C C . VAL A 1 297 ? -3.711 4.271 -12.946 1.00 96.38 297 VAL A C 1
ATOM 2292 O O . VAL A 1 297 ? -4.125 3.307 -13.586 1.00 96.38 297 VAL A O 1
ATOM 2295 N N . SER A 1 298 ? -2.997 5.241 -13.531 1.00 94.88 298 SER A N 1
ATOM 2296 C CA . SER A 1 298 ? -2.734 5.293 -14.978 1.00 94.88 298 SER A CA 1
ATOM 2297 C C . SER A 1 298 ? -1.962 4.082 -15.519 1.00 94.88 298 SER A C 1
ATOM 2299 O O . SER A 1 298 ? -2.053 3.771 -16.706 1.00 94.88 298 SER A O 1
ATOM 2301 N N . GLY A 1 299 ? -1.168 3.409 -14.679 1.00 90.12 299 GLY A N 1
ATOM 2302 C CA . GLY A 1 299 ? -0.305 2.308 -15.108 1.00 90.12 299 GLY A CA 1
ATOM 2303 C C . GLY A 1 299 ? 0.933 2.740 -15.912 1.00 90.12 299 GLY A C 1
ATOM 2304 O O . GLY A 1 299 ? 1.733 1.883 -16.296 1.00 90.12 299 GLY A O 1
ATOM 2305 N N . VAL A 1 300 ? 1.097 4.040 -16.193 1.00 90.31 300 VAL A N 1
ATOM 2306 C CA . VAL A 1 300 ? 2.251 4.598 -16.912 1.00 90.31 300 VAL A CA 1
ATOM 2307 C C . VAL A 1 300 ? 3.377 4.839 -15.903 1.00 90.31 300 VAL A C 1
ATOM 2309 O O . VAL A 1 300 ? 3.166 5.654 -15.013 1.00 90.31 300 VAL A O 1
ATOM 2312 N N . PRO A 1 301 ? 4.566 4.213 -16.026 1.00 90.88 301 PRO A N 1
ATOM 2313 C CA . PRO A 1 301 ? 5.581 4.213 -14.964 1.00 90.88 301 PRO A CA 1
ATOM 2314 C C . PRO A 1 301 ? 5.931 5.595 -14.387 1.00 90.88 301 PRO A C 1
ATOM 2316 O O . PRO A 1 301 ? 5.859 5.774 -13.178 1.00 90.88 301 PRO A O 1
ATOM 2319 N N . VAL A 1 302 ? 6.199 6.589 -15.244 1.00 88.25 302 VAL A N 1
ATOM 2320 C CA . VAL A 1 302 ? 6.510 7.969 -14.811 1.00 88.25 302 VAL A CA 1
ATOM 2321 C C . VAL A 1 302 ? 5.348 8.601 -14.044 1.00 88.25 302 VAL A C 1
ATOM 2323 O O . VAL A 1 302 ? 5.542 9.211 -13.000 1.00 88.25 302 VAL A O 1
ATOM 2326 N N . LEU A 1 303 ? 4.115 8.454 -14.538 1.00 93.19 303 LEU A N 1
ATOM 2327 C CA . LEU A 1 303 ? 2.948 8.991 -13.835 1.00 93.19 303 LEU A CA 1
ATOM 2328 C C . LEU A 1 303 ? 2.704 8.225 -12.533 1.00 93.19 303 LEU A C 1
ATOM 2330 O O . LEU A 1 303 ? 2.410 8.834 -11.514 1.00 93.19 303 LEU A O 1
ATOM 2334 N N . MET A 1 304 ? 2.870 6.903 -12.539 1.00 94.19 304 MET A N 1
ATOM 2335 C CA . MET A 1 304 ? 2.735 6.084 -11.341 1.00 94.19 304 MET A CA 1
ATOM 2336 C C . MET A 1 304 ? 3.692 6.518 -10.234 1.00 94.19 304 MET A C 1
ATOM 2338 O O . MET A 1 304 ? 3.265 6.595 -9.087 1.00 94.19 304 MET A O 1
ATOM 2342 N N . GLU A 1 305 ? 4.945 6.825 -10.569 1.00 94.44 305 GLU A N 1
ATOM 2343 C CA . GLU A 1 305 ? 5.932 7.346 -9.623 1.00 94.44 305 GLU A CA 1
ATOM 2344 C C . GLU A 1 305 ? 5.479 8.672 -9.009 1.00 94.44 305 GLU A C 1
ATOM 2346 O O . GLU A 1 305 ? 5.338 8.762 -7.792 1.00 94.44 305 GLU A O 1
ATOM 2351 N N . ILE A 1 306 ? 5.142 9.663 -9.846 1.00 94.06 306 ILE A N 1
ATOM 2352 C CA . ILE A 1 306 ? 4.669 10.981 -9.391 1.00 94.06 306 ILE A CA 1
ATOM 2353 C C . ILE A 1 306 ? 3.416 10.823 -8.514 1.00 94.06 306 ILE A C 1
ATOM 2355 O O . ILE A 1 306 ? 3.266 11.473 -7.477 1.00 94.06 306 ILE A O 1
ATOM 2359 N N . GLY A 1 307 ? 2.506 9.928 -8.907 1.00 96.31 307 GLY A N 1
ATOM 2360 C CA . GLY A 1 307 ? 1.329 9.587 -8.118 1.00 96.31 307 GLY A CA 1
ATOM 2361 C C . GLY A 1 307 ? 1.682 8.945 -6.776 1.00 96.31 307 GLY A C 1
ATOM 2362 O O . GLY A 1 307 ? 1.108 9.298 -5.747 1.00 96.31 307 GLY A O 1
ATOM 2363 N N . ALA A 1 308 ? 2.650 8.031 -6.747 1.00 97.06 308 ALA A N 1
ATOM 2364 C CA . ALA A 1 308 ? 3.096 7.375 -5.524 1.00 97.06 308 ALA A CA 1
ATOM 2365 C C . ALA A 1 308 ? 3.750 8.370 -4.553 1.00 97.06 308 ALA A C 1
ATOM 2367 O O . ALA A 1 308 ? 3.427 8.349 -3.365 1.00 97.06 308 ALA A O 1
ATOM 2368 N N . GLU A 1 309 ? 4.591 9.282 -5.045 1.00 95.62 309 GLU A N 1
ATOM 2369 C CA . GLU A 1 309 ? 5.218 10.351 -4.256 1.00 95.62 309 GLU A CA 1
ATOM 2370 C C . GLU A 1 309 ? 4.192 11.317 -3.658 1.00 95.62 309 GLU A C 1
ATOM 2372 O O . GLU A 1 309 ? 4.271 11.689 -2.480 1.00 95.62 309 GLU A O 1
ATOM 2377 N N . GLY A 1 310 ? 3.193 11.710 -4.450 1.00 96.31 310 GLY A N 1
ATOM 2378 C CA . GLY A 1 310 ? 2.136 12.597 -3.986 1.00 96.31 310 GLY A CA 1
ATOM 2379 C C . GLY A 1 310 ? 1.249 11.944 -2.922 1.00 96.31 310 GLY A C 1
ATOM 2380 O O . GLY A 1 310 ? 0.976 12.553 -1.883 1.00 96.31 310 GLY A O 1
ATOM 2381 N N . LEU A 1 311 ? 0.872 10.672 -3.111 1.00 97.06 311 LEU A N 1
ATOM 2382 C CA . LEU A 1 311 ? 0.137 9.897 -2.103 1.00 97.06 311 LEU A CA 1
ATOM 2383 C C . LEU A 1 311 ? 0.975 9.643 -0.842 1.00 97.06 311 LEU A C 1
ATOM 2385 O O . LEU A 1 311 ? 0.459 9.762 0.269 1.00 97.06 311 LEU A O 1
ATOM 2389 N N . PHE A 1 312 ? 2.268 9.344 -0.990 1.00 97.00 312 PHE A N 1
ATOM 2390 C CA . PHE A 1 312 ? 3.203 9.189 0.125 1.00 97.00 312 PHE A CA 1
ATOM 2391 C C . PHE A 1 312 ? 3.290 10.474 0.959 1.00 97.00 312 PHE A C 1
ATOM 2393 O O . PHE A 1 312 ? 3.136 10.441 2.181 1.00 97.00 312 PHE A O 1
ATOM 2400 N N . THR A 1 313 ? 3.445 11.620 0.294 1.00 95.31 313 THR A N 1
ATOM 2401 C CA . THR A 1 313 ? 3.503 12.939 0.936 1.00 95.31 313 THR A CA 1
ATOM 2402 C C . THR A 1 313 ? 2.212 13.248 1.695 1.00 95.31 313 THR A C 1
ATOM 2404 O O . THR A 1 313 ? 2.257 13.663 2.858 1.00 95.31 313 THR A O 1
ATOM 2407 N N . PHE A 1 314 ? 1.053 12.988 1.080 1.00 95.44 314 PHE A N 1
ATOM 2408 C CA . PHE A 1 314 ? -0.242 13.111 1.749 1.00 95.44 314 PHE A CA 1
ATOM 2409 C C . PHE A 1 314 ? -0.326 12.215 2.995 1.00 95.44 314 PHE A C 1
ATOM 2411 O O . PHE A 1 314 ? -0.731 12.677 4.063 1.00 95.44 314 PHE A O 1
ATOM 2418 N N . LEU A 1 315 ? 0.085 10.947 2.888 1.00 96.00 315 LEU A N 1
ATOM 2419 C CA . LEU A 1 315 ? 0.054 9.997 3.999 1.00 96.00 315 LEU A CA 1
ATOM 2420 C C . LEU A 1 315 ? 0.940 10.437 5.160 1.00 96.00 315 LEU A C 1
ATOM 2422 O O . LEU A 1 315 ? 0.511 10.321 6.306 1.00 96.00 315 LEU A O 1
ATOM 2426 N N . LEU A 1 316 ? 2.139 10.960 4.904 1.00 94.12 316 LEU A N 1
ATOM 2427 C CA . LEU A 1 316 ? 3.014 11.480 5.957 1.00 94.12 316 LEU A CA 1
ATOM 2428 C C . LEU A 1 316 ? 2.356 12.644 6.703 1.00 94.12 316 LEU A C 1
ATOM 2430 O O . LEU A 1 316 ? 2.300 12.638 7.937 1.00 94.12 316 LEU A O 1
ATOM 2434 N N . PHE A 1 317 ? 1.792 13.599 5.958 1.00 92.69 317 PHE A N 1
ATOM 2435 C CA . PHE A 1 317 ? 1.074 14.735 6.529 1.00 92.69 317 PHE A CA 1
ATOM 2436 C C . PHE A 1 317 ? -0.127 14.277 7.370 1.00 92.69 317 PHE A C 1
ATOM 2438 O O . PHE A 1 317 ? -0.237 14.627 8.548 1.00 92.69 317 PHE A O 1
ATOM 2445 N N . ALA A 1 318 ? -0.995 13.437 6.798 1.00 93.06 318 ALA A N 1
ATOM 2446 C CA . ALA A 1 318 ? -2.182 12.916 7.469 1.00 93.06 318 ALA A CA 1
ATOM 2447 C C . ALA A 1 318 ? -1.818 12.092 8.713 1.00 93.06 318 ALA A C 1
ATOM 2449 O O . ALA A 1 318 ? -2.420 12.259 9.770 1.00 93.06 318 ALA A O 1
ATOM 2450 N N . THR A 1 319 ? -0.793 11.241 8.628 1.00 94.75 319 THR A N 1
ATOM 2451 C CA . THR A 1 319 ? -0.316 10.431 9.760 1.00 94.75 319 THR A CA 1
ATOM 2452 C C . THR A 1 319 ? 0.127 11.306 10.912 1.00 94.75 319 THR A C 1
ATOM 2454 O O . THR A 1 319 ? -0.276 11.077 12.053 1.00 94.75 319 THR A O 1
ATOM 2457 N N . TYR A 1 320 ? 0.930 12.325 10.620 1.00 94.56 320 TYR A N 1
ATOM 2458 C CA . TYR A 1 320 ? 1.459 13.201 11.644 1.00 94.56 320 TYR A CA 1
ATOM 2459 C C . TYR A 1 320 ? 0.353 14.004 12.342 1.00 94.56 320 TYR A C 1
ATOM 2461 O O . TYR A 1 320 ? 0.202 13.935 13.566 1.00 94.56 320 TYR A O 1
ATOM 2469 N N . PHE A 1 321 ? -0.436 14.743 11.561 1.00 92.25 321 PHE A N 1
ATOM 2470 C CA . PHE A 1 321 ? -1.408 15.683 12.106 1.00 92.25 321 PHE A CA 1
ATOM 2471 C C . PHE A 1 321 ? -2.667 15.001 12.638 1.00 92.25 321 PHE A C 1
ATOM 2473 O O . PHE A 1 321 ? -3.112 15.338 13.734 1.00 92.25 321 PHE A O 1
ATOM 2480 N N . ALA A 1 322 ? -3.218 14.023 11.916 1.00 91.56 322 ALA A N 1
ATOM 2481 C CA . ALA A 1 322 ? -4.474 13.384 12.301 1.00 91.56 322 ALA A CA 1
ATOM 2482 C C . ALA A 1 322 ? -4.295 12.261 13.333 1.00 91.56 322 ALA A C 1
ATOM 2484 O O . ALA A 1 322 ? -5.263 11.891 14.001 1.00 91.56 322 ALA A O 1
ATOM 2485 N N . HIS A 1 323 ? -3.088 11.698 13.483 1.00 94.56 323 HIS A N 1
ATOM 2486 C CA . HIS A 1 323 ? -2.900 10.541 14.360 1.00 94.56 323 HIS A CA 1
ATOM 2487 C C . HIS A 1 323 ? -1.716 10.637 15.325 1.00 94.56 323 HIS A C 1
ATOM 2489 O O . HIS A 1 323 ? -1.934 10.453 16.516 1.00 94.56 323 HIS A O 1
ATOM 2495 N N . VAL A 1 324 ? -0.495 10.970 14.890 1.00 94.56 324 VAL A N 1
ATOM 2496 C CA . VAL A 1 324 ? 0.670 11.038 15.801 1.00 94.56 324 VAL A CA 1
ATOM 2497 C C . VAL A 1 324 ? 0.472 12.105 16.870 1.00 94.56 324 VAL A C 1
ATOM 2499 O O . VAL A 1 324 ? 0.683 11.837 18.051 1.00 94.56 324 VAL A O 1
ATOM 2502 N N . ARG A 1 325 ? 0.075 13.319 16.482 1.00 92.44 325 ARG A N 1
ATOM 2503 C CA . ARG A 1 325 ? -0.130 14.405 17.444 1.00 92.44 325 ARG A CA 1
ATOM 2504 C C . ARG A 1 325 ? -1.261 14.090 18.438 1.00 92.44 325 ARG A C 1
ATOM 2506 O O . ARG A 1 325 ? -0.966 14.151 19.629 1.00 92.44 325 ARG A O 1
ATOM 2513 N N . PRO A 1 326 ? -2.480 13.704 18.009 1.00 93.00 326 PRO A N 1
ATOM 2514 C CA . PRO A 1 326 ? -3.531 13.286 18.935 1.00 93.00 326 PRO A CA 1
ATOM 2515 C C . PRO A 1 326 ? -3.122 12.110 19.822 1.00 93.00 326 PRO A C 1
ATOM 2517 O O . PRO A 1 326 ? -3.317 12.180 21.027 1.00 93.00 326 PRO A O 1
ATOM 2520 N N . TYR A 1 327 ? -2.456 11.086 19.275 1.00 94.62 327 TYR A N 1
ATOM 2521 C CA . TYR A 1 327 ? -1.964 9.951 20.062 1.00 94.62 327 TYR A CA 1
ATOM 2522 C C . TYR A 1 327 ? -1.041 10.385 21.203 1.00 94.62 327 TYR A C 1
ATOM 2524 O O . TYR A 1 327 ? -1.164 9.899 22.320 1.00 94.62 327 TYR A O 1
ATOM 2532 N N . ARG A 1 328 ? -0.134 11.338 20.955 1.00 94.31 328 ARG A N 1
ATOM 2533 C CA . ARG A 1 328 ? 0.754 11.864 22.005 1.00 94.31 328 ARG A CA 1
ATOM 2534 C C . ARG A 1 328 ? 0.014 12.652 23.083 1.00 94.31 328 ARG A C 1
ATOM 2536 O O . ARG A 1 328 ? 0.561 12.805 24.166 1.00 94.31 328 ARG A O 1
ATOM 2543 N N . GLN A 1 329 ? -1.171 13.175 22.779 1.00 94.31 329 GLN A N 1
ATOM 2544 C CA . GLN A 1 329 ? -1.994 13.934 23.720 1.00 94.31 329 GLN A CA 1
ATOM 2545 C C . GLN A 1 329 ? -2.934 13.028 24.518 1.00 94.31 329 GLN A C 1
ATOM 2547 O O . GLN A 1 329 ? -3.128 13.257 25.705 1.00 94.31 329 GLN A O 1
ATOM 2552 N N . THR A 1 330 ? -3.524 12.018 23.877 1.00 95.81 330 THR A N 1
ATOM 2553 C CA . THR A 1 330 ? -4.588 11.198 24.475 1.00 95.81 330 THR A CA 1
ATOM 2554 C C . THR A 1 330 ? -4.130 9.808 24.903 1.00 95.81 330 THR A C 1
ATOM 2556 O O . THR A 1 330 ? -4.784 9.189 25.736 1.00 95.81 330 THR A O 1
ATOM 2559 N N . GLY A 1 331 ? -3.048 9.283 24.322 1.00 94.44 331 GLY A N 1
ATOM 2560 C CA . GLY A 1 331 ? -2.641 7.885 24.480 1.00 94.44 331 GLY A CA 1
ATOM 2561 C C . GLY A 1 331 ? -3.602 6.875 23.839 1.00 94.44 331 GLY A C 1
ATOM 2562 O O . GLY A 1 331 ? -3.452 5.676 24.061 1.00 94.44 331 GLY A O 1
ATOM 2563 N N . ASP A 1 332 ? -4.585 7.327 23.052 1.00 93.94 332 ASP A N 1
ATOM 2564 C CA . ASP A 1 332 ? -5.618 6.452 22.494 1.00 93.94 332 ASP A CA 1
ATOM 2565 C C . ASP A 1 332 ? -5.050 5.491 21.436 1.00 93.94 332 ASP A C 1
ATOM 2567 O O . ASP A 1 332 ? -4.556 5.886 20.373 1.00 93.94 332 ASP A O 1
ATOM 2571 N N . ILE A 1 333 ? -5.182 4.196 21.720 1.00 91.44 333 ILE A N 1
ATOM 2572 C CA . ILE A 1 333 ? -4.734 3.085 20.875 1.00 91.44 333 ILE A CA 1
ATOM 2573 C C . ILE A 1 333 ? -5.362 3.150 19.474 1.00 91.44 333 ILE A C 1
ATOM 2575 O O . ILE A 1 333 ? -4.721 2.739 18.502 1.00 91.44 333 ILE A O 1
ATOM 2579 N N . GLY A 1 334 ? -6.565 3.716 19.331 1.00 90.94 334 GLY A N 1
ATOM 2580 C CA . GLY A 1 334 ? -7.198 3.947 18.034 1.00 90.94 334 GLY A CA 1
ATOM 2581 C C . GLY A 1 334 ? -6.287 4.727 17.084 1.00 90.94 334 GLY A C 1
ATOM 2582 O O . GLY A 1 334 ? -6.003 4.271 15.970 1.00 90.94 334 GLY A O 1
ATOM 2583 N N . HIS A 1 335 ? -5.730 5.855 17.538 1.00 94.38 335 HIS A N 1
ATOM 2584 C CA . HIS A 1 335 ? -4.784 6.639 16.740 1.00 94.38 335 HIS A CA 1
ATOM 2585 C C . HIS A 1 335 ? -3.519 5.845 16.394 1.00 94.38 335 HIS A C 1
ATOM 2587 O O . HIS A 1 335 ? -3.061 5.919 15.253 1.00 94.38 335 HIS A O 1
ATOM 2593 N N . PHE A 1 336 ? -2.985 5.040 17.317 1.00 93.56 336 PHE A N 1
ATOM 2594 C CA . PHE A 1 336 ? -1.816 4.196 17.044 1.00 93.56 336 PHE A CA 1
ATOM 2595 C C . PHE A 1 336 ? -2.063 3.193 15.908 1.00 93.56 336 PHE A C 1
ATOM 2597 O O . PHE A 1 336 ? -1.241 3.066 14.996 1.00 93.56 336 PHE A O 1
ATOM 2604 N N . LEU A 1 337 ? -3.228 2.541 15.890 1.00 92.25 337 LEU A N 1
ATOM 2605 C CA . LEU A 1 337 ? -3.611 1.641 14.797 1.00 92.25 337 LEU A CA 1
ATOM 2606 C C . LEU A 1 337 ? -3.720 2.381 13.458 1.00 92.25 337 LEU A C 1
ATOM 2608 O O . LEU A 1 337 ? -3.288 1.868 12.421 1.00 92.25 337 LEU A O 1
ATOM 2612 N N . HIS A 1 338 ? -4.258 3.604 13.461 1.00 94.31 338 HIS A N 1
ATOM 2613 C CA . HIS A 1 338 ? -4.306 4.414 12.250 1.00 94.31 338 HIS A CA 1
ATOM 2614 C C . HIS A 1 338 ? -2.913 4.833 11.756 1.00 94.31 338 HIS A C 1
ATOM 2616 O O . HIS A 1 338 ? -2.721 4.847 10.537 1.00 94.31 338 HIS A O 1
ATOM 2622 N N . ILE A 1 339 ? -1.965 5.120 12.659 1.00 95.56 339 ILE A N 1
ATOM 2623 C CA . ILE A 1 339 ? -0.559 5.401 12.323 1.00 95.56 339 ILE A CA 1
ATOM 2624 C C . ILE A 1 339 ? 0.052 4.201 11.602 1.00 95.56 339 ILE A C 1
ATOM 2626 O O . ILE A 1 339 ? 0.553 4.360 10.493 1.00 95.56 339 ILE A O 1
ATOM 2630 N N . LEU A 1 340 ? -0.046 2.997 12.178 1.00 94.81 340 LEU A N 1
ATOM 2631 C CA . LEU A 1 340 ? 0.538 1.789 11.585 1.00 94.81 340 LEU A CA 1
ATOM 2632 C C . LEU A 1 340 ? -0.016 1.498 10.185 1.00 94.81 340 LEU A C 1
ATOM 2634 O O . LEU A 1 340 ? 0.752 1.219 9.266 1.00 94.81 340 LEU A O 1
ATOM 2638 N N . LYS A 1 341 ? -1.337 1.613 9.990 1.00 94.81 341 LYS A N 1
ATOM 2639 C CA . LYS A 1 341 ? -1.937 1.403 8.663 1.00 94.81 341 LYS A CA 1
ATOM 2640 C C . LYS A 1 341 ? -1.505 2.466 7.648 1.00 94.81 341 LYS A C 1
ATOM 2642 O O . LYS A 1 341 ? -1.283 2.126 6.492 1.00 94.81 341 LYS A O 1
ATOM 2647 N N . ASN A 1 342 ? -1.361 3.730 8.053 1.00 96.62 342 ASN A N 1
ATOM 2648 C CA . ASN A 1 342 ? -0.868 4.759 7.135 1.00 96.62 342 ASN A CA 1
ATOM 2649 C C . ASN A 1 342 ? 0.610 4.561 6.786 1.00 96.62 342 ASN A C 1
ATOM 2651 O O . ASN A 1 342 ? 0.976 4.762 5.635 1.00 96.62 342 ASN A O 1
ATOM 2655 N N . ILE A 1 343 ? 1.444 4.148 7.749 1.00 96.25 343 ILE A N 1
ATOM 2656 C CA . ILE A 1 343 ? 2.845 3.786 7.493 1.00 96.25 343 ILE A CA 1
ATOM 2657 C C . ILE A 1 343 ? 2.912 2.627 6.497 1.00 96.25 343 ILE A C 1
ATOM 2659 O O . ILE A 1 343 ? 3.714 2.673 5.573 1.00 96.25 343 ILE A O 1
ATOM 2663 N N . SER A 1 344 ? 2.032 1.633 6.630 1.00 96.81 344 SER A N 1
ATOM 2664 C CA . SER A 1 344 ? 1.977 0.507 5.698 1.00 96.81 344 SER A CA 1
ATOM 2665 C C . SER A 1 344 ? 1.555 0.927 4.282 1.00 96.81 344 SER A C 1
ATOM 2667 O O . SER A 1 344 ? 2.226 0.573 3.314 1.00 96.81 344 SER A O 1
ATOM 2669 N N . LEU A 1 345 ? 0.528 1.777 4.145 1.00 97.38 345 LEU A N 1
ATOM 2670 C CA . LEU A 1 345 ? 0.149 2.374 2.854 1.00 97.38 345 LEU A CA 1
ATOM 2671 C C . LEU A 1 345 ? 1.264 3.256 2.266 1.00 97.38 345 LEU A C 1
ATOM 2673 O O . LEU A 1 345 ? 1.466 3.273 1.056 1.00 97.38 345 LEU A O 1
ATOM 2677 N N . ALA A 1 346 ? 2.013 3.968 3.110 1.00 97.31 346 ALA A N 1
ATOM 2678 C CA . ALA A 1 346 ? 3.158 4.762 2.677 1.00 97.31 346 ALA A CA 1
ATOM 2679 C C . ALA A 1 346 ? 4.294 3.851 2.187 1.00 97.31 346 ALA A C 1
ATOM 2681 O O . ALA A 1 346 ? 4.896 4.133 1.156 1.00 97.31 346 ALA A O 1
ATOM 2682 N N . GLY A 1 347 ? 4.524 2.723 2.867 1.00 95.50 347 GLY A N 1
ATOM 2683 C CA . GLY A 1 347 ? 5.443 1.675 2.430 1.00 95.50 347 GLY A CA 1
ATOM 2684 C C . GLY A 1 347 ? 5.090 1.129 1.048 1.00 95.50 347 GLY A C 1
ATOM 2685 O O . GLY A 1 347 ? 5.964 1.022 0.194 1.00 95.50 347 GLY A O 1
ATOM 2686 N N . ALA A 1 348 ? 3.802 0.903 0.784 1.00 97.00 348 ALA A N 1
ATOM 2687 C CA . ALA A 1 348 ? 3.312 0.504 -0.533 1.00 97.00 348 ALA A CA 1
ATOM 2688 C C . ALA A 1 348 ? 3.611 1.543 -1.637 1.00 97.00 348 ALA A C 1
ATOM 2690 O O . ALA A 1 348 ? 4.023 1.167 -2.739 1.00 97.00 348 ALA A O 1
ATOM 2691 N N . CYS A 1 349 ? 3.475 2.847 -1.352 1.00 97.69 349 CYS A N 1
ATOM 2692 C CA . CYS A 1 349 ? 3.908 3.901 -2.279 1.00 97.69 349 CYS A CA 1
ATOM 2693 C C . CYS A 1 349 ? 5.420 3.833 -2.545 1.00 97.69 349 CYS A C 1
ATOM 2695 O O . CYS A 1 349 ? 5.835 3.844 -3.700 1.00 97.69 349 CYS A O 1
ATOM 2697 N N . VAL A 1 350 ? 6.236 3.705 -1.494 1.00 95.94 350 VAL A N 1
ATOM 2698 C CA . VAL A 1 350 ? 7.704 3.626 -1.599 1.00 95.94 350 VAL A CA 1
ATOM 2699 C C . VAL A 1 350 ? 8.147 2.395 -2.401 1.00 95.94 350 VAL A C 1
ATOM 2701 O O . VAL A 1 350 ? 9.020 2.501 -3.258 1.00 95.94 350 VAL A O 1
ATOM 2704 N N . MET A 1 351 ? 7.504 1.241 -2.199 1.00 95.56 351 MET A N 1
ATOM 2705 C CA . MET A 1 351 ? 7.738 0.052 -3.028 1.00 95.56 351 MET A CA 1
ATOM 2706 C C . MET A 1 351 ? 7.384 0.302 -4.493 1.00 95.56 351 MET A C 1
ATOM 2708 O O . MET A 1 351 ? 8.130 -0.099 -5.379 1.00 95.56 351 MET A O 1
ATOM 2712 N N . THR A 1 352 ? 6.267 0.988 -4.752 1.00 95.50 352 THR A N 1
ATOM 2713 C CA . THR A 1 352 ? 5.860 1.324 -6.123 1.00 95.50 352 THR A CA 1
ATOM 2714 C C . THR A 1 352 ? 6.928 2.172 -6.808 1.00 95.50 352 THR A C 1
ATOM 2716 O O . THR A 1 352 ? 7.287 1.858 -7.937 1.00 95.50 352 THR A O 1
ATOM 2719 N N . ILE A 1 353 ? 7.476 3.179 -6.116 1.00 94.69 353 ILE A N 1
ATOM 2720 C CA . ILE A 1 353 ? 8.587 4.014 -6.605 1.00 94.69 353 ILE A CA 1
ATOM 2721 C C . ILE A 1 353 ? 9.795 3.136 -6.966 1.00 94.69 353 ILE A C 1
ATOM 2723 O O . ILE A 1 353 ? 10.297 3.208 -8.086 1.00 94.69 353 ILE A O 1
ATOM 2727 N N . GLY A 1 354 ? 10.204 2.235 -6.065 1.00 91.50 354 GLY A N 1
ATOM 2728 C CA . GLY A 1 354 ? 11.299 1.293 -6.319 1.00 91.50 354 GLY A CA 1
ATOM 2729 C C . GLY A 1 354 ? 11.076 0.404 -7.552 1.00 91.50 354 GLY A C 1
ATOM 2730 O O . GLY A 1 354 ? 11.992 0.209 -8.343 1.00 91.50 354 GLY A O 1
ATOM 2731 N N . ILE A 1 355 ? 9.848 -0.074 -7.769 1.00 91.56 355 ILE A N 1
ATOM 2732 C CA . ILE A 1 355 ? 9.493 -0.936 -8.910 1.00 91.56 355 ILE A CA 1
ATOM 2733 C C . ILE A 1 355 ? 9.475 -0.166 -10.242 1.00 91.56 355 ILE A C 1
ATOM 2735 O O . ILE A 1 355 ? 9.849 -0.721 -11.279 1.00 91.56 355 ILE A O 1
ATOM 2739 N N . VAL A 1 356 ? 9.014 1.090 -10.254 1.00 92.25 356 VAL A N 1
ATOM 2740 C CA . VAL A 1 356 ? 8.836 1.851 -11.506 1.00 92.25 356 VAL A CA 1
ATOM 2741 C C . VAL A 1 356 ? 10.106 2.552 -11.981 1.00 92.25 356 VAL A C 1
ATOM 2743 O O . VAL A 1 356 ? 10.267 2.677 -13.192 1.00 92.25 356 VAL A O 1
ATOM 2746 N N . ILE A 1 357 ? 11.027 2.942 -11.088 1.00 91.31 357 ILE A N 1
ATOM 2747 C CA . ILE A 1 357 ? 12.293 3.606 -11.460 1.00 91.31 357 ILE A CA 1
ATOM 2748 C C . ILE A 1 357 ? 13.060 2.826 -12.553 1.00 91.31 357 ILE A C 1
ATOM 2750 O O . ILE A 1 357 ? 13.356 3.420 -13.596 1.00 91.31 357 ILE A O 1
ATOM 2754 N N . PRO A 1 358 ? 13.323 1.505 -12.417 1.00 88.56 358 PRO A N 1
ATOM 2755 C CA . PRO A 1 358 ? 13.995 0.734 -13.468 1.00 88.56 358 PRO A CA 1
ATOM 2756 C C . PRO A 1 358 ? 13.225 0.725 -14.795 1.00 88.56 358 PRO A C 1
ATOM 2758 O O . PRO A 1 358 ? 13.814 0.889 -15.862 1.00 88.56 358 PRO A O 1
ATOM 2761 N N . GLN A 1 359 ? 11.892 0.607 -14.737 1.00 89.12 359 GLN A N 1
ATOM 2762 C CA . GLN A 1 359 ? 11.033 0.583 -15.928 1.00 89.12 359 GLN A CA 1
ATOM 2763 C C . GLN A 1 359 ? 11.074 1.912 -16.691 1.00 89.12 359 GLN A C 1
ATOM 2765 O O . GLN A 1 359 ? 10.917 1.937 -17.914 1.00 89.12 359 GLN A O 1
ATOM 2770 N N . ILE A 1 360 ? 11.252 3.026 -15.979 1.00 86.19 360 ILE A N 1
ATOM 2771 C CA . ILE A 1 360 ? 11.389 4.347 -16.589 1.00 86.19 360 ILE A CA 1
ATOM 2772 C C . ILE A 1 360 ? 12.753 4.469 -17.263 1.00 86.19 360 ILE A C 1
ATOM 2774 O O . ILE A 1 360 ? 12.800 4.871 -18.425 1.00 86.19 360 ILE A O 1
ATOM 2778 N N . GLY A 1 361 ? 13.832 4.062 -16.585 1.00 79.12 361 GLY A N 1
ATOM 2779 C CA . GLY A 1 361 ? 15.184 4.056 -17.152 1.00 79.12 361 GLY A CA 1
ATOM 2780 C C . GLY A 1 361 ? 15.262 3.284 -18.473 1.00 79.12 361 GLY A C 1
ATOM 2781 O O . GLY A 1 361 ? 15.743 3.816 -19.476 1.00 79.12 361 GLY A O 1
ATOM 2782 N N . GLU A 1 362 ? 14.687 2.077 -18.521 1.00 81.12 362 GLU A N 1
ATOM 2783 C CA . GLU A 1 362 ? 14.630 1.254 -19.738 1.00 81.12 362 GLU A CA 1
ATOM 2784 C C . GLU A 1 362 ? 13.840 1.926 -20.874 1.00 81.12 362 GLU A C 1
ATOM 2786 O O . GLU A 1 362 ? 14.295 1.966 -22.021 1.00 81.12 362 GLU A O 1
ATOM 2791 N N . ARG A 1 363 ? 12.664 2.496 -20.573 1.00 81.25 363 ARG A N 1
ATOM 2792 C CA . ARG A 1 363 ? 11.800 3.131 -21.584 1.00 81.25 363 ARG A CA 1
ATOM 2793 C C . ARG A 1 363 ? 12.370 4.439 -22.112 1.00 81.25 363 ARG A C 1
ATOM 2795 O O . ARG A 1 363 ? 12.314 4.677 -23.316 1.00 81.25 363 ARG A O 1
ATOM 2802 N N . VAL A 1 364 ? 12.893 5.290 -21.233 1.00 75.62 364 VAL A N 1
ATOM 2803 C CA . VAL A 1 364 ? 13.518 6.561 -21.624 1.00 75.62 364 VAL A CA 1
ATOM 2804 C C . VAL A 1 364 ? 14.786 6.281 -22.426 1.00 75.62 364 VAL A C 1
ATOM 2806 O O . VAL A 1 364 ? 15.000 6.923 -23.451 1.00 75.62 364 VAL A O 1
ATOM 2809 N N . GLY A 1 365 ? 15.578 5.279 -22.026 1.00 67.62 365 GLY A N 1
ATOM 2810 C CA . GLY A 1 365 ? 16.728 4.807 -22.794 1.00 67.62 365 GLY A CA 1
ATOM 2811 C C . GLY A 1 365 ? 16.343 4.361 -24.206 1.00 67.62 365 GLY A C 1
ATOM 2812 O O . GLY A 1 365 ? 16.930 4.844 -25.173 1.00 67.62 365 GLY A O 1
ATOM 2813 N N . GLY A 1 366 ? 15.317 3.513 -24.336 1.00 69.25 366 GLY A N 1
ATOM 2814 C CA . GLY A 1 366 ? 14.813 3.053 -25.635 1.00 69.25 366 GLY A CA 1
ATOM 2815 C C . GLY A 1 366 ? 14.304 4.193 -26.524 1.00 69.25 366 GLY A C 1
ATOM 2816 O O . GLY A 1 366 ? 14.745 4.330 -27.662 1.00 69.25 366 GLY A O 1
ATOM 2817 N N . LEU A 1 367 ? 13.453 5.074 -25.986 1.00 69.06 367 LEU A N 1
ATOM 2818 C CA . LEU A 1 367 ? 12.909 6.218 -26.729 1.00 69.06 367 LEU A CA 1
ATOM 2819 C C . LEU A 1 367 ? 13.993 7.205 -27.175 1.00 69.06 367 LEU A C 1
ATOM 2821 O O . LEU A 1 367 ? 13.886 7.776 -28.258 1.00 69.06 367 LEU A O 1
ATOM 2825 N N . LEU A 1 368 ? 15.031 7.418 -26.360 1.00 61.25 368 LEU A N 1
ATOM 2826 C CA . LEU A 1 368 ? 16.152 8.281 -26.723 1.00 61.25 368 LEU A CA 1
ATOM 2827 C C . LEU A 1 368 ? 16.966 7.663 -27.865 1.00 61.25 368 LEU A C 1
ATOM 2829 O O . LEU A 1 368 ? 17.325 8.372 -28.800 1.00 61.25 368 LEU A O 1
ATOM 2833 N N . VAL A 1 369 ? 17.227 6.352 -27.817 1.00 62.75 369 VAL A N 1
ATOM 2834 C CA . VAL A 1 369 ? 17.911 5.627 -28.899 1.00 62.75 369 VAL A CA 1
ATOM 2835 C C . VAL A 1 369 ? 17.098 5.705 -30.190 1.00 62.75 369 VAL A C 1
ATOM 2837 O O . VAL A 1 369 ? 17.653 6.042 -31.234 1.00 62.75 369 VAL A O 1
ATOM 2840 N N . ASP A 1 370 ? 15.785 5.493 -30.121 1.00 68.25 370 ASP A N 1
ATOM 2841 C CA . ASP A 1 370 ? 14.901 5.607 -31.280 1.00 68.25 370 ASP A CA 1
ATOM 2842 C C . ASP A 1 370 ? 14.865 7.036 -31.830 1.00 68.25 370 ASP A C 1
ATOM 2844 O O . ASP A 1 370 ? 14.972 7.230 -33.039 1.00 68.25 370 ASP A O 1
ATOM 2848 N N . ALA A 1 371 ? 14.788 8.051 -30.964 1.00 60.94 371 ALA A N 1
ATOM 2849 C CA . ALA A 1 371 ? 14.818 9.455 -31.365 1.00 60.94 371 ALA A CA 1
ATOM 2850 C C . ALA A 1 371 ? 16.163 9.858 -31.991 1.00 60.94 371 ALA A C 1
ATOM 2852 O O . ALA A 1 371 ? 16.173 10.583 -32.984 1.00 60.94 371 ALA A O 1
ATOM 2853 N N . ILE A 1 372 ? 17.287 9.366 -31.458 1.00 60.28 372 ILE A N 1
ATOM 2854 C CA . ILE A 1 372 ? 18.625 9.568 -32.032 1.00 60.28 372 ILE A CA 1
ATOM 2855 C C . ILE A 1 372 ? 18.721 8.881 -33.394 1.00 60.28 372 ILE A C 1
ATOM 2857 O O . ILE A 1 372 ? 19.210 9.491 -34.341 1.00 60.28 372 ILE A O 1
ATOM 2861 N N . ASN A 1 373 ? 18.214 7.656 -33.530 1.00 62.41 373 ASN A N 1
ATOM 2862 C CA . ASN A 1 373 ? 18.190 6.939 -34.804 1.00 62.41 373 ASN A CA 1
ATOM 2863 C C . ASN A 1 373 ? 17.300 7.653 -35.833 1.00 62.41 373 ASN A C 1
ATOM 2865 O O . ASN A 1 373 ? 17.689 7.808 -36.989 1.00 62.41 373 ASN A O 1
ATOM 2869 N N . LEU A 1 374 ? 16.139 8.165 -35.413 1.00 63.75 374 LEU A N 1
ATOM 2870 C CA . LEU A 1 374 ? 15.249 8.985 -36.237 1.00 63.75 374 LEU A CA 1
ATOM 2871 C C . LEU A 1 374 ? 15.914 10.302 -36.649 1.00 63.75 374 LEU A C 1
ATOM 2873 O O . LEU A 1 374 ? 15.839 10.673 -37.819 1.00 63.75 374 LEU A O 1
ATOM 2877 N N . GLN A 1 375 ? 16.601 10.989 -35.738 1.00 63.12 375 GLN A N 1
ATOM 2878 C CA . GLN A 1 375 ? 17.315 12.225 -36.049 1.00 63.12 375 GLN A CA 1
ATOM 2879 C C . GLN A 1 375 ? 18.506 11.962 -36.977 1.00 63.12 375 GLN A C 1
ATOM 2881 O O . GLN A 1 375 ? 18.628 12.626 -37.998 1.00 63.12 375 GLN A O 1
ATOM 2886 N N . SER A 1 376 ? 19.303 10.926 -36.709 1.00 61.47 376 SER A N 1
ATOM 2887 C CA . SER A 1 376 ? 20.387 10.476 -37.585 1.00 61.47 376 SER A CA 1
ATOM 2888 C C . SER A 1 376 ? 19.869 10.107 -38.976 1.00 61.47 376 SER A C 1
ATOM 2890 O O . SER A 1 376 ? 20.482 10.482 -39.971 1.00 61.47 376 SER A O 1
ATOM 2892 N N . SER A 1 377 ? 18.701 9.461 -39.074 1.00 62.62 377 SER A N 1
ATOM 2893 C CA . SER A 1 377 ? 18.067 9.158 -40.362 1.00 62.62 377 SER A CA 1
ATOM 2894 C C . SER A 1 377 ? 17.597 10.417 -41.100 1.00 62.62 377 SER A C 1
ATOM 2896 O O . SER A 1 377 ? 17.708 10.488 -42.323 1.00 62.62 377 SER A O 1
ATOM 2898 N N . ARG A 1 378 ? 17.122 11.439 -40.375 1.00 63.97 378 ARG A N 1
ATOM 2899 C CA . ARG A 1 378 ? 16.728 12.736 -40.942 1.00 63.97 378 ARG A CA 1
ATOM 2900 C C . ARG A 1 378 ? 17.932 13.542 -41.402 1.00 63.97 378 ARG A C 1
ATOM 2902 O O . ARG A 1 378 ? 17.886 14.102 -42.491 1.00 63.97 378 ARG A O 1
ATOM 2909 N N . ASP A 1 379 ? 19.001 13.556 -40.619 1.00 67.62 379 ASP A N 1
ATOM 2910 C CA . ASP A 1 379 ? 20.250 14.231 -40.959 1.00 67.62 379 ASP A CA 1
ATOM 2911 C C . ASP A 1 379 ? 20.932 13.525 -42.137 1.00 67.62 379 ASP A C 1
ATOM 2913 O O . ASP A 1 379 ? 21.398 14.185 -43.063 1.00 67.62 379 ASP A O 1
ATOM 2917 N N . ALA A 1 380 ? 20.893 12.189 -42.180 1.00 60.22 380 ALA A N 1
ATOM 2918 C CA . ALA A 1 380 ? 21.336 11.401 -43.327 1.00 60.22 380 ALA A CA 1
ATOM 2919 C C . ALA A 1 380 ? 20.487 11.678 -44.579 1.00 60.22 380 ALA A C 1
ATOM 2921 O O . ALA A 1 380 ? 21.039 11.842 -45.665 1.00 60.22 380 ALA A O 1
ATOM 2922 N N . ALA A 1 381 ? 19.161 11.790 -44.445 1.00 55.41 381 ALA A N 1
ATOM 2923 C CA . ALA A 1 381 ? 18.274 12.153 -45.551 1.00 55.41 381 ALA A CA 1
ATOM 2924 C C . ALA A 1 381 ? 18.506 13.595 -46.038 1.00 55.41 381 ALA A C 1
ATOM 2926 O O . ALA A 1 381 ? 18.485 13.848 -47.242 1.00 55.41 381 ALA A O 1
ATOM 2927 N N . ALA A 1 382 ? 18.772 14.535 -45.128 1.00 66.00 382 ALA A N 1
ATOM 2928 C CA . ALA A 1 382 ? 19.098 15.920 -45.455 1.00 66.00 382 ALA A CA 1
ATOM 2929 C C . ALA A 1 382 ? 20.469 16.038 -46.141 1.00 66.00 382 ALA A C 1
ATOM 2931 O O . ALA A 1 382 ? 20.592 16.739 -47.144 1.00 66.00 382 ALA A O 1
ATOM 2932 N N . LEU A 1 383 ? 21.478 15.305 -45.657 1.00 67.50 383 LEU A N 1
ATOM 2933 C CA . LEU A 1 383 ? 22.795 15.192 -46.290 1.00 67.50 383 LEU A CA 1
ATOM 2934 C C . LEU A 1 383 ? 22.695 14.563 -47.682 1.00 67.50 383 LEU A C 1
ATOM 2936 O O . LEU A 1 383 ? 23.316 15.057 -48.620 1.00 67.50 383 LEU A O 1
ATOM 2940 N N . TRP A 1 384 ? 21.876 13.521 -47.840 1.00 71.06 384 TRP A N 1
ATOM 2941 C CA . TRP A 1 384 ? 21.623 12.894 -49.135 1.00 71.06 384 TRP A CA 1
ATOM 2942 C C . TRP A 1 384 ? 20.920 13.846 -50.112 1.00 71.06 384 TRP A C 1
ATOM 2944 O O . TRP A 1 384 ? 21.333 13.957 -51.265 1.00 71.06 384 TRP A O 1
ATOM 2954 N N . ALA A 1 385 ? 19.905 14.588 -49.657 1.00 57.56 385 ALA A N 1
ATOM 2955 C CA . ALA A 1 385 ? 19.224 15.592 -50.473 1.00 57.56 385 ALA A CA 1
ATOM 2956 C C . ALA A 1 385 ? 20.162 16.745 -50.875 1.00 57.56 385 ALA A C 1
ATOM 2958 O O . 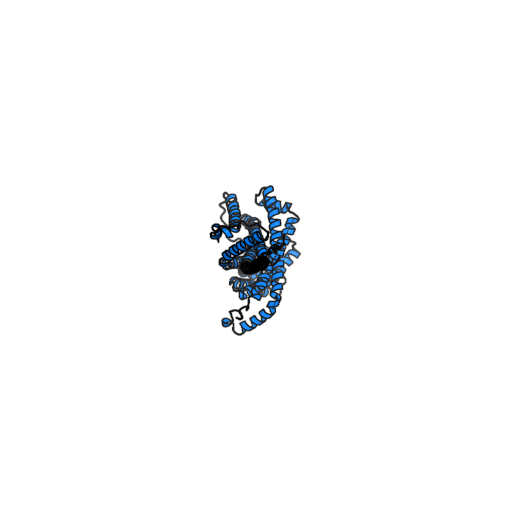ALA A 1 385 ? 20.126 17.198 -52.019 1.00 57.56 385 ALA A O 1
ATOM 2959 N N . TYR A 1 386 ? 21.035 17.192 -49.967 1.00 74.44 386 TYR A N 1
ATOM 2960 C CA . TYR A 1 386 ? 22.053 18.199 -50.263 1.00 74.44 386 TYR A CA 1
ATOM 2961 C C . TYR A 1 386 ? 23.070 17.697 -51.298 1.00 74.44 386 TYR A C 1
ATOM 2963 O O . TYR A 1 386 ? 23.340 18.398 -52.273 1.00 74.44 386 TYR A O 1
ATOM 2971 N N . ASP A 1 387 ? 23.587 16.472 -51.141 1.00 72.25 387 ASP A N 1
ATOM 2972 C CA . ASP A 1 387 ? 24.492 15.848 -52.117 1.00 72.25 387 ASP A CA 1
ATOM 2973 C C . ASP A 1 387 ? 23.823 15.716 -53.495 1.00 72.25 387 ASP A C 1
ATOM 2975 O O . ASP A 1 387 ? 24.430 16.040 -54.516 1.00 72.25 387 ASP A O 1
ATOM 2979 N N . LEU A 1 388 ? 22.543 15.331 -53.540 1.00 67.06 388 LEU A N 1
ATOM 2980 C CA . LEU A 1 388 ? 21.772 15.241 -54.781 1.00 67.06 388 LEU A CA 1
ATOM 2981 C C . LEU A 1 388 ? 21.667 16.600 -55.496 1.00 67.06 388 LEU A C 1
ATOM 2983 O O . LEU A 1 388 ? 21.959 16.686 -56.691 1.00 67.06 388 LEU A O 1
ATOM 2987 N N . VAL A 1 389 ? 21.321 17.666 -54.767 1.00 78.81 389 VAL A N 1
ATOM 2988 C CA . VAL A 1 389 ? 21.243 19.035 -55.312 1.00 78.81 389 VAL A CA 1
ATOM 2989 C C . VAL A 1 389 ? 22.614 19.515 -55.797 1.00 78.81 389 VAL A C 1
ATOM 2991 O O . VAL A 1 389 ? 22.721 20.092 -56.880 1.00 78.81 389 VAL A O 1
ATOM 2994 N N . MET A 1 390 ? 23.680 19.242 -55.041 1.00 82.62 390 MET A N 1
ATOM 2995 C CA . MET A 1 390 ? 25.043 19.629 -55.418 1.00 82.62 390 MET A CA 1
ATOM 2996 C C . MET A 1 390 ? 25.541 18.877 -56.657 1.00 82.62 390 MET A C 1
ATOM 2998 O O . MET A 1 390 ? 26.179 19.481 -57.524 1.00 82.62 390 MET A O 1
ATOM 3002 N N . ARG A 1 391 ? 25.217 17.586 -56.800 1.00 79.38 391 ARG A N 1
ATOM 3003 C CA . ARG A 1 391 ? 25.517 16.809 -58.014 1.00 79.38 391 ARG A CA 1
ATOM 3004 C C . ARG A 1 391 ? 24.782 17.356 -59.230 1.00 79.38 391 ARG A C 1
ATOM 3006 O O . ARG A 1 391 ? 25.401 17.520 -60.281 1.00 79.38 391 ARG A O 1
ATOM 3013 N N . GLU A 1 392 ? 23.498 17.684 -59.091 1.00 79.56 392 GLU A N 1
ATOM 3014 C CA . GLU A 1 392 ? 22.718 18.267 -60.185 1.00 79.56 392 GLU A CA 1
ATOM 3015 C C . GLU A 1 392 ? 23.267 19.645 -60.595 1.00 79.56 392 GLU A C 1
ATOM 3017 O O . GLU A 1 392 ? 23.418 19.932 -61.785 1.00 79.56 392 GLU A O 1
ATOM 3022 N N . ALA A 1 393 ? 23.653 20.476 -59.622 1.00 79.31 393 ALA A N 1
ATOM 3023 C CA . ALA A 1 393 ? 24.289 21.764 -59.880 1.00 79.31 393 ALA A CA 1
ATOM 3024 C C . ALA A 1 393 ? 25.634 21.607 -60.616 1.00 79.31 393 ALA A C 1
ATOM 3026 O O . ALA A 1 393 ? 25.888 22.314 -61.594 1.00 79.31 393 ALA A O 1
ATOM 3027 N N . MET A 1 394 ? 26.477 20.651 -60.208 1.00 82.88 394 MET A N 1
ATOM 3028 C CA . MET A 1 394 ? 27.754 20.375 -60.877 1.00 82.88 394 MET A CA 1
ATOM 3029 C C . MET A 1 394 ? 27.579 19.860 -62.313 1.00 82.88 394 MET A C 1
ATOM 3031 O O . MET A 1 394 ? 28.317 20.282 -63.206 1.00 82.88 394 MET A O 1
ATOM 3035 N N . GLU A 1 395 ? 26.599 18.991 -62.570 1.00 82.31 395 GLU A N 1
ATOM 3036 C CA . GLU A 1 395 ? 26.295 18.528 -63.931 1.00 82.31 395 GLU A CA 1
ATOM 3037 C C . GLU A 1 395 ? 25.786 19.670 -64.826 1.00 82.31 395 GLU A C 1
ATOM 3039 O O . GLU A 1 395 ? 26.221 19.799 -65.975 1.00 82.31 395 GLU A O 1
ATOM 3044 N N . ARG A 1 396 ? 24.960 20.580 -64.293 1.00 78.06 396 ARG A N 1
ATOM 3045 C CA . ARG A 1 396 ? 24.535 21.789 -65.023 1.00 78.06 396 ARG A CA 1
ATOM 3046 C C . ARG A 1 396 ? 25.716 22.699 -65.374 1.00 78.06 396 ARG A C 1
ATOM 3048 O O . ARG A 1 396 ? 25.778 23.199 -66.497 1.00 78.06 396 ARG A O 1
ATOM 3055 N N . VAL A 1 397 ? 26.690 22.867 -64.475 1.00 82.06 397 VAL A N 1
ATOM 3056 C CA . VAL A 1 397 ? 27.920 23.641 -64.747 1.00 82.06 397 VAL A CA 1
ATOM 3057 C C . VAL A 1 397 ? 28.766 22.990 -65.850 1.00 82.06 397 VAL A C 1
ATOM 3059 O O . VAL A 1 397 ? 29.232 23.691 -66.754 1.00 82.06 397 VAL A O 1
ATOM 3062 N N . LYS A 1 398 ? 28.915 21.656 -65.848 1.00 79.94 398 LYS A N 1
ATOM 3063 C CA . LYS A 1 398 ? 29.612 20.928 -66.929 1.00 79.94 398 LYS A CA 1
ATOM 3064 C C . LYS A 1 398 ? 28.931 21.119 -68.286 1.00 79.94 398 LYS A C 1
ATOM 3066 O O . LYS A 1 398 ? 29.618 21.318 -69.291 1.00 79.94 398 LYS A O 1
ATOM 3071 N N . TYR A 1 399 ? 27.599 21.083 -68.325 1.00 72.44 399 TYR A N 1
ATOM 3072 C CA . TYR A 1 399 ? 26.832 21.330 -69.548 1.00 72.44 399 TYR A CA 1
ATOM 3073 C C . TYR A 1 399 ? 27.001 22.763 -70.058 1.00 72.44 399 TYR A C 1
ATOM 3075 O O . TYR A 1 399 ? 27.197 22.980 -71.256 1.00 72.44 399 TYR A O 1
ATOM 3083 N N . TRP A 1 400 ? 27.000 23.746 -69.158 1.00 70.25 400 TRP A N 1
ATOM 3084 C CA . TRP A 1 400 ? 27.150 25.148 -69.539 1.00 70.25 400 TRP A CA 1
ATOM 3085 C C . TRP A 1 400 ? 28.547 25.454 -70.096 1.00 70.25 400 TRP A C 1
ATOM 3087 O O . TRP A 1 400 ? 28.666 26.150 -71.108 1.00 70.25 400 TRP A O 1
ATOM 3097 N N . GLY A 1 401 ? 29.592 24.840 -69.526 1.00 67.25 401 GLY A N 1
ATOM 3098 C CA . GLY A 1 401 ? 30.972 24.946 -70.012 1.00 67.25 401 GLY A CA 1
ATOM 3099 C C . GLY A 1 401 ? 31.193 24.381 -71.421 1.00 67.25 401 GLY A C 1
ATOM 3100 O O . GLY A 1 401 ? 32.013 24.911 -72.166 1.00 67.25 401 GLY A O 1
ATOM 3101 N N . LYS A 1 402 ? 30.426 23.362 -71.834 1.00 64.62 402 LYS A N 1
ATOM 3102 C CA . LYS A 1 402 ? 30.508 22.781 -73.189 1.00 64.62 402 LYS A CA 1
ATOM 3103 C C . LYS A 1 402 ? 29.710 23.546 -74.251 1.00 64.62 402 LYS A C 1
ATOM 3105 O O . LYS A 1 402 ? 29.957 23.346 -75.437 1.00 64.62 402 LYS A O 1
ATOM 3110 N N . SER A 1 403 ? 28.781 24.424 -73.860 1.00 56.97 403 SER A N 1
ATOM 3111 C CA . SER A 1 403 ? 27.941 25.173 -74.814 1.00 56.97 403 SER A CA 1
ATOM 3112 C C . SER A 1 403 ? 28.593 26.443 -75.375 1.00 56.97 403 SER A C 1
ATOM 3114 O O . SER A 1 403 ? 28.108 26.994 -76.362 1.00 56.97 403 SER A O 1
ATOM 3116 N N . LYS A 1 404 ? 29.733 26.888 -74.826 1.00 55.75 404 LYS A N 1
ATOM 3117 C CA . LYS A 1 404 ? 30.536 27.966 -75.422 1.00 55.75 404 LYS A CA 1
ATOM 3118 C C . LYS A 1 404 ? 31.367 27.434 -76.594 1.00 55.75 404 LYS A C 1
ATOM 3120 O O . LYS A 1 404 ? 32.593 27.412 -76.539 1.00 55.75 404 LYS A O 1
ATOM 3125 N N . LYS A 1 405 ? 30.708 27.034 -77.685 1.00 58.28 405 LYS A N 1
ATOM 3126 C CA . LYS A 1 405 ? 31.367 27.105 -78.995 1.00 58.28 405 LYS A CA 1
ATOM 3127 C C . LYS A 1 405 ? 31.580 28.592 -79.295 1.00 58.28 405 LYS A C 1
ATOM 3129 O O . LYS A 1 405 ? 30.605 29.343 -79.242 1.00 58.28 405 LYS A O 1
ATOM 3134 N N . PRO A 1 406 ? 32.811 29.049 -79.571 1.00 58.06 406 PRO A N 1
ATOM 3135 C CA . PRO A 1 406 ? 33.007 30.404 -80.052 1.00 58.06 406 PRO A CA 1
ATOM 3136 C C . PRO A 1 406 ? 32.224 30.544 -81.361 1.00 58.06 406 PRO A C 1
ATOM 3138 O O . PRO A 1 406 ? 32.428 29.769 -82.294 1.00 58.06 406 PRO A O 1
ATOM 3141 N N . LEU A 1 407 ? 31.294 31.499 -81.404 1.00 60.09 407 LEU A N 1
ATOM 3142 C CA . LEU A 1 407 ? 30.717 32.002 -82.646 1.00 60.09 407 LEU A CA 1
ATOM 3143 C C . LEU A 1 407 ? 31.877 32.595 -83.451 1.00 60.09 407 LEU A C 1
ATOM 3145 O O . LEU A 1 407 ? 32.256 33.751 -83.262 1.00 60.09 407 LEU A O 1
ATOM 3149 N N . ALA A 1 408 ? 32.506 31.760 -84.276 1.00 59.56 408 ALA A N 1
ATOM 3150 C CA . ALA A 1 408 ? 33.462 32.203 -85.267 1.00 59.56 408 ALA A CA 1
ATOM 3151 C C . ALA A 1 408 ? 32.721 33.169 -86.197 1.00 59.56 408 ALA A C 1
ATOM 3153 O O . ALA A 1 408 ? 31.745 32.799 -86.846 1.00 59.56 408 ALA A O 1
ATOM 3154 N N . ARG A 1 409 ? 33.151 34.433 -86.183 1.00 56.47 409 ARG A N 1
ATOM 3155 C CA . ARG A 1 409 ? 32.742 35.448 -87.149 1.00 56.47 409 ARG A CA 1
ATOM 3156 C C . ARG A 1 409 ? 33.160 34.968 -88.537 1.00 56.47 409 ARG A C 1
ATOM 3158 O O . ARG A 1 409 ? 34.337 35.046 -88.873 1.00 56.47 409 ARG A O 1
ATOM 3165 N N . GLU A 1 410 ? 32.203 34.524 -89.339 1.00 55.62 410 GLU A N 1
ATOM 3166 C CA . GLU A 1 410 ? 32.316 34.591 -90.794 1.00 55.62 410 GLU A CA 1
ATOM 3167 C C . GLU A 1 410 ? 32.245 36.074 -91.184 1.00 55.62 410 GLU A C 1
ATOM 3169 O O . GLU A 1 410 ? 31.172 36.652 -91.354 1.00 55.62 410 GLU A O 1
ATOM 3174 N N . ALA A 1 411 ? 33.404 36.733 -91.221 1.00 58.50 411 ALA A N 1
ATOM 3175 C CA . ALA A 1 411 ? 33.555 38.006 -91.908 1.00 58.50 411 ALA A CA 1
ATOM 3176 C C . ALA A 1 411 ? 33.807 37.681 -93.382 1.00 58.50 411 ALA A C 1
ATOM 3178 O O . ALA A 1 411 ? 34.865 37.167 -93.734 1.00 58.50 411 ALA A O 1
ATOM 3179 N N . GLY A 1 412 ? 32.790 37.919 -94.209 1.00 54.88 412 GLY A N 1
ATOM 3180 C CA . GLY A 1 412 ? 32.868 37.748 -95.651 1.00 54.88 412 GLY A CA 1
ATOM 3181 C C . GLY A 1 412 ? 33.904 38.679 -96.275 1.00 54.88 412 GLY A C 1
ATOM 3182 O O . GLY A 1 412 ? 33.890 39.889 -96.051 1.00 54.88 412 GLY A O 1
ATOM 3183 N N . GLU A 1 413 ? 34.773 38.094 -97.093 1.00 52.75 413 GLU A N 1
ATOM 3184 C CA . GLU A 1 413 ? 35.465 38.792 -98.167 1.00 52.75 413 GLU A CA 1
ATOM 3185 C C . GLU A 1 413 ? 34.438 39.130 -99.254 1.00 52.75 413 GLU A C 1
ATOM 3187 O O . GLU A 1 413 ? 33.823 38.248 -99.853 1.00 52.75 413 GLU A O 1
ATOM 3192 N N . GLY A 1 414 ? 34.229 40.426 -99.481 1.00 55.50 414 GLY A N 1
ATOM 3193 C CA . GLY A 1 414 ? 33.386 40.964 -100.540 1.00 55.50 414 GLY A CA 1
ATOM 3194 C C . GLY A 1 414 ? 34.114 42.100 -101.247 1.00 55.50 414 GLY A C 1
ATOM 3195 O O . GLY A 1 414 ? 34.162 43.213 -100.737 1.00 55.50 414 GLY A O 1
ATOM 3196 N N . SER A 1 415 ? 34.701 41.747 -102.389 1.00 47.78 415 SER A N 1
ATOM 3197 C CA . SER A 1 415 ? 35.092 42.549 -103.558 1.00 47.78 415 SER A CA 1
ATOM 3198 C C . SER A 1 415 ? 34.717 44.040 -103.599 1.00 47.78 415 SER A C 1
ATOM 3200 O O . SER A 1 415 ? 33.537 44.390 -103.507 1.00 47.78 415 SER A O 1
ATOM 3202 N N . GLY A 1 416 ? 35.715 44.863 -103.935 1.00 49.41 416 GLY A N 1
ATOM 3203 C CA . GLY A 1 416 ? 35.594 46.239 -104.423 1.00 49.41 416 GLY A CA 1
ATOM 3204 C C . GLY A 1 416 ? 36.950 46.784 -104.836 1.00 49.41 416 GLY A C 1
ATOM 3205 O O . GLY A 1 416 ? 37.684 47.197 -103.914 1.00 49.41 416 GLY A O 1
#

Secondary structure (DSSP, 8-state):
---S---S--------TTHHHHHHHHHHHHHHHHHHHHHHH-GGGGTS------S---HHHHHHHHHHHHHHHHHHHGGGHHHHHHHHHHHHHHHHHHHHHHHHHTHHHHHHHHHHTT-SSHHHHHHHHHHHHHHHHHHHHT--HHHHHHHHHHHHHHHHHIIIIIIIHHHHHH--HHHHHHHHHHHHHHHHHHHHHHHHTTTTTTTSSSTTTHHHHTHHHHHHHHHHHHHGGGHHHHHHHHHHHHHHHHHHHHHHHHHTHHHHHHHHHTTT--HHHHHHHHHHHHHHHHHHHHHHHT--HHHHHHHHHHHHHHHHHHIIIIIIHHHHHH--HHHHHHHHHHHHHHHHHHHHHHHHHHHHHHHHHHHHHHHHHHHHHHHHHHHHHHHHHHHHHHHHHHHHHHH-------------

Radius of gyration: 32.1 Å; chains: 1; bounding box: 60×78×137 Å

pLDDT: mean 82.03, std 19.05, range [29.59, 98.5]

Organism: Symbiodinium pilosum (NCBI:txid2952)

Sequence (416 aa):
MDSFGAPLLPLAETRESRAPVVQGLALTGLLACVAQLPWLLAPELTGAPLVLASGPLGLGGYLGSLGIFLRQYYDCLIPYVWPITYCGIFMFVLVFVMSFLNHAKDFSGFAKMMEAFGLPCPAFMAAGGLFSLLAGSLCYLTGIPVLMEWGAEFLFIFLIASTYFGHYKPWKQSQEMNHFIMVLKNIGLCGHCLLTIGFEVPEIGKDGTPLGLHGALGSLGVFFGKIYALFRPYSYVFKYSGLVLFVTPFLLSFLNHAQDTKQFVGMIMGFGFGRAMATFLAVFSLILLFVSSLFYVSGVPVLMEIGAEGLFTFLLFATYFAHVRPYRQTGDIGHFLHILKNISLAGACVMTIGIVIPQIGERVGGLLVDAINLQSSRDAAALWAYDLVMREAMERVKYWGKSKKPLAREAGEGSG

Foldseek 3Di:
DPPPDDFDDDDDDDDDPCPPVVVVCVLCVVVCCLVCVLCVQCVVVVPPPLCLPPPDDDVVSVVLSVLVVLLVSLVSCLVCLVVLQLLLLCLQLQLLVVVLVSCVVVVVVQLVLQVVLVHPPSSVVSVLLSCLSVQLSVLCNVPQLVSVLVSLVSLLVSLVCCLVRVQVVVCVVPVDVLSVLSNLLSLLSNLLSLLSNLQSLLVQCPVVPQRVCCVPCPPVSVVVSVVSVVCNVVSVVSNLSSLCSNLVSLVVVLVVCVVPVVVQLVLQVVLVDDSVVSSVVSVVLSCLSVQLSCLCSVPQLVSVLSSLSSLLSSLVVCLVSVAVVVCVVPVDVSSVSVNSSSSSSSSSSSSSNSSSSVVSSVVSVVVSVVVVVVVVVVVVVVVVVVVVVVVVVVVVVVVVVVPPPPPPDPPDDDDD